Protein 1W7C (pdb70)

Foldseek 3Di:
DAQAADDAAADDDPAFQQQAKDDPVQQDQVVVVCVVPDVADFPVPDALQGKHWFFKIWPGDDDVQVCCVNPVVHDRDFTKIWTWMWHNNDPFIWIFIWIWDRPPDDPPTDIDTDFLLFLLRDRIGGPLLFFCDPRVQVLVQVLCCVACVDPLNQCLCCVQAVDGPVQKDKDWAPDWFADVVVQWIKTKIFMFGDDPALQSLFGTRQKMWMKICGDRDSVPIGTQWIAHLNDTDRGSVRSSVLSPDPPDDRDDYDPPVDCVLLDDDDDVVDDDPPPNVPDDDADDDSHADAKYYHQNRQWIDHLQWIWHWYQAQQFGIKIAQTGGNPHGFFGIKGWFWKWKQFPWPGPRNNLHIDTSSLVGQRPAFADFACPLDGLSKDWHWGWTDGSQKIFIYTNAKIKDKDFDPDFPDWDDDPWKIKTFTWIWIKMWGWGDDSQIKIWIWIATNQGKIKTKIFDKGAANKHFADPVTGVVAADDADPGIGSGWIKIKIKIKTQTAQVHQFKWKKKWFKDWDWDDDPVHPPDIDTDMDTDIDTPFWWDLQFDAQDVVNGMWIWIFHLPDAEPVRHTWIKTWFWDPQQDADPDDARSQARQQQSCRRHFKTKAADDSSNVHQHHSSRRSVRPRGSHRNSSRRDTGTSNTGRMIMIGMGMDTDRDHNCQISMHDRPPRMTMIMIGIDSNYPDRRSPPDLRMWMWGADPVVRDIDIDSNPDDPPDHDDDPDDHPSVVGDDPVSPIDRDD

Structure (mmCIF, N/CA/C/O backbone):
data_1W7C
#
_entry.id   1W7C
#
_cell.length_a   139.948
_cell.length_b   67.027
_cell.length_c   108.688
_cell.angle_alpha   90.00
_cell.angle_beta   118.95
_cell.angle_gamma   90.00
#
_symmetry.space_group_name_H-M   'C 1 2 1'
#
loop_
_entity.id
_entity.type
_entity.pdbx_description
1 polymer 'LYSYL OXIDASE'
2 branched beta-D-mannopyranose-(1-4)-2-acetamido-2-deoxy-beta-D-glucopyranose-(1-4)-2-acetamido-2-deoxy-beta-D-glucopyranose
3 non-polymer 'COPPER (II) ION'
4 non-polymer 'CALCIUM ION'
5 non-polymer 'MAGNESIUM ION'
6 non-polymer 'CHLORIDE ION'
7 non-polymer IMIDAZOLE
8 non-polymer 2-acetamido-2-deoxy-beta-D-glucopyranose
9 water water
#
loop_
_atom_site.group_PDB
_atom_site.id
_atom_site.type_symbol
_atom_site.label_atom_id
_atom_site.label_alt_id
_atom_site.label_comp_id
_atom_site.label_asym_id
_atom_site.label_entity_id
_atom_site.label_seq_id
_atom_site.pdbx_PDB_ins_code
_atom_site.Cartn_x
_atom_site.Cartn_y
_atom_site.Cartn_z
_atom_site.occupancy
_atom_site.B_iso_or_equiv
_atom_site.auth_seq_id
_atom_site.auth_comp_id
_atom_site.auth_asym_id
_atom_site.auth_atom_id
_atom_site.pdbx_PDB_model_num
ATOM 1 N N . ALA A 1 3 ? 69.225 39.046 -7.850 1.00 70.04 43 ALA A N 1
ATOM 2 C CA . ALA A 1 3 ? 67.820 39.390 -7.371 1.00 50.18 43 ALA A CA 1
ATOM 3 C C . ALA A 1 3 ? 67.331 38.263 -6.477 1.00 39.31 43 ALA A C 1
ATOM 4 O O . ALA A 1 3 ? 67.966 37.243 -6.398 1.00 42.24 43 ALA A O 1
ATOM 10 N N . GLU A 1 4 ? 66.190 38.447 -5.817 1.00 37.27 44 GLU A N 1
ATOM 11 C CA . GLU A 1 4 ? 65.617 37.403 -4.964 1.00 32.23 44 GLU A CA 1
ATOM 12 C C . GLU A 1 4 ? 64.980 36.285 -5.778 1.00 31.17 44 GLU A C 1
ATOM 13 O O . GLU A 1 4 ? 64.347 36.521 -6.801 1.00 36.15 44 GLU A O 1
ATOM 25 N N . CYS A 1 5 ? 65.172 35.053 -5.334 1.00 29.02 45 CYS A N 1
ATOM 26 C CA . CYS A 1 5 ? 64.438 33.923 -5.884 1.00 32.03 45 CYS A CA 1
ATOM 27 C C . CYS A 1 5 ? 62.951 34.174 -5.695 1.00 29.58 45 CYS A C 1
ATOM 28 O O . CYS A 1 5 ? 62.549 34.807 -4.736 1.00 30.98 45 CYS A O 1
ATOM 35 N N . VAL A 1 6 ? 62.148 33.670 -6.622 1.00 34.92 46 VAL A N 1
ATOM 36 C CA . VAL A 1 6 ? 60.713 33.921 -6.620 1.00 39.17 46 VAL A CA 1
ATOM 37 C C . VAL A 1 6 ? 60.064 33.099 -5.524 1.00 34.34 46 VAL A C 1
ATOM 38 O O . VAL A 1 6 ? 60.087 31.890 -5.576 1.00 40.50 46 VAL A O 1
ATOM 51 N N . SER A 1 7 ? 59.495 33.749 -4.526 1.00 39.75 47 SER A N 1
ATOM 52 C CA . SER A 1 7 ? 58.845 33.051 -3.432 1.00 39.52 47 SER A CA 1
ATOM 53 C C . SER A 1 7 ? 57.425 32.666 -3.825 1.00 29.85 47 SER A C 1
ATOM 54 O O . SER A 1 7 ? 56.777 33.335 -4.632 1.00 40.50 47 SER A O 1
ATOM 61 N N . ASN A 1 8 ? 56.973 31.557 -3.264 1.00 27.05 48 ASN A N 1
ATOM 62 C CA . ASN A 1 8 ? 55.600 31.110 -3.375 1.00 28.65 48 ASN A CA 1
ATOM 63 C C . ASN A 1 8 ? 55.120 30.588 -2.022 1.00 29.14 48 ASN A C 1
ATOM 64 O O . ASN A 1 8 ? 55.884 29.989 -1.247 1.00 24.79 48 ASN A O 1
ATOM 73 N N . GLU A 1 9 ? 53.837 30.737 -1.751 1.00 25.69 49 GLU A N 1
ATOM 74 C CA . GLU A 1 9 ? 53.267 30.259 -0.475 1.00 22.82 49 GLU A CA 1
ATOM 75 C C . GLU A 1 9 ? 52.960 28.782 -0.468 1.00 21.83 49 GLU A C 1
ATOM 76 O O . GLU A 1 9 ? 52.809 28.159 -1.525 1.00 22.49 49 GLU A O 1
ATOM 88 N N . ASN A 1 10 ? 52.907 28.210 0.729 1.00 23.27 50 ASN A N 1
ATOM 89 C CA . ASN A 1 10 ? 52.490 26.824 0.875 1.00 22.15 50 ASN A CA 1
ATOM 90 C C . ASN A 1 10 ? 51.067 26.691 0.384 1.00 22.42 50 ASN A C 1
ATOM 91 O O . ASN A 1 10 ? 50.217 27.570 0.637 1.00 23.69 50 ASN A O 1
ATOM 100 N N . VAL A 1 11 ? 50.799 25.612 -0.325 1.00 19.13 51 VAL A N 1
ATOM 101 C CA . VAL A 1 11 ? 49.494 25.391 -0.927 1.00 21.52 51 VAL A CA 1
ATOM 102 C C . VAL A 1 11 ? 48.713 24.405 -0.100 1.00 18.07 51 VAL A C 1
ATOM 103 O O . VAL A 1 11 ? 49.209 23.350 0.250 1.00 19.16 51 VAL A O 1
ATOM 116 N N . GLU A 1 12 ? 47.451 24.741 0.147 1.00 20.47 52 GLU A N 1
ATOM 117 C CA . GLU A 1 12 ? 46.499 23.818 0.759 1.00 21.28 52 GLU A CA 1
ATOM 118 C C . GLU A 1 12 ? 45.438 23.435 -0.262 1.00 22.10 52 GLU A C 1
ATOM 119 O O . GLU A 1 12 ? 45.082 24.250 -1.150 1.00 23.43 52 GLU A O 1
ATOM 131 N N . ILE A 1 13 ? 44.931 22.211 -0.131 1.00 20.06 53 ILE A N 1
ATOM 132 C CA . ILE A 1 13 ? 43.918 21.669 -1.009 1.00 20.03 53 ILE A CA 1
ATOM 133 C C . ILE A 1 13 ? 42.792 21.057 -0.221 1.00 21.22 53 ILE A C 1
ATOM 134 O O . ILE A 1 13 ? 42.908 20.847 0.994 1.00 22.51 53 ILE A O 1
ATOM 150 N N . GLU A 1 14 ? 41.701 20.742 -0.917 1.00 21.43 54 GLU A N 1
ATOM 151 C CA . GLU A 1 14 ? 40.600 19.988 -0.318 1.00 20.40 54 GLU A CA 1
ATOM 152 C C . GLU A 1 14 ? 40.672 18.517 -0.732 1.00 20.08 54 GLU A C 1
ATOM 153 O O . GLU A 1 14 ? 40.789 18.208 -1.929 1.00 23.46 54 GLU A O 1
ATOM 174 N N . ALA A 1 15 ? 40.689 17.607 0.259 1.00 18.89 55 ALA A N 1
ATOM 175 C CA . ALA A 1 15 ? 40.746 16.173 0.040 1.00 19.30 55 ALA A CA 1
ATOM 176 C C . ALA A 1 15 ? 39.524 15.757 -0.774 1.00 19.75 55 ALA A C 1
ATOM 177 O O . ALA A 1 15 ? 38.443 16.402 -0.650 1.00 21.17 55 ALA A O 1
ATOM 184 N N . PRO A 1 16 ? 39.682 14.773 -1.655 1.00 20.23 56 PRO A N 1
ATOM 185 C CA . PRO A 1 16 ? 38.547 14.237 -2.422 1.00 21.52 56 PRO A CA 1
ATOM 186 C C . PRO A 1 16 ? 37.394 13.732 -1.551 1.00 21.79 56 PRO A C 1
ATOM 187 O O . PRO A 1 16 ? 36.232 13.833 -1.947 1.00 22.57 56 PRO A O 1
ATOM 207 N N . LYS A 1 17 ? 37.728 13.150 -0.411 1.00 19.29 57 LYS A N 1
ATOM 208 C CA . LYS A 1 17 ? 36.765 12.560 0.503 1.00 18.14 57 LYS A CA 1
ATOM 209 C C . LYS A 1 17 ? 37.183 12.861 1.932 1.00 20.34 57 LYS A C 1
ATOM 210 O O . LYS A 1 17 ? 38.234 13.463 2.163 1.00 21.11 57 LYS A O 1
ATOM 230 N N . THR A 1 18 ? 36.359 12.477 2.894 1.00 18.37 58 THR A N 1
ATOM 231 C CA A THR A 1 18 ? 36.654 12.562 4.322 0.60 27.65 58 THR A CA 1
ATOM 232 C CA B THR A 1 18 ? 36.807 12.656 4.270 0.40 15.78 58 THR A CA 1
ATOM 233 C C . THR A 1 18 ? 37.658 11.481 4.716 1.00 17.21 58 THR A C 1
ATOM 234 O O . THR A 1 18 ? 37.559 10.328 4.243 1.00 18.60 58 THR A O 1
ATOM 252 N N . ASN A 1 19 ? 38.539 11.802 5.646 1.00 17.16 59 ASN A N 1
ATOM 253 C CA . ASN A 1 19 ? 39.427 10.814 6.193 1.00 15.04 59 ASN A CA 1
ATOM 254 C C . ASN A 1 19 ? 38.693 9.939 7.219 1.00 15.81 59 ASN A C 1
ATOM 255 O O . ASN A 1 19 ? 38.645 10.239 8.431 1.00 17.56 59 ASN A O 1
ATOM 264 N N . ILE A 1 20 ? 38.131 8.848 6.716 1.00 14.75 60 ILE A N 1
ATOM 265 C CA . ILE A 1 20 ? 37.333 7.931 7.505 1.00 16.18 60 ILE A CA 1
ATOM 266 C C . ILE A 1 20 ? 38.180 7.031 8.408 1.00 16.58 60 ILE A C 1
ATOM 267 O O . ILE A 1 20 ? 37.644 6.207 9.146 1.00 17.09 60 ILE A O 1
ATOM 283 N N . TRP A 1 21 ? 39.504 7.187 8.324 1.00 14.83 61 TRP A N 1
ATOM 284 C CA . TRP A 1 21 ? 40.431 6.416 9.133 1.00 15.31 61 TRP A CA 1
ATOM 285 C C . TRP A 1 21 ? 41.016 7.231 10.278 1.00 15.34 61 TRP A C 1
ATOM 286 O O . TRP A 1 21 ? 41.824 6.696 11.033 1.00 16.71 61 TRP A O 1
ATOM 307 N N . THR A 1 22 ? 40.632 8.498 10.388 1.00 15.68 62 THR A N 1
ATOM 308 C CA . THR A 1 22 ? 41.335 9.383 11.290 1.00 15.65 62 THR A CA 1
ATOM 309 C C . THR A 1 22 ? 41.044 9.057 12.756 1.00 15.55 62 THR A C 1
ATOM 310 O O . THR A 1 22 ? 39.983 8.503 13.094 1.00 15.96 62 THR A O 1
ATOM 320 N N . SER A 1 23 ? 41.988 9.441 13.619 1.00 15.08 63 SER A N 1
ATOM 321 C CA . SER A 1 23 ? 41.835 9.203 15.050 1.00 16.28 63 SER A CA 1
ATOM 322 C C . SER A 1 23 ? 40.621 9.931 15.585 1.00 16.34 63 SER A C 1
ATOM 323 O O . SER A 1 23 ? 40.111 10.884 14.977 1.00 16.83 63 SER A O 1
ATOM 330 N N . LEU A 1 24 ? 40.134 9.471 16.728 1.00 16.69 64 LEU A N 1
ATOM 331 C CA . LEU A 1 24 ? 39.010 10.135 17.368 1.00 17.04 64 LEU A CA 1
ATOM 332 C C . LEU A 1 24 ? 39.348 11.568 17.757 1.00 18.15 64 LEU A C 1
ATOM 333 O O . LEU A 1 24 ? 40.448 11.883 18.205 1.00 19.37 64 LEU A O 1
ATOM 349 N N . ALA A 1 25 ? 38.407 12.470 17.510 1.00 17.74 65 ALA A N 1
ATOM 350 C CA . ALA A 1 25 ? 38.499 13.821 18.030 1.00 18.57 65 ALA A CA 1
ATOM 351 C C . ALA A 1 25 ? 38.369 13.812 19.559 1.00 18.58 65 ALA A C 1
ATOM 352 O O . ALA A 1 25 ? 37.796 12.891 20.136 1.00 18.86 65 ALA A O 1
ATOM 359 N N A LYS A 1 26 ? 38.910 14.827 20.208 0.65 20.09 66 LYS A N 1
ATOM 360 N N B LYS A 1 26 ? 38.909 14.830 20.211 0.35 20.06 66 LYS A N 1
ATOM 361 C CA A LYS A 1 26 ? 38.813 14.930 21.666 0.65 26.40 66 LYS A CA 1
ATOM 362 C CA B LYS A 1 26 ? 38.811 14.928 21.669 0.35 22.28 66 LYS A CA 1
ATOM 363 C C A LYS A 1 26 ? 37.365 14.758 22.128 0.65 28.39 66 LYS A C 1
ATOM 364 C C B LYS A 1 26 ? 37.367 14.761 22.128 0.35 18.06 66 LYS A C 1
ATOM 365 O O A LYS A 1 26 ? 37.090 14.052 23.095 0.65 23.44 66 LYS A O 1
ATOM 366 O O B LYS A 1 26 ? 37.092 14.055 23.092 0.35 23.68 66 LYS A O 1
ATOM 397 N N . GLU A 1 27 ? 36.449 15.438 21.433 1.00 22.02 67 GLU A N 1
ATOM 398 C CA . GLU A 1 27 ? 35.026 15.386 21.764 1.00 27.93 67 GLU A CA 1
ATOM 399 C C . GLU A 1 27 ? 34.444 13.956 21.653 1.00 21.93 67 GLU A C 1
ATOM 400 O O . GLU A 1 27 ? 33.582 13.561 22.445 1.00 23.66 67 GLU A O 1
ATOM 421 N N . GLU A 1 28 ? 34.918 13.193 20.668 1.00 20.39 68 GLU A N 1
ATOM 422 C CA . GLU A 1 28 ? 34.474 11.825 20.497 1.00 19.76 68 GLU A CA 1
ATOM 423 C C . GLU A 1 28 ? 35.000 10.947 21.629 1.00 21.26 68 GLU A C 1
ATOM 424 O O . GLU A 1 28 ? 34.255 10.158 22.210 1.00 21.59 68 GLU A O 1
ATOM 436 N N . VAL A 1 29 ? 36.267 11.114 21.973 1.00 20.16 69 VAL A N 1
ATOM 437 C CA . VAL A 1 29 ? 36.832 10.394 23.100 1.00 20.51 69 VAL A CA 1
ATOM 438 C C . VAL A 1 29 ? 36.030 10.725 24.375 1.00 21.39 69 VAL A C 1
ATOM 439 O O . VAL A 1 29 ? 35.705 9.841 25.157 1.00 21.44 69 VAL A O 1
ATOM 452 N N . GLN A 1 30 ? 35.724 12.000 24.582 1.00 21.55 70 GLN A N 1
ATOM 453 C CA . GLN A 1 30 ? 35.005 12.413 25.781 1.00 23.81 70 GLN A CA 1
ATOM 454 C C . GLN A 1 30 ? 33.627 11.781 25.869 1.00 21.52 70 GLN A C 1
ATOM 455 O O . GLN A 1 30 ? 33.241 11.285 26.929 1.00 24.15 70 GLN A O 1
ATOM 467 N N . GLU A 1 31 ? 32.908 11.753 24.755 1.00 25.21 71 GLU A N 1
ATOM 468 C CA . GLU A 1 31 ? 31.578 11.130 24.699 1.00 25.21 71 GLU A CA 1
ATOM 469 C C . GLU A 1 31 ? 31.656 9.643 25.056 1.00 23.97 71 GLU A C 1
ATOM 470 O O . GLU A 1 31 ? 30.801 9.111 25.789 1.00 23.19 71 GLU A O 1
ATOM 482 N N . VAL A 1 32 ? 32.672 8.962 24.540 1.00 21.57 72 VAL A N 1
ATOM 483 C CA . VAL A 1 32 ? 32.813 7.541 24.805 1.00 21.60 72 VAL A CA 1
ATOM 484 C C . VAL A 1 32 ? 33.163 7.309 26.280 1.00 24.54 72 VAL A C 1
ATOM 485 O O . VAL A 1 32 ? 32.596 6.435 26.940 1.00 22.20 72 VAL A O 1
ATOM 498 N N . LEU A 1 33 ? 34.101 8.088 26.802 1.00 22.05 73 LEU A N 1
ATOM 499 C CA . LEU A 1 33 ? 34.518 7.909 28.193 1.00 26.32 73 LEU A CA 1
ATOM 500 C C . LEU A 1 33 ? 33.332 8.174 29.123 1.00 23.31 73 LEU A C 1
ATOM 501 O O . LEU A 1 33 ? 33.111 7.464 30.104 1.00 24.40 73 LEU A O 1
ATOM 517 N N . ASP A 1 34 ? 32.548 9.193 28.790 1.00 25.17 74 ASP A N 1
ATOM 518 C CA . ASP A 1 34 ? 31.363 9.555 29.577 1.00 24.14 74 ASP A CA 1
ATOM 519 C C . ASP A 1 34 ? 30.365 8.392 29.587 1.00 24.28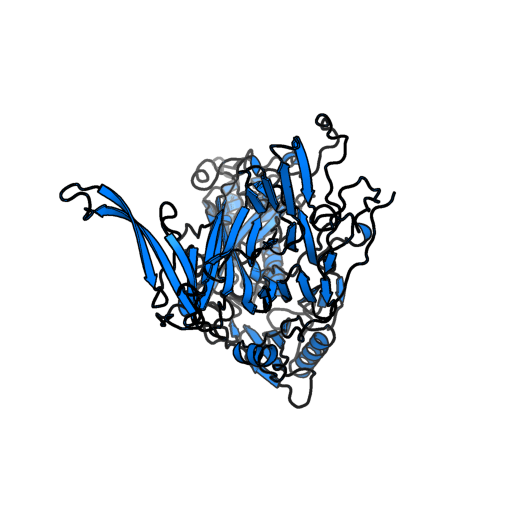 74 ASP A C 1
ATOM 520 O O . ASP A 1 34 ? 29.778 8.063 30.628 1.00 26.10 74 ASP A O 1
ATOM 529 N N . LEU A 1 35 ? 30.175 7.760 28.430 1.00 24.58 75 LEU A N 1
ATOM 530 C CA . LEU A 1 35 ? 29.214 6.652 28.319 1.00 24.97 75 LEU A CA 1
ATOM 531 C C . LEU A 1 35 ? 29.704 5.430 29.076 1.00 23.48 75 LEU A C 1
ATOM 532 O O . LEU A 1 35 ? 28.913 4.740 29.718 1.00 25.83 75 LEU A O 1
ATOM 548 N N . LEU A 1 36 ? 31.005 5.182 29.037 1.00 23.05 76 LEU A N 1
ATOM 549 C CA . LEU A 1 36 ? 31.578 4.089 29.804 1.00 22.36 76 LEU A CA 1
ATOM 550 C C . LEU A 1 36 ? 31.352 4.349 31.300 1.00 22.32 76 LEU A C 1
ATOM 551 O O . LEU A 1 36 ? 30.972 3.426 32.026 1.00 24.50 76 LEU A O 1
ATOM 567 N N . HIS A 1 37 ? 31.550 5.592 31.733 1.00 23.22 77 HIS A N 1
ATOM 568 C CA . HIS A 1 37 ? 31.386 5.937 33.149 1.00 25.37 77 HIS A CA 1
ATOM 569 C C . HIS A 1 37 ? 29.930 5.795 33.618 1.00 26.32 77 HIS A C 1
ATOM 570 O O . HIS A 1 37 ? 29.684 5.520 34.803 1.00 29.32 77 HIS A O 1
ATOM 583 N N . SER A 1 38 ? 28.971 6.013 32.718 1.00 26.32 78 SER A N 1
ATOM 584 C CA . SER A 1 38 ? 27.558 5.915 33.087 1.00 28.43 78 SER A CA 1
ATOM 585 C C . SER A 1 38 ? 27.048 4.466 32.995 1.00 28.98 78 SER A C 1
ATOM 586 O O . SER A 1 38 ? 26.056 4.113 33.598 1.00 33.91 78 SER A O 1
ATOM 593 N N . THR A 1 39 ? 27.769 3.618 32.274 1.00 25.46 79 THR A N 1
ATOM 594 C CA . THR A 1 39 ? 27.351 2.239 32.036 1.00 25.84 79 THR A CA 1
ATOM 595 C C . THR A 1 39 ? 27.941 1.255 33.058 1.00 24.93 79 THR A C 1
ATOM 596 O O . THR A 1 39 ? 27.287 0.290 33.454 1.00 28.66 79 THR A O 1
ATOM 606 N N . TYR A 1 40 ? 29.177 1.510 33.456 1.00 24.37 80 TYR A N 1
ATOM 607 C CA . TYR A 1 40 ? 29.929 0.659 34.375 1.00 25.62 80 TYR A CA 1
ATOM 608 C C . TYR A 1 40 ? 30.427 1.509 35.540 1.00 25.49 80 TYR A C 1
ATOM 609 O O . TYR A 1 40 ? 30.456 2.738 35.454 1.00 26.94 80 TYR A O 1
ATOM 626 N N . ASN A 1 41 ? 30.811 0.846 36.630 1.00 23.29 81 ASN A N 1
ATOM 627 C CA . ASN A 1 41 ? 31.514 1.526 37.722 1.00 24.39 81 ASN A CA 1
ATOM 628 C C . ASN A 1 41 ? 32.977 1.624 37.357 1.00 22.93 81 ASN A C 1
ATOM 629 O O . ASN A 1 41 ? 33.729 0.649 37.496 1.00 23.22 81 ASN A O 1
ATOM 644 N N . ILE A 1 42 ? 33.370 2.795 36.866 1.00 26.26 82 ILE A N 1
ATOM 645 C CA . ILE A 1 42 ? 34.734 3.041 36.414 1.00 23.76 82 ILE A CA 1
ATOM 646 C C . ILE A 1 42 ? 35.473 3.843 37.479 1.00 24.50 82 ILE A C 1
ATOM 647 O O . ILE A 1 42 ? 35.000 4.901 37.928 1.00 26.46 82 ILE A O 1
ATOM 663 N N . THR A 1 43 ? 36.643 3.326 37.857 1.00 23.40 83 THR A N 1
ATOM 664 C CA . THR A 1 43 ? 37.559 3.982 38.777 1.00 22.97 83 THR A CA 1
ATOM 665 C C . THR A 1 43 ? 38.642 4.708 37.972 1.00 24.06 83 THR A C 1
ATOM 666 O O . THR A 1 43 ? 39.117 4.186 36.945 1.00 23.23 83 THR A O 1
ATOM 676 N N . GLU A 1 44 ? 39.030 5.898 38.420 1.00 25.19 84 GLU A N 1
ATOM 677 C CA . GLU A 1 44 ? 40.181 6.603 37.829 1.00 24.34 84 GLU A CA 1
ATOM 678 C C . GLU A 1 44 ? 41.420 5.747 37.992 1.00 23.24 84 GLU A C 1
ATOM 679 O O . GLU A 1 44 ? 41.622 5.135 39.037 1.00 24.87 84 GLU A O 1
ATOM 691 N N . VAL A 1 45 ? 42.263 5.736 36.966 1.00 24.23 85 VAL A N 1
ATOM 692 C CA . VAL A 1 45 ? 43.432 4.886 36.935 1.00 27.58 85 VAL A CA 1
ATOM 693 C C . VAL A 1 45 ? 44.339 5.153 38.133 1.00 25.99 85 VAL A C 1
ATOM 694 O O . VAL A 1 45 ? 44.938 4.223 38.686 1.00 25.78 85 VAL A O 1
ATOM 707 N N . THR A 1 46 ? 44.421 6.414 38.554 1.00 28.96 86 THR A N 1
ATOM 708 C CA . THR A 1 46 ? 45.254 6.781 39.709 1.00 30.38 86 THR A CA 1
ATOM 709 C C . THR A 1 46 ? 44.754 6.214 41.056 1.00 30.55 86 THR A C 1
ATOM 710 O O . THR A 1 46 ? 45.490 6.230 42.036 1.00 32.09 86 THR A O 1
ATOM 720 N N . LYS A 1 47 ? 43.524 5.701 41.088 1.00 28.22 87 LYS A N 1
ATOM 721 C CA . LYS A 1 47 ? 42.950 5.107 42.293 1.00 28.85 87 LYS A CA 1
ATOM 722 C C . LYS A 1 47 ? 42.663 3.609 42.152 1.00 27.65 87 LYS A C 1
ATOM 723 O O . LYS A 1 47 ? 42.126 2.990 43.056 1.00 28.84 87 LYS A O 1
ATOM 739 N N . ALA A 1 48 ? 43.060 3.040 41.019 1.00 22.93 88 ALA A N 1
ATOM 740 C CA . ALA A 1 48 ? 42.684 1.706 40.622 1.00 22.98 88 ALA A CA 1
ATOM 741 C C . ALA A 1 48 ? 43.670 0.644 41.109 1.00 25.43 88 ALA A C 1
ATOM 742 O O . ALA A 1 48 ? 44.855 0.910 41.313 1.00 25.37 88 ALA A O 1
ATOM 749 N N . ASP A 1 49 ? 43.154 -0.564 41.289 1.00 23.85 89 ASP A N 1
ATOM 750 C CA . ASP A 1 49 ? 43.970 -1.746 41.534 1.00 25.41 89 ASP A CA 1
ATOM 751 C C . ASP A 1 49 ? 43.389 -2.919 40.733 1.00 23.12 89 ASP A C 1
ATOM 752 O O . ASP A 1 49 ? 42.509 -2.720 39.905 1.00 22.73 89 ASP A O 1
ATOM 761 N N . PHE A 1 50 ? 43.881 -4.132 40.975 1.00 21.84 90 PHE A N 1
ATOM 762 C CA . PHE A 1 50 ? 43.473 -5.295 40.192 1.00 21.11 90 PHE A CA 1
ATOM 763 C C . PHE A 1 50 ? 42.003 -5.699 40.394 1.00 21.74 90 PHE A C 1
ATOM 764 O O . PHE A 1 50 ? 41.498 -6.587 39.690 1.00 22.31 90 PHE A O 1
ATOM 781 N N . PHE A 1 51 ? 41.324 -5.069 41.351 1.00 22.79 91 PHE A N 1
ATOM 782 C CA . PHE A 1 51 ? 39.940 -5.406 41.656 1.00 27.27 91 PHE A CA 1
ATOM 783 C C . PHE A 1 51 ? 38.976 -4.299 41.235 1.00 24.23 91 PHE A C 1
ATOM 784 O O . PHE A 1 51 ? 37.755 -4.423 41.398 1.00 26.64 91 PHE A O 1
ATOM 801 N N . SER A 1 52 ? 39.541 -3.217 40.684 1.00 21.62 92 SER A N 1
ATOM 802 C CA . SER A 1 52 ? 38.763 -2.131 40.101 1.00 21.60 92 SER A CA 1
ATOM 803 C C . SER A 1 52 ? 38.401 -2.418 38.657 1.00 21.78 92 SER A C 1
ATOM 804 O O . SER A 1 52 ? 38.927 -3.347 38.044 1.00 21.49 92 SER A O 1
ATOM 811 N N . ASN A 1 53 ? 37.533 -1.578 38.106 1.00 20.45 93 ASN A N 1
ATOM 812 C CA . ASN A 1 53 ? 37.383 -1.464 36.654 1.00 22.47 93 ASN A CA 1
ATOM 813 C C . ASN A 1 53 ? 37.945 -0.135 36.239 1.00 20.01 93 ASN A C 1
ATOM 814 O O . ASN A 1 53 ? 37.725 0.863 36.923 1.00 21.93 93 ASN A O 1
ATOM 823 N N . TYR A 1 54 ? 38.642 -0.098 35.114 1.00 18.46 94 TYR A N 1
ATOM 824 C CA . TYR A 1 54 ? 39.168 1.164 34.610 1.00 18.35 94 TYR A CA 1
ATOM 825 C C . TYR A 1 54 ? 39.381 1.113 33.116 1.00 20.12 94 TYR A C 1
ATOM 826 O O . TYR A 1 54 ? 39.549 0.058 32.540 1.00 20.48 94 TYR A O 1
ATOM 843 N N . VAL A 1 55 ? 39.363 2.280 32.489 1.00 18.75 95 VAL A N 1
ATOM 844 C CA . VAL A 1 55 ? 39.511 2.354 31.045 1.00 19.66 95 VAL A CA 1
ATOM 845 C C . VAL A 1 55 ? 40.990 2.525 30.647 1.00 18.69 95 VAL A C 1
ATOM 846 O O . VAL A 1 55 ? 41.692 3.417 31.155 1.00 23.02 95 VAL A O 1
ATOM 859 N N . LEU A 1 56 ? 41.442 1.714 29.702 1.00 18.33 96 LEU A N 1
ATOM 860 C CA . LEU A 1 56 ? 42.800 1.879 29.165 1.00 18.13 96 LEU A CA 1
ATOM 861 C C . LEU A 1 56 ? 42.848 2.743 27.913 1.00 16.56 96 LEU A C 1
ATOM 862 O O . LEU A 1 56 ? 43.555 3.743 27.877 1.00 18.52 96 LEU A O 1
ATOM 878 N N . TRP A 1 57 ? 42.111 2.295 26.892 1.00 17.61 97 TRP A N 1
ATOM 879 C CA . TRP A 1 57 ? 42.236 2.815 25.532 1.00 17.05 97 TRP A CA 1
ATOM 880 C C . TRP A 1 57 ? 40.870 3.114 24.921 1.00 16.10 97 TRP A C 1
ATOM 881 O O . TRP A 1 57 ? 39.886 2.420 25.211 1.00 17.54 97 TRP A O 1
ATOM 902 N N . ILE A 1 58 ? 40.826 4.178 24.125 1.00 16.96 98 ILE A N 1
ATOM 903 C CA . ILE A 1 58 ? 39.667 4.574 23.339 1.00 16.06 98 ILE A CA 1
ATOM 904 C C . ILE A 1 58 ? 40.180 5.126 22.014 1.00 16.16 98 ILE A C 1
ATOM 905 O O . ILE A 1 58 ? 40.873 6.139 22.009 1.00 17.23 98 ILE A O 1
ATOM 921 N N . GLU A 1 59 ? 39.891 4.411 20.928 1.00 16.24 99 GLU A N 1
ATOM 922 C CA . GLU A 1 59 ? 40.403 4.799 19.621 1.00 15.61 99 GLU A CA 1
ATOM 923 C C . GLU A 1 59 ? 39.429 4.476 18.498 1.00 15.90 99 GLU A C 1
ATOM 924 O O . GLU A 1 59 ? 38.452 3.761 18.687 1.00 16.86 99 GLU A O 1
ATOM 936 N N . THR A 1 60 ? 39.727 5.000 17.305 1.00 16.57 100 THR A N 1
ATOM 937 C CA . THR A 1 60 ? 38.910 4.691 16.138 1.00 16.60 100 THR A CA 1
ATOM 938 C C . THR A 1 60 ? 38.947 3.211 15.802 1.00 16.05 100 THR A C 1
ATOM 939 O O . THR A 1 60 ? 40.026 2.629 15.711 1.00 17.33 100 THR A O 1
ATOM 949 N N . LEU A 1 61 ? 37.771 2.609 15.629 1.00 17.30 101 LEU A N 1
ATOM 950 C CA . LEU A 1 61 ? 37.654 1.299 15.012 1.00 17.72 101 LEU A CA 1
ATOM 951 C C . LEU A 1 61 ? 37.473 1.567 13.524 1.00 16.30 101 LEU A C 1
ATOM 952 O O . LEU A 1 61 ? 36.409 2.043 13.104 1.00 18.03 101 LEU A O 1
ATOM 968 N N . LYS A 1 62 ? 38.509 1.313 12.741 1.00 16.98 102 LYS A N 1
ATOM 969 C CA . LYS A 1 62 ? 38.524 1.761 11.340 1.00 16.97 102 LYS A CA 1
ATOM 970 C C . LYS A 1 62 ? 37.444 1.024 10.528 1.00 16.35 102 LYS A C 1
ATOM 971 O O . LYS A 1 62 ? 37.063 -0.105 10.835 1.00 17.33 102 LYS A O 1
ATOM 987 N N . PRO A 1 63 ? 36.932 1.669 9.486 1.00 17.22 103 PRO A N 1
ATOM 988 C CA . PRO A 1 63 ? 35.929 1.020 8.649 1.00 16.69 103 PRO A CA 1
ATOM 989 C C . PRO A 1 63 ? 36.418 -0.263 7.982 1.00 16.35 103 PRO A C 1
ATOM 990 O O . PRO A 1 63 ? 37.591 -0.446 7.778 1.00 17.01 103 PRO A O 1
ATOM 1001 N N . ASN A 1 64 ? 35.466 -1.115 7.659 1.00 17.06 104 ASN A N 1
ATOM 1002 C CA . ASN A 1 64 ? 35.747 -2.275 6.869 1.00 16.21 104 ASN A CA 1
ATOM 1003 C C . ASN A 1 64 ? 35.980 -1.866 5.411 1.00 15.28 104 ASN A C 1
ATOM 1004 O O . ASN A 1 64 ? 35.557 -0.805 4.981 1.00 16.32 104 ASN A O 1
ATOM 1013 N N . LYS A 1 65 ? 36.682 -2.695 4.658 1.00 16.48 105 LYS A N 1
ATOM 1014 C CA . LYS A 1 65 ? 37.186 -2.299 3.367 1.00 16.92 105 LYS A CA 1
ATOM 1015 C C . LYS A 1 65 ? 36.100 -2.122 2.318 1.00 16.21 105 LYS A C 1
ATOM 1016 O O . LYS A 1 65 ? 36.133 -1.135 1.599 1.00 16.07 105 LYS A O 1
ATOM 1035 N N . THR A 1 66 ? 35.154 -3.057 2.208 1.00 16.82 106 THR A N 1
ATOM 1036 C CA . THR A 1 66 ? 34.135 -2.886 1.185 1.00 20.13 106 THR A CA 1
ATOM 1037 C C . THR A 1 66 ? 33.331 -1.612 1.401 1.00 18.29 106 THR A C 1
ATOM 1038 O O . THR A 1 66 ? 33.124 -0.851 0.458 1.00 18.97 106 THR A O 1
ATOM 1048 N N . GLU A 1 67 ? 32.969 -1.305 2.644 1.00 18.59 107 GLU A N 1
ATOM 1049 C CA . GLU A 1 67 ? 32.188 -0.086 2.916 1.00 18.04 107 GLU A CA 1
ATOM 1050 C C . GLU A 1 67 ? 33.050 1.131 2.648 1.00 17.01 107 GLU A C 1
ATOM 1051 O O . GLU A 1 67 ? 32.573 2.144 2.126 1.00 18.39 107 GLU A O 1
ATOM 1072 N N . ALA A 1 68 ? 34.341 1.062 2.941 1.00 16.12 108 ALA A N 1
ATOM 1073 C CA . ALA A 1 68 ? 35.237 2.176 2.648 1.00 17.43 108 ALA A CA 1
ATOM 1074 C C . ALA A 1 68 ? 35.326 2.404 1.151 1.00 16.24 108 ALA A C 1
ATOM 1075 O O . ALA A 1 68 ? 35.290 3.550 0.701 1.00 16.86 108 ALA A O 1
ATOM 1082 N N . LEU A 1 69 ? 35.519 1.328 0.384 1.00 18.35 109 LEU A N 1
ATOM 1083 C CA . LEU A 1 69 ? 35.646 1.482 -1.059 1.00 16.37 109 LEU A CA 1
ATOM 1084 C C . LEU A 1 69 ? 34.367 1.991 -1.706 1.00 17.47 109 LEU A C 1
ATOM 1085 O O . LEU A 1 69 ? 34.424 2.810 -2.617 1.00 18.42 109 LEU A O 1
ATOM 1101 N N . THR A 1 70 ? 33.205 1.554 -1.211 1.00 20.35 110 THR A N 1
ATOM 1102 C CA . THR A 1 70 ? 31.935 2.038 -1.726 1.00 19.42 110 THR A CA 1
ATOM 1103 C C . THR A 1 70 ? 31.840 3.562 -1.500 1.00 17.94 110 THR A C 1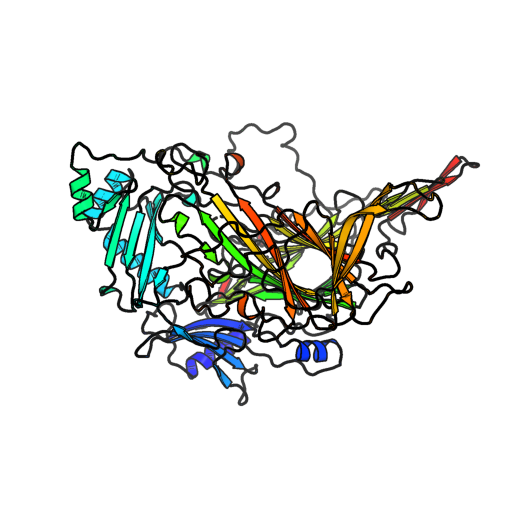
ATOM 1104 O O . THR A 1 70 ? 31.424 4.325 -2.366 1.00 18.96 110 THR A O 1
ATOM 1114 N N . TYR A 1 71 ? 32.263 4.019 -0.331 1.00 18.35 111 TYR A N 1
ATOM 1115 C CA . TYR A 1 71 ? 32.326 5.445 -0.041 1.00 17.48 111 TYR A CA 1
ATOM 1116 C C . TYR A 1 71 ? 33.308 6.199 -0.952 1.00 16.23 111 TYR A C 1
ATOM 1117 O O . TYR A 1 71 ? 32.984 7.235 -1.505 1.00 18.64 111 TYR A O 1
ATOM 1134 N N . LEU A 1 72 ? 34.526 5.683 -1.096 1.00 17.76 112 LEU A N 1
ATOM 1135 C CA . LEU A 1 72 ? 35.563 6.369 -1.862 1.00 19.02 112 LEU A CA 1
ATOM 1136 C C . LEU A 1 72 ? 35.294 6.410 -3.345 1.00 17.89 112 LEU A C 1
ATOM 1137 O O . LEU A 1 72 ? 35.606 7.411 -3.990 1.00 18.61 112 LEU A O 1
ATOM 1153 N N . ASP A 1 73 ? 34.719 5.322 -3.871 1.00 19.05 113 ASP A N 1
ATOM 1154 C CA . ASP A 1 73 ? 34.687 5.075 -5.310 1.00 18.93 113 ASP A CA 1
ATOM 1155 C C . ASP A 1 73 ? 33.295 5.077 -5.946 1.00 22.09 113 ASP A C 1
ATOM 1156 O O . ASP A 1 73 ? 33.185 5.267 -7.154 1.00 23.25 113 ASP A O 1
ATOM 1165 N N . GLU A 1 74 ? 32.266 4.816 -5.139 1.00 17.49 114 GLU A N 1
ATOM 1166 C CA . GLU A 1 74 ? 30.904 4.559 -5.644 1.00 19.83 114 GLU A CA 1
ATOM 1167 C C . GLU A 1 74 ? 29.829 5.394 -4.935 1.00 20.52 114 GLU A C 1
ATOM 1168 O O . GLU A 1 74 ? 28.667 5.009 -4.873 1.00 22.96 114 GLU A O 1
ATOM 1180 N N . ASP A 1 75 ? 30.203 6.557 -4.420 1.00 20.01 115 ASP A N 1
ATOM 1181 C CA . ASP A 1 75 ? 29.211 7.505 -3.874 1.00 18.86 115 ASP A CA 1
ATOM 1182 C C . ASP A 1 75 ? 28.452 6.889 -2.680 1.00 19.04 115 ASP A C 1
ATOM 1183 O O . ASP A 1 75 ? 27.298 7.188 -2.451 1.00 21.17 115 ASP A O 1
ATOM 1192 N N . GLY A 1 76 ? 29.098 6.004 -1.949 1.00 20.67 116 GLY A N 1
ATOM 1193 C CA . GLY A 1 76 ? 28.473 5.354 -0.801 1.00 21.04 116 GLY A CA 1
ATOM 1194 C C . GLY A 1 76 ? 28.344 6.276 0.411 1.00 20.58 116 GLY A C 1
ATOM 1195 O O . GLY A 1 76 ? 28.915 7.373 0.469 1.00 20.37 116 GLY A O 1
ATOM 1199 N N . ASP A 1 77 ? 27.560 5.821 1.380 1.00 20.99 117 ASP A N 1
ATOM 1200 C CA . ASP A 1 77 ? 27.432 6.502 2.668 1.00 21.33 117 ASP A CA 1
ATOM 1201 C C . ASP A 1 77 ? 28.768 6.479 3.384 1.00 19.10 117 ASP A C 1
ATOM 1202 O O . ASP A 1 77 ? 29.564 5.536 3.194 1.00 19.63 117 ASP A O 1
ATOM 1211 N N . LEU A 1 78 ? 29.031 7.491 4.208 1.00 20.02 118 LEU A N 1
ATOM 1212 C CA . LEU A 1 78 ? 30.100 7.379 5.203 1.00 20.87 118 LEU A CA 1
ATOM 1213 C C . LEU A 1 78 ? 29.920 6.092 5.988 1.00 20.78 118 LEU A C 1
ATOM 1214 O O . LEU A 1 78 ? 28.833 5.843 6.500 1.00 21.41 118 LEU A O 1
ATOM 1230 N N . PRO A 1 79 ? 30.979 5.314 6.160 1.00 19.77 119 PRO A N 1
ATOM 1231 C CA . PRO A 1 79 ? 30.902 4.187 7.076 1.00 20.03 119 PRO A CA 1
ATOM 1232 C C . PRO A 1 79 ? 30.579 4.648 8.491 1.00 19.44 119 PRO A C 1
ATOM 1233 O O . PRO A 1 79 ? 30.899 5.810 8.831 1.00 21.19 119 PRO A O 1
ATOM 1244 N N . PRO A 1 80 ? 29.986 3.775 9.314 1.00 18.72 120 PRO A N 1
ATOM 1245 C CA . PRO A 1 80 ? 29.748 4.141 10.715 1.00 21.57 120 PRO A CA 1
ATOM 1246 C C . PRO A 1 80 ? 31.049 4.546 11.411 1.00 18.47 120 PRO A C 1
ATOM 1247 O O . PRO A 1 80 ? 32.124 3.972 11.170 1.00 20.86 120 PRO A O 1
ATOM 1267 N N . ARG A 1 81 ? 30.921 5.514 12.300 1.00 17.94 121 ARG A N 1
ATOM 1268 C CA . ARG A 1 81 ? 31.995 6.035 13.116 1.00 20.29 121 ARG A CA 1
ATOM 1269 C C . ARG A 1 81 ? 31.880 5.322 14.457 1.00 20.13 121 ARG A C 1
ATOM 1270 O O . ARG A 1 81 ? 30.906 5.510 15.192 1.00 20.90 121 ARG A O 1
ATOM 1291 N N . ASN A 1 82 ? 32.847 4.459 14.741 1.00 19.05 122 ASN A N 1
ATOM 1292 C CA . ASN A 1 82 ? 32.844 3.616 15.923 1.00 18.48 122 ASN A CA 1
ATOM 1293 C C . ASN A 1 82 ? 34.171 3.764 16.649 1.00 17.78 122 ASN A C 1
ATOM 1294 O O . ASN A 1 82 ? 35.215 4.022 16.021 1.00 18.20 122 ASN A O 1
ATOM 1303 N N . ALA A 1 83 ? 34.128 3.535 17.958 1.00 17.88 123 ALA A N 1
ATOM 1304 C CA . ALA A 1 83 ? 35.318 3.409 18.782 1.00 17.44 123 ALA A CA 1
ATOM 1305 C C . ALA A 1 83 ? 35.554 1.965 19.220 1.00 17.72 123 ALA A C 1
ATOM 1306 O O . ALA A 1 83 ? 34.635 1.257 19.569 1.00 19.22 123 ALA A O 1
ATOM 1313 N N . ARG A 1 84 ? 36.821 1.595 19.238 1.00 16.57 124 ARG A N 1
ATOM 1314 C CA . ARG A 1 84 ? 37.327 0.437 19.992 1.00 16.06 124 ARG A CA 1
ATOM 1315 C C . ARG A 1 84 ? 37.769 0.983 21.345 1.00 16.41 124 ARG A C 1
ATOM 1316 O O . ARG A 1 84 ? 38.507 1.974 21.419 1.00 17.42 124 ARG A O 1
ATOM 1337 N N . THR A 1 85 ? 37.305 0.343 22.407 1.00 16.79 125 THR A N 1
ATOM 1338 C CA . THR A 1 85 ? 37.777 0.647 23.769 1.00 17.49 125 THR A CA 1
ATOM 1339 C C . THR A 1 85 ? 38.270 -0.619 24.419 1.00 18.93 125 THR A C 1
ATOM 1340 O O . THR A 1 85 ? 37.854 -1.720 24.088 1.00 18.45 125 THR A O 1
ATOM 1357 N N . VAL A 1 86 ? 39.239 -0.471 25.295 1.00 18.17 126 VAL A N 1
ATOM 1358 C CA . VAL A 1 86 ? 39.725 -1.585 26.089 1.00 15.98 126 VAL A CA 1
ATOM 1359 C C . VAL A 1 86 ? 39.579 -1.134 27.544 1.00 15.53 126 VAL A C 1
ATOM 1360 O O . VAL A 1 86 ? 40.114 -0.078 27.943 1.00 17.62 126 VAL A O 1
ATOM 1373 N N . VAL A 1 87 ? 38.877 -1.971 28.325 1.00 17.97 127 VAL A N 1
ATOM 1374 C CA . VAL A 1 87 ? 38.512 -1.676 29.698 1.00 17.78 127 VAL A CA 1
ATOM 1375 C C . VAL A 1 87 ? 38.960 -2.881 30.528 1.00 19.37 127 VAL A C 1
ATOM 1376 O O . VAL A 1 87 ? 38.692 -4.035 30.180 1.00 19.02 127 VAL A O 1
ATOM 1389 N N . TYR A 1 88 ? 39.632 -2.611 31.640 1.00 18.50 128 TYR A N 1
ATOM 1390 C CA . TYR A 1 88 ? 39.895 -3.661 32.611 1.00 17.73 128 TYR A CA 1
ATOM 1391 C C . TYR A 1 88 ? 38.712 -3.798 33.544 1.00 18.78 128 TYR A C 1
ATOM 1392 O O . TYR A 1 88 ? 38.255 -2.815 34.111 1.00 19.07 128 TYR A O 1
ATOM 1409 N N . PHE A 1 89 ? 38.213 -5.019 33.654 1.00 19.82 129 PHE A N 1
ATOM 1410 C CA . PHE A 1 89 ? 37.175 -5.356 34.626 1.00 20.08 129 PHE A CA 1
ATOM 1411 C C . PHE A 1 89 ? 37.705 -6.263 35.725 1.00 19.80 129 PHE A C 1
ATOM 1412 O O . PHE A 1 89 ? 37.982 -7.453 35.480 1.00 21.26 129 PHE A O 1
ATOM 1429 N N . GLY A 1 90 ? 37.772 -5.711 36.945 1.00 20.75 130 GLY A N 1
ATOM 1430 C CA . GLY A 1 90 ? 38.203 -6.446 38.111 1.00 23.07 130 GLY A CA 1
ATOM 1431 C C . GLY A 1 90 ? 37.099 -6.722 39.115 1.00 23.16 130 GLY A C 1
ATOM 1432 O O . GLY A 1 90 ? 37.342 -7.411 40.079 1.00 24.56 130 GLY A O 1
ATOM 1436 N N . GLU A 1 91 ? 35.889 -6.232 38.857 1.00 22.91 131 GLU A N 1
ATOM 1437 C CA . GLU A 1 91 ? 34.789 -6.347 39.803 1.00 24.58 131 GLU A CA 1
ATOM 1438 C C . GLU A 1 91 ? 34.293 -7.775 39.994 1.00 25.29 131 GLU A C 1
ATOM 1439 O O . GLU A 1 91 ? 33.601 -8.068 40.972 1.00 31.14 131 GLU A O 1
ATOM 1451 N N . GLY A 1 92 ? 34.606 -8.650 39.051 1.00 28.58 132 GLY A N 1
ATOM 1452 C CA . GLY A 1 92 ? 34.210 -10.044 39.137 1.00 27.17 132 GLY A CA 1
ATOM 1453 C C . GLY A 1 92 ? 35.143 -10.941 39.943 1.00 29.77 132 GLY A C 1
ATOM 1454 O O . GLY A 1 92 ? 36.146 -10.511 40.514 1.00 29.74 132 GLY A O 1
ATOM 1458 N N . GLU A 1 93 ? 34.782 -12.210 39.980 1.00 35.79 133 GLU A N 1
ATOM 1459 C CA . GLU A 1 93 ? 35.560 -13.235 40.677 1.00 30.52 133 GLU A CA 1
ATOM 1460 C C . GLU A 1 93 ? 36.955 -13.379 40.079 1.00 31.29 133 GLU A C 1
ATOM 1461 O O . GLU A 1 93 ? 37.919 -13.690 40.792 1.00 30.31 133 GLU A O 1
ATOM 1473 N N . GLU A 1 94 ? 37.050 -13.145 38.771 1.00 28.38 134 GLU A N 1
ATOM 1474 C CA . GLU A 1 94 ? 38.324 -13.091 38.065 1.00 28.03 134 GLU A CA 1
ATOM 1475 C C . GLU A 1 94 ? 38.395 -11.830 37.217 1.00 25.89 134 GLU A C 1
ATOM 1476 O O . GLU A 1 94 ? 37.374 -11.360 36.691 1.00 33.40 134 GLU A O 1
ATOM 1488 N N . GLY A 1 95 ? 39.599 -11.283 37.101 1.00 24.39 135 GLY A N 1
ATOM 1489 C CA . GLY A 1 95 ? 39.835 -10.097 36.315 1.00 21.81 135 GLY A CA 1
ATOM 1490 C C . GLY A 1 95 ? 40.175 -10.407 34.878 1.00 19.86 135 GLY A C 1
ATOM 1491 O O . GLY A 1 95 ? 40.717 -11.471 34.566 1.00 21.72 135 GLY A O 1
ATOM 1495 N N . TYR A 1 96 ? 39.835 -9.465 34.007 1.00 19.32 136 TYR A N 1
ATOM 1496 C CA . TYR A 1 96 ? 40.170 -9.573 32.594 1.00 20.07 136 TYR A CA 1
ATOM 1497 C C . TYR A 1 96 ? 40.096 -8.209 31.964 1.00 19.81 136 TYR A C 1
ATOM 1498 O O . TYR A 1 96 ? 39.410 -7.333 32.474 1.00 19.68 136 TYR A O 1
ATOM 1515 N N . PHE A 1 97 ? 40.806 -8.036 30.857 1.00 18.76 137 PHE A N 1
ATOM 1516 C CA . PHE A 1 97 ? 40.600 -6.892 29.984 1.00 18.47 137 PHE A CA 1
ATOM 1517 C C . PHE A 1 97 ? 39.560 -7.280 28.945 1.00 19.46 137 PHE A C 1
ATOM 1518 O O . PHE A 1 97 ? 39.564 -8.415 28.470 1.00 22.37 137 PHE A O 1
ATOM 1535 N N . GLU A 1 98 ? 38.680 -6.353 28.580 1.00 19.44 138 GLU A N 1
ATOM 1536 C CA . GLU A 1 98 ? 37.748 -6.614 27.512 1.00 19.09 138 GLU A CA 1
ATOM 1537 C C . GLU A 1 98 ? 37.755 -5.488 26.500 1.00 18.65 138 GLU A C 1
ATOM 1538 O O . GLU A 1 98 ? 37.771 -4.304 26.853 1.00 19.43 138 GLU A O 1
ATOM 1550 N N . GLU A 1 99 ? 37.747 -5.883 25.228 1.00 16.80 139 GLU A N 1
ATOM 1551 C CA . GLU A 1 99 ? 37.599 -4.951 24.134 1.00 16.97 139 GLU A CA 1
ATOM 1552 C C . GLU A 1 99 ? 36.100 -4.814 23.860 1.00 17.01 139 GLU A C 1
ATOM 1553 O O . GLU A 1 99 ? 35.374 -5.833 23.760 1.00 18.38 139 GLU A O 1
ATOM 1565 N N . LEU A 1 100 ? 35.668 -3.563 23.740 1.00 17.15 140 LEU A N 1
ATOM 1566 C CA . LEU A 1 100 ? 34.293 -3.194 23.542 1.00 17.92 140 LEU A CA 1
ATOM 1567 C C . LEU A 1 100 ? 34.189 -2.187 22.399 1.00 18.30 140 LEU A C 1
ATOM 1568 O O . LEU A 1 100 ? 34.990 -1.274 22.297 1.00 21.95 140 LEU A O 1
ATOM 1584 N N . LYS A 1 101 ? 33.184 -2.387 21.545 1.00 18.23 141 LYS A N 1
ATOM 1585 C CA . LYS A 1 101 ? 32.834 -1.451 20.481 1.00 18.99 141 LYS A CA 1
ATOM 1586 C C . LYS A 1 101 ? 31.804 -0.478 21.014 1.00 18.94 141 LYS A C 1
ATOM 1587 O O . LYS A 1 101 ? 30.788 -0.901 21.589 1.00 22.27 141 LYS A O 1
ATOM 1607 N N . VAL A 1 102 ? 32.081 0.810 20.850 1.00 20.00 142 VAL A N 1
ATOM 1608 C CA . VAL A 1 102 ? 31.138 1.869 21.240 1.00 20.31 142 VAL A CA 1
ATOM 1609 C C . VAL A 1 102 ? 30.793 2.662 20.001 1.00 20.98 142 VAL A C 1
ATOM 1610 O O . VAL A 1 102 ? 31.652 3.276 19.388 1.00 20.62 142 VAL A O 1
ATOM 1623 N N . GLY A 1 103 ? 29.531 2.618 19.618 1.00 21.13 143 GLY A N 1
ATOM 1624 C CA . GLY A 1 103 ? 29.082 3.336 18.450 1.00 19.21 143 GLY A CA 1
ATOM 1625 C C . GLY A 1 103 ? 27.663 2.990 18.046 1.00 24.22 143 GLY A C 1
ATOM 1626 O O . GLY A 1 103 ? 27.029 2.155 18.676 1.00 23.43 143 GLY A O 1
ATOM 1630 N N . PRO A 1 104 ? 27.149 3.646 17.017 1.00 23.91 144 PRO A N 1
ATOM 1631 C CA . PRO A 1 104 ? 27.870 4.693 16.278 1.00 24.82 144 PRO A CA 1
ATOM 1632 C C . PRO A 1 104 ? 27.980 6.015 17.039 1.00 27.23 144 PRO A C 1
ATOM 1633 O O . PRO A 1 104 ? 27.265 6.247 18.034 1.00 25.74 144 PRO A O 1
ATOM 1644 N N . LEU A 1 105 ? 28.881 6.866 16.558 1.00 24.18 145 LEU A N 1
ATOM 1645 C CA . LEU A 1 105 ? 29.135 8.170 17.120 1.00 23.74 145 LEU A CA 1
ATOM 1646 C C . LEU A 1 105 ? 28.708 9.227 16.083 1.00 23.89 145 LEU A C 1
ATOM 1647 O O . LEU A 1 105 ? 28.743 8.958 14.872 1.00 31.92 145 LEU A O 1
ATOM 1663 N N . PRO A 1 106 ? 28.313 10.423 16.523 1.00 25.11 146 PRO A N 1
ATOM 1664 C CA . PRO A 1 106 ? 28.248 10.822 17.943 1.00 24.87 146 PRO A CA 1
ATOM 1665 C C . PRO A 1 106 ? 27.220 10.036 18.742 1.00 31.35 146 PRO A C 1
ATOM 1666 O O . PRO A 1 106 ? 26.330 9.416 18.162 1.00 30.79 146 PRO A O 1
ATOM 1677 N N . VAL A 1 107 ? 27.365 10.057 20.063 1.00 27.84 147 VAL A N 1
ATOM 1678 C CA . VAL A 1 107 ? 26.483 9.309 20.946 1.00 32.72 147 VAL A CA 1
ATOM 1679 C C . VAL A 1 107 ? 25.039 9.755 20.735 1.00 35.33 147 VAL A C 1
ATOM 1680 O O . VAL A 1 107 ? 24.743 10.948 20.695 1.00 39.18 147 VAL A O 1
ATOM 1693 N N . SER A 1 108 ? 24.169 8.772 20.535 1.00 33.88 148 SER A N 1
ATOM 1694 C CA . SER A 1 108 ? 22.734 8.993 20.376 1.00 39.00 148 SER A CA 1
ATOM 1695 C C . SER A 1 108 ? 21.975 7.795 20.959 1.00 38.38 148 SER A C 1
ATOM 1696 O O . SER A 1 108 ? 22.593 6.903 21.536 1.00 39.85 148 SER A O 1
ATOM 1703 N N . ASP A 1 109 ? 20.648 7.766 20.819 1.00 44.50 149 ASP A N 1
ATOM 1704 C CA . ASP A 1 109 ? 19.881 6.600 21.276 1.00 45.70 149 ASP A CA 1
ATOM 1705 C C . ASP A 1 109 ? 20.177 5.315 20.470 1.00 45.32 149 ASP A C 1
ATOM 1706 O O . ASP A 1 109 ? 19.765 4.221 20.861 1.00 46.76 149 ASP A O 1
ATOM 1715 N N . GLU A 1 110 ? 20.887 5.456 19.353 1.00 39.50 150 GLU A N 1
ATOM 1716 C CA . GLU A 1 110 ? 21.308 4.324 18.530 1.00 38.81 150 GLU A CA 1
ATOM 1717 C C . GLU A 1 110 ? 22.624 3.708 19.021 1.00 32.92 150 GLU A C 1
ATOM 1718 O O . GLU A 1 110 ? 22.961 2.591 18.651 1.00 35.64 150 GLU A O 1
ATOM 1730 N N . THR A 1 111 ? 23.348 4.436 19.862 1.00 27.62 151 THR A N 1
ATOM 1731 C CA . THR A 1 111 ? 24.666 3.992 20.308 1.00 25.19 151 THR A CA 1
ATOM 1732 C C . THR A 1 111 ? 24.565 2.842 21.270 1.00 24.74 151 THR A C 1
ATOM 1733 O O . THR A 1 111 ? 23.766 2.865 22.215 1.00 31.00 151 THR A O 1
ATOM 1743 N N . THR A 1 112 ? 25.417 1.852 21.058 1.00 23.37 152 THR A N 1
ATOM 1744 C CA . THR A 1 112 ? 25.525 0.716 21.938 1.00 25.32 152 THR A CA 1
ATOM 1745 C C . THR A 1 112 ? 26.963 0.444 22.340 1.00 23.48 152 THR A C 1
ATOM 1746 O O . THR A 1 112 ? 27.914 0.975 21.761 1.00 23.46 152 THR A O 1
ATOM 1756 N N . ILE A 1 113 ? 27.087 -0.394 23.350 1.00 21.89 153 ILE A N 1
ATOM 1757 C CA . ILE A 1 113 ? 28.361 -0.965 23.761 1.00 23.36 153 ILE A CA 1
ATOM 1758 C C . ILE A 1 113 ? 28.268 -2.479 23.671 1.00 24.63 153 ILE A C 1
ATOM 1759 O O . ILE A 1 113 ? 27.384 -3.080 24.289 1.00 27.69 153 ILE A O 1
ATOM 1775 N N . GLU A 1 114 ? 29.166 -3.089 22.886 1.00 24.01 154 GLU A N 1
ATOM 1776 C CA . GLU A 1 114 ? 29.140 -4.522 22.640 1.00 25.59 154 GLU A CA 1
ATOM 1777 C C . GLU A 1 114 ? 30.534 -5.107 22.775 1.00 23.21 154 GLU A C 1
ATOM 1778 O O . GLU A 1 114 ? 31.505 -4.440 22.449 1.00 21.81 154 GLU A O 1
ATOM 1790 N N . PRO A 1 115 ? 30.649 -6.368 23.185 1.00 21.25 155 PRO A N 1
ATOM 1791 C CA . PRO A 1 115 ? 31.932 -7.062 23.084 1.00 18.95 155 PRO A CA 1
ATOM 1792 C C . PRO A 1 115 ? 32.476 -6.999 21.650 1.00 19.05 155 PRO A C 1
ATOM 1793 O O . PRO A 1 115 ? 31.736 -7.112 20.682 1.00 22.29 155 PRO A O 1
ATOM 1804 N N . LEU A 1 116 ? 33.780 -6.806 21.545 1.00 19.73 156 LEU A N 1
ATOM 1805 C CA . LEU A 1 116 ? 34.467 -6.626 20.269 1.00 17.98 156 LEU A CA 1
ATOM 1806 C C . LEU A 1 116 ? 35.567 -7.652 20.125 1.00 18.01 156 LEU A C 1
ATOM 1807 O O . LEU A 1 116 ? 36.493 -7.704 20.953 1.00 19.13 156 LEU A O 1
ATOM 1823 N N . SER A 1 117 ? 35.463 -8.483 19.086 1.00 16.99 157 SER A N 1
ATOM 1824 C CA . SER A 1 117 ? 36.406 -9.561 18.887 1.00 17.12 157 SER A CA 1
ATOM 1825 C C . SER A 1 117 ? 36.622 -10.003 17.445 1.00 17.41 157 SER A C 1
ATOM 1826 O O . SER A 1 117 ? 37.396 -10.934 17.219 1.00 17.78 157 SER A O 1
ATOM 1833 N N . PHE A 1 118 ? 36.009 -9.329 16.468 1.00 17.74 158 PHE A N 1
ATOM 1834 C CA . PHE A 1 118 ? 36.003 -9.897 15.123 1.00 16.67 158 PHE A CA 1
ATOM 1835 C C . PHE A 1 118 ? 37.420 -10.044 14.533 1.00 16.65 158 PHE A C 1
ATOM 1836 O O . PHE A 1 118 ? 37.646 -10.901 13.689 1.00 18.77 158 PHE A O 1
ATOM 1853 N N . TYR A 1 119 ? 38.327 -9.145 14.899 1.00 15.72 159 TYR A N 1
ATOM 1854 C CA . TYR A 1 119 ? 39.704 -9.143 14.385 1.00 16.88 159 TYR A CA 1
ATOM 1855 C C . TYR A 1 119 ? 40.651 -10.011 15.221 1.00 16.89 159 TYR A C 1
ATOM 1856 O O . TYR A 1 119 ? 41.828 -10.106 14.899 1.00 17.68 159 TYR A O 1
ATOM 1873 N N . ASN A 1 120 ? 40.145 -10.602 16.311 1.00 15.67 160 ASN A N 1
ATOM 1874 C CA . ASN A 1 120 ? 40.916 -11.526 17.118 1.00 16.25 160 ASN A CA 1
ATOM 1875 C C . ASN A 1 120 ? 40.697 -12.923 16.618 1.00 16.70 160 ASN A C 1
ATOM 1876 O O . ASN A 1 120 ? 39.569 -13.427 16.642 1.00 18.26 160 ASN A O 1
ATOM 1885 N N . THR A 1 121 ? 41.759 -13.573 16.148 1.00 15.20 161 THR A N 1
ATOM 1886 C CA . THR A 1 121 ? 41.640 -14.905 15.624 1.00 15.82 161 THR A CA 1
ATOM 1887 C C . THR A 1 121 ? 41.199 -15.913 16.673 1.00 16.49 161 THR A C 1
ATOM 1888 O O . THR A 1 121 ? 40.623 -16.942 16.336 1.00 18.16 161 THR A O 1
ATOM 1898 N N . ASN A 1 122 ? 41.422 -15.607 17.941 1.00 16.66 162 ASN A N 1
ATOM 1899 C CA . ASN A 1 122 ? 41.052 -16.536 19.007 1.00 19.37 162 ASN A CA 1
ATOM 1900 C C . ASN A 1 122 ? 39.585 -16.415 19.427 1.00 18.50 162 ASN A C 1
ATOM 1901 O O . ASN A 1 122 ? 39.126 -17.148 20.291 1.00 21.48 162 ASN A O 1
ATOM 1910 N N . GLY A 1 123 ? 38.858 -15.519 18.770 1.00 18.26 163 GLY A N 1
ATOM 1911 C CA . GLY A 1 123 ? 37.421 -15.354 18.945 1.00 19.61 163 GLY A CA 1
ATOM 1912 C C . GLY A 1 123 ? 36.962 -14.751 20.258 1.00 20.22 163 GLY A C 1
ATOM 1913 O O . GLY A 1 123 ? 35.768 -14.787 20.571 1.00 22.73 163 GLY A O 1
ATOM 1917 N N . LYS A 1 124 ? 37.892 -14.188 21.019 1.00 17.85 164 LYS A N 1
ATOM 1918 C CA . LYS A 1 124 ? 37.604 -13.678 22.354 1.00 17.02 164 LYS A CA 1
ATOM 1919 C C . LYS A 1 124 ? 37.722 -12.161 22.414 1.00 16.65 164 LYS A C 1
ATOM 1920 O O . LYS A 1 124 ? 38.647 -11.578 21.852 1.00 18.57 164 LYS A O 1
ATOM 1936 N N . SER A 1 125 ? 36.790 -11.531 23.121 1.00 16.84 165 SER A N 1
ATOM 1937 C CA . SER A 1 125 ? 36.907 -10.151 23.531 1.00 18.07 165 SER A CA 1
ATOM 1938 C C . SER A 1 125 ? 37.663 -9.983 24.836 1.00 17.15 165 SER A C 1
ATOM 1939 O O . SER A 1 125 ? 38.175 -8.884 25.084 1.00 17.67 165 SER A O 1
ATOM 1946 N N . LYS A 1 126 ? 37.693 -11.016 25.665 1.00 18.58 166 LYS A N 1
ATOM 1947 C CA . LYS A 1 126 ? 38.263 -10.954 26.993 1.00 18.31 166 LYS A CA 1
ATOM 1948 C C . LYS A 1 126 ? 39.680 -11.576 27.000 1.00 18.42 166 LYS A C 1
ATOM 1949 O O . LYS A 1 126 ? 39.895 -12.697 26.530 1.00 18.86 166 LYS A O 1
ATOM 1965 N N . LEU A 1 127 ? 40.603 -10.830 27.597 1.00 17.87 167 LEU A N 1
ATOM 1966 C CA . LEU A 1 127 ? 41.981 -11.257 27.811 1.00 18.22 167 LEU A CA 1
ATOM 1967 C C . LEU A 1 127 ? 42.163 -11.520 29.298 1.00 17.99 167 LEU A C 1
ATOM 1968 O O . LEU A 1 127 ? 42.050 -10.584 30.084 1.00 17.87 167 LEU A O 1
ATOM 1984 N N . PRO A 1 128 ? 42.411 -12.767 29.708 1.00 18.21 168 PRO A N 1
ATOM 1985 C CA . PRO A 1 128 ? 42.528 -13.081 31.140 1.00 19.26 168 PRO A CA 1
ATOM 1986 C C . PRO A 1 128 ? 43.636 -12.292 31.844 1.00 19.52 168 PRO A C 1
ATOM 1987 O O . PRO A 1 128 ? 44.699 -12.027 31.269 1.00 18.47 168 PRO A O 1
ATOM 1998 N N . PHE A 1 129 ? 43.418 -11.994 33.121 1.00 19.38 169 PHE A N 1
ATOM 1999 C CA . PHE A 1 129 ? 44.395 -11.294 33.933 1.00 19.92 169 PHE A CA 1
ATOM 2000 C C . PHE A 1 129 ? 45.806 -11.886 33.809 1.00 18.77 169 PHE A C 1
ATOM 2001 O O . PHE A 1 129 ? 46.774 -11.147 33.677 1.00 18.44 169 PHE A O 1
ATOM 2018 N N . GLU A 1 130 ? 45.930 -13.212 33.912 1.00 19.20 170 GLU A N 1
ATOM 2019 C CA . GLU A 1 130 ? 47.255 -13.839 33.911 1.00 19.46 170 GLU A CA 1
ATOM 2020 C C . GLU A 1 130 ? 48.096 -13.483 32.691 1.00 18.61 170 GLU A C 1
ATOM 2021 O O . GLU A 1 130 ? 49.305 -13.404 32.823 1.00 19.73 170 GLU A O 1
ATOM 2033 N N . VAL A 1 131 ? 47.452 -13.276 31.541 1.00 17.58 171 VAL A N 1
ATOM 2034 C CA . VAL A 1 131 ? 48.136 -12.957 30.282 1.00 16.79 171 VAL A CA 1
ATOM 2035 C C . VAL A 1 131 ? 47.821 -11.509 29.863 1.00 17.32 171 VAL A C 1
ATOM 2036 O O . VAL A 1 131 ? 47.897 -11.134 28.697 1.00 17.84 171 VAL A O 1
ATOM 2049 N N . GLY A 1 132 ? 47.509 -10.693 30.845 1.00 16.64 172 GLY A N 1
ATOM 2050 C CA . GLY A 1 132 ? 47.028 -9.358 30.628 1.00 18.22 172 GLY A CA 1
ATOM 2051 C C . GLY A 1 132 ? 48.100 -8.392 30.111 1.00 15.77 172 GLY A C 1
ATOM 2052 O O . GLY A 1 132 ? 49.293 -8.709 30.017 1.00 19.04 172 GLY A O 1
ATOM 2056 N N . HIS A 1 133 ? 47.658 -7.203 29.750 1.00 16.71 173 HIS A N 1
ATOM 2057 C CA . HIS A 1 133 ? 48.559 -6.127 29.363 1.00 18.00 173 HIS A CA 1
ATOM 2058 C C . HIS A 1 133 ? 49.385 -5.698 30.566 1.00 17.98 173 HIS A C 1
ATOM 2059 O O . HIS A 1 133 ? 48.871 -5.580 31.702 1.00 18.26 173 HIS A O 1
ATOM 2072 N N . LEU A 1 134 ? 50.658 -5.436 30.326 1.00 16.88 174 LEU A N 1
ATOM 2073 C CA . LEU A 1 134 ? 51.528 -4.853 31.335 1.00 18.21 174 LEU A CA 1
ATOM 2074 C C . LEU A 1 134 ? 51.215 -3.369 31.432 1.00 18.53 174 LEU A C 1
ATOM 2075 O O . LEU A 1 134 ? 51.884 -2.524 30.834 1.00 18.38 174 LEU A O 1
ATOM 2091 N N . ASP A 1 135 ? 50.145 -3.089 32.160 1.00 17.64 175 ASP A N 1
ATOM 2092 C CA . ASP A 1 135 ? 49.595 -1.767 32.234 1.00 17.46 175 ASP A CA 1
ATOM 2093 C C . ASP A 1 135 ? 50.159 -1.037 33.448 1.00 17.94 175 ASP A C 1
ATOM 2094 O O . ASP A 1 135 ? 50.987 -1.575 34.182 1.00 19.31 175 ASP A O 1
ATOM 2103 N N . ARG A 1 136 ? 49.713 0.188 33.662 1.00 19.25 176 ARG A N 1
ATOM 2104 C CA . ARG A 1 136 ? 50.267 1.025 34.734 1.00 20.18 176 ARG A CA 1
ATOM 2105 C C . ARG A 1 136 ? 50.066 0.348 36.089 1.00 20.84 176 ARG A C 1
ATOM 2106 O O . ARG A 1 136 ? 50.927 0.422 36.960 1.00 20.83 176 ARG A O 1
ATOM 2127 N N . ILE A 1 137 ? 48.926 -0.302 36.249 1.00 19.62 177 ILE A N 1
ATOM 2128 C CA . ILE A 1 137 ? 48.560 -0.952 37.520 1.00 20.20 177 ILE A CA 1
ATOM 2129 C C . ILE A 1 137 ? 49.448 -2.174 37.793 1.00 19.98 177 ILE A C 1
ATOM 2130 O O . ILE A 1 137 ? 50.006 -2.319 38.889 1.00 20.30 177 ILE A O 1
ATOM 2146 N N . LYS A 1 138 ? 49.623 -3.025 36.787 1.00 18.28 178 LYS A N 1
ATOM 2147 C CA . LYS A 1 138 ? 50.481 -4.195 36.944 1.00 18.46 178 LYS A CA 1
ATOM 2148 C C . LYS A 1 138 ? 51.951 -3.805 37.096 1.00 17.27 178 LYS A C 1
ATOM 2149 O O . LYS A 1 138 ? 52.660 -4.427 37.888 1.00 19.58 178 LYS A O 1
ATOM 2165 N N . SER A 1 139 ? 52.409 -2.802 36.347 1.00 18.21 179 SER A N 1
ATOM 2166 C CA . SER A 1 139 ? 53.792 -2.303 36.495 1.00 19.04 179 SER A CA 1
ATOM 2167 C C . SER A 1 139 ? 54.061 -1.822 37.916 1.00 19.35 179 SER A C 1
ATOM 2168 O O . SER A 1 139 ? 55.107 -2.115 38.496 1.00 21.00 179 SER A O 1
ATOM 2175 N N . ALA A 1 140 ? 53.111 -1.091 38.473 1.00 20.50 180 ALA A N 1
ATOM 2176 C CA . ALA A 1 140 ? 53.264 -0.555 39.822 1.00 23.08 180 ALA A CA 1
ATOM 2177 C C . ALA A 1 140 ? 53.288 -1.673 40.866 1.00 20.70 180 ALA A C 1
ATOM 2178 O O . ALA A 1 140 ? 54.080 -1.637 41.797 1.00 23.31 180 ALA A O 1
ATOM 2185 N N . ALA A 1 141 ? 52.442 -2.679 40.684 1.00 19.81 181 ALA A N 1
ATOM 2186 C CA . ALA A 1 141 ? 52.402 -3.830 41.588 1.00 20.92 181 ALA A CA 1
ATOM 2187 C C . ALA A 1 141 ? 53.734 -4.590 41.557 1.00 20.74 181 ALA A C 1
ATOM 2188 O O . ALA A 1 141 ? 54.258 -4.998 42.593 1.00 20.35 181 ALA A O 1
ATOM 2195 N N . LYS A 1 142 ? 54.268 -4.806 40.362 1.00 19.72 182 LYS A N 1
ATOM 2196 C CA . LYS A 1 142 ? 55.540 -5.484 40.224 1.00 19.07 182 LYS A CA 1
ATOM 2197 C C . LYS A 1 142 ? 56.694 -4.715 40.839 1.00 19.23 182 LYS A C 1
ATOM 2198 O O . LYS A 1 142 ? 57.521 -5.286 41.533 1.00 20.76 182 LYS A O 1
ATOM 2214 N N . SER A 1 143 ? 56.742 -3.424 40.579 1.00 19.38 183 SER A N 1
ATOM 2215 C CA . SER A 1 143 ? 57.760 -2.557 41.162 1.00 21.85 183 SER A CA 1
ATOM 2216 C C . SER A 1 143 ? 57.719 -2.595 42.688 1.00 21.02 183 SER A C 1
ATOM 2217 O O . SER A 1 143 ? 58.762 -2.740 43.333 1.00 21.35 183 SER A O 1
ATOM 2227 N N . SER A 1 144 ? 56.520 -2.531 43.256 1.00 23.11 184 SER A N 1
ATOM 2228 C CA . SER A 1 144 ? 56.357 -2.562 44.711 1.00 23.00 184 SER A CA 1
ATOM 2229 C C . SER A 1 144 ? 56.789 -3.894 45.298 1.00 21.74 184 SER A C 1
ATOM 2230 O O . SER A 1 144 ? 57.461 -3.950 46.329 1.00 23.21 184 SER A O 1
ATOM 2241 N N . PHE A 1 145 ? 56.444 -4.972 44.597 1.00 20.99 185 PHE A N 1
ATOM 2242 C CA . PHE A 1 145 ? 56.819 -6.312 45.023 1.00 21.89 185 PHE A CA 1
ATOM 2243 C C . PHE A 1 145 ? 58.345 -6.467 45.007 1.00 21.95 185 PHE A C 1
ATOM 2244 O O . PHE A 1 145 ? 58.938 -7.018 45.939 1.00 22.61 185 PHE A O 1
ATOM 2261 N N . LEU A 1 146 ? 58.990 -6.005 43.945 1.00 21.77 186 LEU A N 1
ATOM 2262 C CA . LEU A 1 146 ? 60.430 -6.118 43.883 1.00 24.14 186 LEU A CA 1
ATOM 2263 C C . LEU A 1 146 ? 61.105 -5.310 44.987 1.00 22.92 186 LEU A C 1
ATOM 2264 O O . LEU A 1 146 ? 62.032 -5.793 45.609 1.00 24.87 186 LEU A O 1
ATOM 2280 N N . ASN A 1 147 ? 60.625 -4.111 45.260 1.00 22.06 187 ASN A N 1
ATOM 2281 C CA . ASN A 1 147 ? 61.202 -3.306 46.336 1.00 23.75 187 ASN A CA 1
ATOM 2282 C C . ASN A 1 147 ? 61.035 -3.987 47.701 1.00 25.02 187 ASN A C 1
ATOM 2283 O O . ASN A 1 147 ? 61.945 -3.984 48.520 1.00 23.97 187 ASN A O 1
ATOM 2292 N N . LYS A 1 148 ? 59.877 -4.615 47.906 1.00 24.69 188 LYS A N 1
ATOM 2293 C CA . LYS A 1 148 ? 59.579 -5.347 49.141 1.00 26.67 188 LYS A CA 1
ATOM 2294 C C . LYS A 1 148 ? 60.588 -6.483 49.383 1.00 26.18 188 LYS A C 1
ATOM 2295 O O . LYS A 1 148 ? 61.000 -6.734 50.509 1.00 29.01 188 LYS A O 1
ATOM 2311 N N . ASN A 1 149 ? 61.002 -7.151 48.315 1.00 25.18 189 ASN A N 1
ATOM 2312 C CA . ASN A 1 149 ? 61.962 -8.250 48.422 1.00 26.92 189 ASN A CA 1
ATOM 2313 C C . ASN A 1 149 ? 63.434 -7.827 48.390 1.00 26.98 189 ASN A C 1
ATOM 2314 O O . ASN A 1 149 ? 64.263 -8.372 49.128 1.00 30.24 189 ASN A O 1
ATOM 2323 N N . LEU A 1 150 ? 63.758 -6.868 47.533 1.00 24.89 190 LEU A N 1
ATOM 2324 C CA . LEU A 1 150 ? 65.153 -6.489 47.285 1.00 25.47 190 LEU A CA 1
ATOM 2325 C C . LEU A 1 150 ? 65.684 -5.449 48.271 1.00 27.95 190 LEU A C 1
ATOM 2326 O O . LEU A 1 150 ? 66.899 -5.313 48.406 1.00 29.44 190 LEU A O 1
ATOM 2342 N N . ASN A 1 151 ? 64.796 -4.750 48.981 1.00 28.29 191 ASN A N 1
ATOM 2343 C CA . ASN A 1 151 ? 65.220 -3.715 49.924 1.00 28.02 191 ASN A CA 1
ATOM 2344 C C . ASN A 1 151 ? 65.157 -4.143 51.400 1.00 27.99 191 ASN A C 1
ATOM 2345 O O . ASN A 1 151 ? 65.057 -3.300 52.288 1.00 34.25 191 ASN A O 1
ATOM 2354 N N . THR A 1 152 ? 65.269 -5.438 51.663 1.00 31.02 192 THR A N 1
ATOM 2355 C CA . THR A 1 152 ? 65.417 -5.913 53.046 1.00 37.06 192 THR A CA 1
ATOM 2356 C C . THR A 1 152 ? 66.846 -5.673 53.524 1.00 29.28 192 THR A C 1
ATOM 2357 O O . THR A 1 152 ? 67.741 -5.455 52.738 1.00 31.10 192 THR A O 1
ATOM 2367 N N . THR A 1 153 ? 67.058 -5.735 54.823 1.00 33.66 193 THR A N 1
ATOM 2368 C CA . THR A 1 153 ? 68.397 -5.587 55.368 1.00 38.22 193 THR A CA 1
ATOM 2369 C C . THR A 1 153 ? 69.380 -6.572 54.712 1.00 36.28 193 THR A C 1
ATOM 2370 O O . THR A 1 153 ? 70.478 -6.177 54.304 1.00 34.79 193 THR A O 1
ATOM 2380 N N . ILE A 1 154 ? 68.975 -7.836 54.584 1.00 31.44 194 ILE A N 1
ATOM 2381 C CA . ILE A 1 154 ? 69.832 -8.870 53.977 1.00 31.95 194 ILE A CA 1
ATOM 2382 C C . ILE A 1 154 ? 70.076 -8.613 52.486 1.00 31.46 194 ILE A C 1
ATOM 2383 O O . ILE A 1 154 ? 71.215 -8.648 52.040 1.00 32.36 194 ILE A O 1
ATOM 2399 N N . MET A 1 155 ? 69.022 -8.348 51.715 1.00 28.91 195 MET A N 1
ATOM 2400 C CA . MET A 1 155 ? 69.224 -8.141 50.284 1.00 29.00 195 MET A CA 1
ATOM 2401 C C . MET A 1 155 ? 69.978 -6.857 49.963 1.00 28.16 195 MET A C 1
ATOM 2402 O O . MET A 1 155 ? 70.699 -6.820 48.981 1.00 27.35 195 MET A O 1
ATOM 2416 N N . ARG A 1 156 ? 69.850 -5.817 50.790 1.00 27.77 196 ARG A N 1
ATOM 2417 C CA . ARG A 1 156 ? 70.650 -4.606 50.591 1.00 29.08 196 ARG A CA 1
ATOM 2418 C C . ARG A 1 156 ? 72.136 -4.954 50.702 1.00 29.48 196 ARG A C 1
ATOM 2419 O O . ARG A 1 156 ? 72.943 -4.501 49.894 1.00 30.21 196 ARG A O 1
ATOM 2440 N N . ASP A 1 157 ? 72.477 -5.784 51.684 1.00 33.09 197 ASP A N 1
ATOM 2441 C CA . ASP A 1 157 ? 73.859 -6.218 51.890 1.00 33.58 197 ASP A CA 1
ATOM 2442 C C . ASP A 1 157 ? 74.357 -7.107 50.738 1.00 28.00 197 ASP A C 1
ATOM 2443 O O . ASP A 1 157 ? 75.460 -6.916 50.249 1.00 31.06 197 ASP A O 1
ATOM 2452 N N . VAL A 1 158 ? 73.527 -8.053 50.303 1.00 27.47 198 VAL A N 1
ATOM 2453 C CA . VAL A 1 158 ? 73.843 -8.925 49.167 1.00 32.14 198 VAL A CA 1
ATOM 2454 C C . VAL A 1 158 ? 74.107 -8.096 47.912 1.00 27.47 198 VAL A C 1
ATOM 2455 O O . VAL A 1 158 ? 75.130 -8.261 47.236 1.00 26.82 198 VAL A O 1
ATOM 2468 N N . LEU A 1 159 ? 73.184 -7.194 47.601 1.00 26.38 199 LEU A N 1
ATOM 2469 C CA . LEU A 1 159 ? 73.311 -6.396 46.393 1.00 26.03 199 LEU A CA 1
ATOM 2470 C C . LEU A 1 159 ? 74.565 -5.510 46.417 1.00 28.80 199 LEU A C 1
ATOM 2471 O O . LEU A 1 159 ? 75.293 -5.463 45.434 1.00 25.82 199 LEU A O 1
ATOM 2487 N N . GLU A 1 160 ? 74.822 -4.810 47.518 1.00 27.37 200 GLU A N 1
ATOM 2488 C CA . GLU A 1 160 ? 76.002 -3.945 47.593 1.00 30.35 200 GLU A CA 1
ATOM 2489 C C . GLU A 1 160 ? 77.281 -4.767 47.525 1.00 25.31 200 GLU A C 1
ATOM 2490 O O . GLU A 1 160 ? 78.235 -4.379 46.873 1.00 27.24 200 GLU A O 1
ATOM 2502 N N . GLY A 1 161 ? 77.297 -5.898 48.216 1.00 25.73 201 GLY A N 1
ATOM 2503 C CA . GLY A 1 161 ? 78.444 -6.792 48.193 1.00 31.03 201 GLY A CA 1
ATOM 2504 C C . GLY A 1 161 ? 78.799 -7.303 46.812 1.00 28.80 201 GLY A C 1
ATOM 2505 O O . GLY A 1 161 ? 79.967 -7.341 46.458 1.00 29.31 201 GLY A O 1
ATOM 2509 N N . LEU A 1 162 ? 77.798 -7.718 46.043 1.00 26.15 202 LEU A N 1
ATOM 2510 C CA . LEU A 1 162 ? 78.044 -8.283 44.715 1.00 25.10 202 LEU A CA 1
ATOM 2511 C C . LEU A 1 162 ? 78.313 -7.215 43.658 1.00 24.32 202 LEU A C 1
ATOM 2512 O O . LEU A 1 162 ? 79.140 -7.404 42.782 1.00 26.16 202 LEU A O 1
ATOM 2528 N N . ILE A 1 163 ? 77.600 -6.096 43.750 1.00 23.50 203 ILE A N 1
ATOM 2529 C CA . ILE A 1 163 ? 77.548 -5.101 42.676 1.00 23.28 203 ILE A CA 1
ATOM 2530 C C . ILE A 1 163 ? 78.493 -3.926 42.899 1.00 24.03 203 ILE A C 1
ATOM 2531 O O . ILE A 1 163 ? 79.015 -3.379 41.941 1.00 25.75 203 ILE A O 1
ATOM 2547 N N . GLY A 1 164 ? 78.674 -3.524 44.155 1.00 25.99 204 GLY A N 1
ATOM 2548 C CA . GLY A 1 164 ? 79.615 -2.477 44.502 1.00 26.08 204 GLY A CA 1
ATOM 2549 C C . GLY A 1 164 ? 78.999 -1.120 44.784 1.00 25.67 204 GLY A C 1
ATOM 2550 O O . GLY A 1 164 ? 79.713 -0.187 45.132 1.00 33.36 204 GLY A O 1
ATOM 2554 N N . VAL A 1 165 ? 77.682 -1.000 44.640 1.00 27.61 205 VAL A N 1
ATOM 2555 C CA . VAL A 1 165 ? 76.977 0.226 44.998 1.00 25.05 205 VAL A CA 1
ATOM 2556 C C . VAL A 1 165 ? 75.746 -0.166 45.815 1.00 25.24 205 VAL A C 1
ATOM 2557 O O . VAL A 1 165 ? 75.265 -1.291 45.696 1.00 25.93 205 VAL A O 1
ATOM 2570 N N . PRO A 1 166 ? 75.236 0.732 46.657 1.00 27.58 206 PRO A N 1
ATOM 2571 C CA . PRO A 1 166 ? 74.037 0.411 47.437 1.00 25.94 206 PRO A CA 1
ATOM 2572 C C . PRO A 1 166 ? 72.778 0.378 46.563 1.00 26.10 206 PRO A C 1
ATOM 2573 O O . PRO A 1 166 ? 72.774 0.846 45.418 1.00 25.21 206 PRO A O 1
ATOM 2584 N N . TYR A 1 167 ? 71.723 -0.190 47.122 1.00 25.72 207 TYR A N 1
ATOM 2585 C CA . TYR A 1 167 ? 70.432 -0.303 46.456 1.00 27.71 207 TYR A CA 1
ATOM 2586 C C . TYR A 1 167 ? 69.938 1.002 45.826 1.00 24.08 207 TYR A C 1
ATOM 2587 O O . TYR A 1 167 ? 69.393 0.971 44.726 1.00 26.80 207 TYR A O 1
ATOM 2604 N N . GLU A 1 168 ? 70.189 2.141 46.488 1.00 24.14 208 GLU A N 1
ATOM 2605 C CA . GLU A 1 168 ? 69.719 3.441 46.007 1.00 27.23 208 GLU A CA 1
ATOM 2606 C C . GLU A 1 168 ? 70.339 3.811 44.652 1.00 25.18 208 GLU A C 1
ATOM 2607 O O . GLU A 1 168 ? 69.805 4.658 43.929 1.00 26.71 208 GLU A O 1
ATOM 2619 N N . ASP A 1 169 ? 71.491 3.211 44.339 1.00 24.34 209 ASP A N 1
ATOM 2620 C CA . ASP A 1 169 ? 72.268 3.566 43.155 1.00 23.66 209 ASP A CA 1
ATOM 2621 C C . ASP A 1 169 ? 72.048 2.608 41.989 1.00 21.44 209 ASP A C 1
ATOM 2622 O O . ASP A 1 169 ? 72.746 2.699 40.983 1.00 21.87 209 ASP A O 1
ATOM 2631 N N . MET A 1 170 ? 71.096 1.690 42.119 1.00 23.40 210 MET A N 1
ATOM 2632 C CA . MET A 1 170 ? 70.741 0.767 41.049 1.00 20.89 210 MET A CA 1
ATOM 2633 C C . MET A 1 170 ? 69.223 0.755 40.853 1.00 22.74 210 MET A C 1
ATOM 2634 O O . MET A 1 170 ? 68.454 1.278 41.672 1.00 23.13 210 MET A O 1
ATOM 2648 N N . 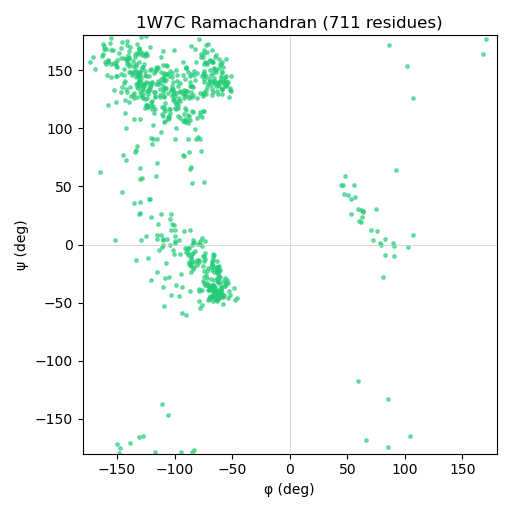GLY A 1 171 ? 68.809 0.136 39.765 1.00 20.67 211 GLY A N 1
ATOM 2649 C CA . GLY A 1 171 ? 67.410 -0.031 39.466 1.00 20.90 211 GLY A CA 1
ATOM 2650 C C . GLY A 1 171 ? 67.150 -1.449 39.009 1.00 21.52 211 GLY A C 1
ATOM 2651 O O . GLY A 1 171 ? 67.779 -1.959 38.071 1.00 21.23 211 GLY A O 1
ATOM 2655 N N . CYS A 1 172 ? 66.204 -2.100 39.668 1.00 22.67 212 CYS A N 1
ATOM 2656 C CA . CYS A 1 172 ? 65.892 -3.489 39.383 1.00 22.55 212 CYS A CA 1
ATOM 2657 C C . CYS A 1 172 ? 64.527 -3.537 38.712 1.00 21.19 212 CYS A C 1
ATOM 2658 O O . CYS A 1 172 ? 63.631 -2.732 39.031 1.00 22.76 212 CYS A O 1
ATOM 2665 N N . HIS A 1 173 ? 64.391 -4.450 37.762 1.00 19.31 213 HIS A N 1
ATOM 2666 C CA . HIS A 1 173 ? 63.266 -4.459 36.824 1.00 20.22 213 HIS A CA 1
ATOM 2667 C C . HIS A 1 173 ? 63.121 -5.848 36.173 1.00 18.57 213 HIS A C 1
ATOM 2668 O O . HIS A 1 173 ? 63.970 -6.717 36.331 1.00 20.46 213 HIS A O 1
ATOM 2681 N N . SER A 1 174 ? 61.998 -6.041 35.499 1.00 19.22 214 SER A N 1
ATOM 2682 C CA . SER A 1 174 ? 61.509 -7.345 35.075 1.00 19.22 214 SER A CA 1
ATOM 2683 C C . SER A 1 174 ? 61.624 -7.516 33.553 1.00 17.72 214 SER A C 1
ATOM 2684 O O . SER A 1 174 ? 61.398 -6.583 32.781 1.00 18.30 214 SER A O 1
ATOM 2691 N N . ALA A 1 175 ? 61.899 -8.745 33.132 1.00 17.83 215 ALA A N 1
ATOM 2692 C CA . ALA A 1 175 ? 62.012 -9.120 31.715 1.00 18.07 215 ALA A CA 1
ATOM 2693 C C . ALA A 1 175 ? 60.632 -9.215 31.082 1.00 15.88 215 ALA A C 1
ATOM 2694 O O . ALA A 1 175 ? 59.644 -9.552 31.747 1.00 17.77 215 ALA A O 1
ATOM 2701 N N . ALA A 1 176 ? 60.569 -8.868 29.802 1.00 17.19 216 ALA A N 1
ATOM 2702 C CA . ALA A 1 176 ? 59.329 -8.946 29.033 1.00 16.15 216 ALA A CA 1
ATOM 2703 C C . ALA A 1 176 ? 59.548 -9.874 27.849 1.00 15.59 216 ALA A C 1
ATOM 2704 O O . ALA A 1 176 ? 60.546 -9.727 27.120 1.00 16.09 216 ALA A O 1
ATOM 2711 N N . PRO A 1 177 ? 58.603 -10.773 27.580 1.00 15.66 217 PRO A N 1
ATOM 2712 C CA . PRO A 1 177 ? 57.318 -10.883 28.293 1.00 16.11 217 PRO A CA 1
ATOM 2713 C C . PRO A 1 177 ? 57.409 -11.669 29.599 1.00 17.53 217 PRO A C 1
ATOM 2714 O O . PRO A 1 177 ? 58.410 -12.312 29.927 1.00 17.69 217 PRO A O 1
ATOM 2725 N N . GLN A 1 178 ? 56.327 -11.575 30.364 1.00 16.55 218 GLN A N 1
ATOM 2726 C CA . GLN A 1 178 ? 56.083 -12.510 31.466 1.00 16.75 218 GLN A CA 1
ATOM 2727 C C . GLN A 1 178 ? 55.885 -13.918 30.917 1.00 17.57 218 GLN A C 1
ATOM 2728 O O . GLN A 1 178 ? 55.652 -14.085 29.703 1.00 17.30 218 GLN A O 1
ATOM 2740 N N . LEU A 1 179 ? 55.999 -14.915 31.794 1.00 17.41 219 LEU A N 1
ATOM 2741 C CA . LEU A 1 179 ? 55.935 -16.322 31.424 1.00 17.59 219 LEU A CA 1
ATOM 2742 C C . LEU A 1 179 ? 54.777 -17.028 32.155 1.00 18.93 219 LEU A C 1
ATOM 2743 O O . LEU A 1 179 ? 54.937 -17.569 33.261 1.00 19.15 219 LEU A O 1
ATOM 2759 N N . HIS A 1 180 ? 53.620 -17.048 31.507 1.00 18.21 220 HIS A N 1
ATOM 2760 C CA . HIS A 1 180 ? 52.452 -17.743 32.015 1.00 19.66 220 HIS A CA 1
ATOM 2761 C C . HIS A 1 180 ? 52.382 -19.120 31.391 1.00 20.07 220 HIS A C 1
ATOM 2762 O O . HIS A 1 180 ? 52.531 -19.309 30.181 1.00 19.82 220 HIS A O 1
ATOM 2775 N N . ASP A 1 181 ? 52.166 -20.097 32.250 1.00 21.52 221 ASP A N 1
ATOM 2776 C CA . ASP A 1 181 ? 52.140 -21.500 31.836 1.00 23.08 221 ASP A CA 1
ATOM 2777 C C . ASP A 1 181 ? 50.684 -21.978 31.917 1.00 23.85 221 ASP A C 1
ATOM 2778 O O . ASP A 1 181 ? 50.177 -22.190 33.016 1.00 24.05 221 ASP A O 1
ATOM 2787 N N . PRO A 1 182 ? 49.996 -22.142 30.787 1.00 23.27 222 PRO A N 1
ATOM 2788 C CA . PRO A 1 182 ? 48.590 -22.565 30.848 1.00 26.90 222 PRO A CA 1
ATOM 2789 C C . PRO A 1 182 ? 48.390 -23.943 31.460 1.00 28.25 222 PRO A C 1
ATOM 2790 O O . PRO A 1 182 ? 47.291 -24.246 31.931 1.00 35.57 222 PRO A O 1
ATOM 2801 N N . ALA A 1 183 ? 49.412 -24.785 31.453 1.00 29.30 223 ALA A N 1
ATOM 2802 C CA . ALA A 1 183 ? 49.257 -26.104 31.997 1.00 48.40 223 ALA A CA 1
ATOM 2803 C C . ALA A 1 183 ? 49.158 -26.118 33.516 1.00 40.72 223 ALA A C 1
ATOM 2804 O O . ALA A 1 183 ? 48.450 -26.960 34.068 1.00 47.01 223 ALA A O 1
ATOM 2811 N N . THR A 1 184 ? 49.871 -25.223 34.183 1.00 29.27 224 THR A N 1
ATOM 2812 C CA . THR A 1 184 ? 49.848 -25.142 35.648 1.00 29.88 224 THR A CA 1
ATOM 2813 C C . THR A 1 184 ? 49.086 -23.939 36.211 1.00 34.98 224 THR A C 1
ATOM 2814 O O . THR A 1 184 ? 48.760 -23.914 37.396 1.00 32.95 224 THR A O 1
ATOM 2824 N N . GLY A 1 185 ? 48.818 -22.944 35.368 1.00 25.22 225 GLY A N 1
ATOM 2825 C CA . GLY A 1 185 ? 48.257 -21.670 35.798 1.00 24.10 225 GLY A CA 1
ATOM 2826 C C . GLY A 1 185 ? 49.228 -20.639 36.351 1.00 22.87 225 GLY A C 1
ATOM 2827 O O . GLY A 1 185 ? 48.854 -19.510 36.615 1.00 25.52 225 GLY A O 1
ATOM 2831 N N . ALA A 1 186 ? 50.469 -21.038 36.576 1.00 21.43 226 ALA A N 1
ATOM 2832 C CA . ALA A 1 186 ? 51.483 -20.145 37.132 1.00 23.49 226 ALA A CA 1
ATOM 2833 C C . ALA A 1 186 ? 51.969 -19.101 36.150 1.00 18.76 226 ALA A C 1
ATOM 2834 O O . ALA A 1 186 ? 52.129 -19.374 34.969 1.00 23.15 226 ALA A O 1
ATOM 2841 N N . THR A 1 187 ? 52.260 -17.916 36.679 1.00 19.41 227 THR A N 1
ATOM 2842 C CA . THR A 1 187 ? 52.885 -16.837 35.952 1.00 18.44 227 THR A CA 1
ATOM 2843 C C . THR A 1 187 ? 54.134 -16.439 36.686 1.00 18.66 227 THR A C 1
ATOM 2844 O O . THR A 1 187 ? 54.078 -16.025 37.843 1.00 20.05 227 THR A O 1
ATOM 2854 N N . VAL A 1 188 ? 55.262 -16.564 35.993 1.00 18.61 228 VAL A N 1
ATOM 2855 C CA . VAL A 1 188 ? 56.555 -16.175 36.534 1.00 18.73 228 VAL A CA 1
ATOM 2856 C C . VAL A 1 188 ? 57.219 -15.125 35.656 1.00 18.71 228 VAL A C 1
ATOM 2857 O O . VAL A 1 188 ? 56.766 -14.818 34.558 1.00 18.42 228 VAL A O 1
ATOM 2870 N N . ASP A 1 189 ? 58.293 -14.560 36.170 1.00 18.75 229 ASP A N 1
ATOM 2871 C CA . ASP A 1 189 ? 59.010 -13.524 35.442 1.00 18.08 229 ASP A CA 1
ATOM 2872 C C . ASP A 1 189 ? 60.432 -13.444 35.996 1.00 18.64 229 ASP A C 1
ATOM 2873 O O . ASP A 1 189 ? 60.655 -13.684 37.185 1.00 21.37 229 ASP A O 1
ATOM 2882 N N . TYR A 1 190 ? 61.372 -13.154 35.122 1.00 19.05 230 TYR A N 1
ATOM 2883 C CA . TYR A 1 190 ? 62.750 -12.950 35.504 1.00 19.33 230 TYR A CA 1
ATOM 2884 C C . TYR A 1 190 ? 63.022 -11.445 35.565 1.00 19.46 230 TYR A C 1
ATOM 2885 O O . TYR A 1 190 ? 62.229 -10.631 35.113 1.00 19.11 230 TYR A O 1
ATOM 2902 N N . GLY A 1 191 ? 64.155 -11.094 36.141 1.00 19.64 231 GLY A N 1
ATOM 2903 C CA . GLY A 1 191 ? 64.558 -9.709 36.254 1.00 20.95 231 GLY A CA 1
ATOM 2904 C C . GLY A 1 191 ? 66.034 -9.538 36.517 1.00 17.75 231 GLY A C 1
ATOM 2905 O O . GLY A 1 191 ? 66.761 -10.524 36.732 1.00 19.24 231 GLY A O 1
ATOM 2909 N N . THR A 1 192 ? 66.476 -8.283 36.431 1.00 19.38 232 THR A N 1
ATOM 2910 C CA . THR A 1 192 ? 67.858 -7.957 36.724 1.00 18.88 232 THR A CA 1
ATOM 2911 C C . THR A 1 192 ? 67.965 -6.574 37.308 1.00 19.07 232 THR A C 1
ATOM 2912 O O . THR A 1 192 ? 66.950 -5.889 37.481 1.00 20.77 232 THR A O 1
ATOM 2922 N N . CYS A 1 193 ? 69.194 -6.167 37.609 1.00 19.82 233 CYS A N 1
ATOM 2923 C CA . CYS A 1 193 ? 69.469 -4.829 38.098 1.00 20.89 233 CYS A CA 1
ATOM 2924 C C . CYS A 1 193 ? 70.528 -4.153 37.227 1.00 21.89 233 CYS A C 1
ATOM 2925 O O . CYS A 1 193 ? 71.450 -4.803 36.725 1.00 19.89 233 CYS A O 1
ATOM 2932 N N . ASN A 1 194 ? 70.388 -2.841 37.066 1.00 21.44 234 ASN A N 1
ATOM 2933 C CA . ASN A 1 194 ? 71.323 -2.041 36.295 1.00 19.18 234 ASN A CA 1
ATOM 2934 C C . ASN A 1 194 ? 71.734 -0.831 37.123 1.00 19.25 234 ASN A C 1
ATOM 2935 O O . ASN A 1 194 ? 70.938 -0.326 37.937 1.00 21.86 234 ASN A O 1
ATOM 2944 N N . ILE A 1 195 ? 72.956 -0.357 36.935 1.00 21.00 235 ILE A N 1
ATOM 2945 C CA . ILE A 1 195 ? 73.429 0.818 37.669 1.00 20.31 235 ILE A CA 1
ATOM 2946 C C . ILE A 1 195 ? 72.655 2.064 37.185 1.00 19.36 235 ILE A C 1
ATOM 2947 O O . ILE A 1 195 ? 72.442 2.232 35.987 1.00 21.36 235 ILE A O 1
ATOM 2963 N N . ASN A 1 196 ? 72.242 2.927 38.106 1.00 21.84 236 ASN A N 1
ATOM 2964 C CA . ASN A 1 196 ? 71.576 4.173 37.730 1.00 20.46 236 ASN A CA 1
ATOM 2965 C C . ASN A 1 196 ? 72.573 5.118 37.090 1.00 20.54 236 ASN A C 1
ATOM 2966 O O . ASN A 1 196 ? 73.710 5.235 37.548 1.00 22.46 236 ASN A O 1
ATOM 2975 N N . THR A 1 197 ? 72.134 5.799 36.040 1.00 22.70 237 THR A N 1
ATOM 2976 C CA . THR A 1 197 ? 72.938 6.821 35.377 1.00 23.37 237 THR A CA 1
ATOM 2977 C C . THR A 1 197 ? 72.136 8.088 35.252 1.00 23.92 237 THR A C 1
ATOM 2978 O O . THR A 1 197 ? 70.912 8.078 35.394 1.00 26.58 237 THR A O 1
ATOM 2988 N N . GLU A 1 198 ? 72.829 9.179 34.953 1.00 24.83 238 GLU A N 1
ATOM 2989 C CA . GLU A 1 198 ? 72.180 10.455 34.736 1.00 29.01 238 GLU A CA 1
ATOM 2990 C C . GLU A 1 198 ? 71.765 10.691 33.275 1.00 23.42 238 GLU A C 1
ATOM 2991 O O . GLU A 1 198 ? 71.084 11.676 32.984 1.00 27.55 238 GLU A O 1
ATOM 3003 N N . ASN A 1 199 ? 72.118 9.765 32.388 1.00 21.89 239 ASN A N 1
ATOM 3004 C CA . ASN A 1 199 ? 71.999 10.009 30.935 1.00 21.64 239 ASN A CA 1
ATOM 3005 C C . ASN A 1 199 ? 71.291 8.886 30.189 1.00 20.03 239 ASN A C 1
ATOM 3006 O O . ASN A 1 199 ? 71.509 8.674 29.007 1.00 20.78 239 ASN A O 1
ATOM 3015 N N . ASP A 1 200 ? 70.437 8.173 30.893 1.00 20.73 240 ASP A N 1
ATOM 3016 C CA . ASP A 1 200 ? 69.588 7.136 30.289 1.00 22.16 240 ASP A CA 1
ATOM 3017 C C . ASP A 1 200 ? 70.403 5.991 29.697 1.00 19.49 240 ASP A C 1
ATOM 3018 O O . ASP A 1 200 ? 69.934 5.330 28.784 1.00 20.09 240 ASP A O 1
ATOM 3033 N N . ALA A 1 201 ? 71.587 5.729 30.255 1.00 17.67 241 ALA A N 1
ATOM 3034 C CA . ALA A 1 201 ? 72.497 4.688 29.761 1.00 18.11 241 ALA A CA 1
ATOM 3035 C C . ALA A 1 201 ? 72.522 3.417 30.614 1.00 17.44 241 ALA A C 1
ATOM 3036 O O . ALA A 1 201 ? 73.470 2.663 30.569 1.00 18.20 241 ALA A O 1
ATOM 3043 N N . GLU A 1 202 ? 71.457 3.192 31.386 1.00 18.01 242 GLU A N 1
ATOM 3044 C CA . GLU A 1 202 ? 71.340 2.028 32.286 1.00 18.56 242 GLU A CA 1
ATOM 3045 C C . GLU A 1 202 ? 71.575 0.732 31.524 1.00 17.58 242 GLU A C 1
ATOM 3046 O O . GLU A 1 202 ? 72.123 -0.224 32.072 1.00 18.07 242 GLU A O 1
ATOM 3058 N N . ASN A 1 203 ? 71.185 0.699 30.255 1.00 18.51 243 ASN A N 1
ATOM 3059 C CA . ASN A 1 203 ? 71.343 -0.528 29.468 1.00 18.22 243 ASN A CA 1
ATOM 3060 C C . ASN A 1 203 ? 72.797 -0.902 29.199 1.00 18.19 243 ASN A C 1
ATOM 3061 O O . ASN A 1 203 ? 73.059 -2.044 28.840 1.00 19.47 243 ASN A O 1
ATOM 3076 N N . LEU A 1 204 ? 73.723 0.045 29.372 1.00 17.53 244 LEU A N 1
ATOM 3077 C CA . LEU A 1 204 ? 75.147 -0.224 29.210 1.00 17.38 244 LEU A CA 1
ATOM 3078 C C . LEU A 1 204 ? 75.827 -0.656 30.503 1.00 17.50 244 LEU A C 1
ATOM 3079 O O . LEU A 1 204 ? 77.001 -1.014 30.483 1.00 18.67 244 LEU A O 1
ATOM 3095 N N . VAL A 1 205 ? 75.076 -0.668 31.609 1.00 17.27 245 VAL A N 1
ATOM 3096 C CA . VAL A 1 205 ? 75.609 -1.079 32.905 1.00 18.55 245 VAL A CA 1
ATOM 3097 C C . VAL A 1 205 ? 74.727 -2.109 33.615 1.00 18.36 245 VAL A C 1
ATOM 3098 O O . VAL A 1 205 ? 74.308 -1.921 34.768 1.00 19.50 245 VAL A O 1
ATOM 3111 N N . PRO A 1 206 ? 74.476 -3.231 32.932 1.00 17.85 246 PRO A N 1
ATOM 3112 C CA . PRO A 1 206 ? 73.823 -4.377 33.564 1.00 18.20 246 PRO A CA 1
ATOM 3113 C C . PRO A 1 206 ? 74.770 -5.043 34.548 1.00 18.78 246 PRO A C 1
ATOM 3114 O O . PRO A 1 206 ? 75.964 -5.225 34.263 1.00 18.83 246 PRO A O 1
ATOM 3125 N N . THR A 1 207 ? 74.243 -5.422 35.710 1.00 19.44 247 THR A N 1
ATOM 3126 C CA . THR A 1 207 ? 75.084 -5.920 36.819 1.00 21.06 247 THR A CA 1
ATOM 3127 C C . THR A 1 207 ? 75.385 -7.407 36.831 1.00 20.43 247 THR A C 1
ATOM 3128 O O . THR A 1 207 ? 76.266 -7.839 37.567 1.00 22.05 247 THR A O 1
ATOM 3138 N N . GLY A 1 208 ? 74.630 -8.197 36.085 1.00 18.57 248 GLY A N 1
ATOM 3139 C CA . GLY A 1 208 ? 74.735 -9.649 36.163 1.00 20.28 248 GLY A CA 1
ATOM 3140 C C . GLY A 1 208 ? 74.085 -10.245 37.390 1.00 19.17 248 GLY A C 1
ATOM 3141 O O . GLY A 1 208 ? 74.268 -11.432 37.674 1.00 20.95 248 GLY A O 1
ATOM 3145 N N . PHE A 1 209 ? 73.303 -9.442 38.121 1.00 20.62 249 PHE A N 1
ATOM 3146 C CA . PHE A 1 209 ? 72.488 -9.992 39.206 1.00 21.17 249 PHE A CA 1
ATOM 3147 C C . PHE A 1 209 ? 71.078 -10.235 38.691 1.00 19.75 249 PHE A C 1
ATOM 3148 O O . PHE A 1 209 ? 70.444 -9.318 38.189 1.00 20.41 249 PHE A O 1
ATOM 3165 N N . PHE A 1 210 ? 70.595 -11.461 38.804 1.00 20.93 250 PHE A N 1
ATOM 3166 C CA . PHE A 1 210 ? 69.297 -11.856 38.261 1.00 20.76 250 PHE A CA 1
ATOM 3167 C C . PHE A 1 210 ? 68.399 -12.457 39.344 1.00 18.76 250 PHE A C 1
ATOM 3168 O O . PHE A 1 210 ? 68.858 -12.899 40.395 1.00 21.68 250 PHE A O 1
ATOM 3185 N N . PHE A 1 211 ? 67.116 -12.510 39.043 1.00 19.61 251 PHE A N 1
ATOM 3186 C CA . PHE A 1 211 ? 66.143 -13.097 39.919 1.00 20.75 251 PHE A CA 1
ATOM 3187 C C . PHE A 1 211 ? 64.927 -13.579 39.140 1.00 20.23 251 PHE A C 1
ATOM 3188 O O . PHE A 1 211 ? 64.744 -13.249 37.972 1.00 20.16 251 PHE A O 1
ATOM 3205 N N . LYS A 1 212 ? 64.113 -14.367 39.824 1.00 20.65 252 LYS A N 1
ATOM 3206 C CA . LYS A 1 212 ? 62.922 -14.982 39.260 1.00 19.97 252 LYS A CA 1
ATOM 3207 C C . LYS A 1 212 ? 61.853 -14.971 40.320 1.00 20.11 252 LYS A C 1
ATOM 3208 O O . LYS A 1 212 ? 62.112 -15.334 41.463 1.00 21.82 252 LYS A O 1
ATOM 3224 N N . PHE A 1 213 ? 60.647 -14.567 39.941 1.00 20.85 253 PHE A N 1
ATOM 3225 C CA . PHE A 1 213 ? 59.526 -14.506 40.871 1.00 21.42 253 PHE A CA 1
ATOM 3226 C C . PHE A 1 213 ? 58.246 -15.060 40.272 1.00 21.37 253 PHE A C 1
ATOM 3227 O O . PHE A 1 213 ? 58.087 -15.141 39.067 1.00 20.89 253 PHE A O 1
ATOM 3244 N N . ASP A 1 214 ? 57.393 -15.538 41.160 1.00 21.54 254 ASP A N 1
ATOM 3245 C CA . ASP A 1 214 ? 56.057 -15.994 40.847 1.00 19.67 254 ASP A CA 1
ATOM 3246 C C . ASP A 1 214 ? 55.098 -14.854 41.185 1.00 21.99 254 ASP A C 1
ATOM 3247 O O . ASP A 1 214 ? 55.057 -14.362 42.332 1.00 23.28 254 ASP A O 1
ATOM 3256 N N . MET A 1 215 ? 54.361 -14.400 40.179 1.00 20.22 255 MET A N 1
ATOM 3257 C CA . MET A 1 215 ? 53.396 -13.305 40.311 1.00 20.19 255 MET A CA 1
ATOM 3258 C C . MET A 1 215 ? 51.998 -13.776 39.896 1.00 20.17 255 MET A C 1
ATOM 3259 O O . MET A 1 215 ? 51.221 -13.010 39.310 1.00 21.11 255 MET A O 1
ATOM 3273 N N . THR A 1 216 ? 51.658 -15.013 40.264 1.00 21.18 256 THR A N 1
ATOM 3274 C CA . THR A 1 216 ? 50.358 -15.598 39.899 1.00 21.69 256 THR A CA 1
ATOM 3275 C C . THR A 1 216 ? 49.231 -14.960 40.708 1.00 23.04 256 THR A C 1
ATOM 3276 O O . THR A 1 216 ? 49.337 -14.798 41.914 1.00 22.23 256 THR A O 1
ATOM 3286 N N . GLY A 1 217 ? 48.163 -14.588 40.017 1.00 19.97 257 GLY A N 1
ATOM 3287 C CA . GLY A 1 217 ? 46.931 -14.148 40.647 1.00 22.86 257 GLY A CA 1
ATOM 3288 C C . GLY A 1 217 ? 46.926 -12.670 40.983 1.00 22.09 257 GLY A C 1
ATOM 3289 O O . GLY A 1 217 ? 47.950 -11.999 40.925 1.00 22.55 257 GLY A O 1
ATOM 3293 N N . ARG A 1 218 ? 45.759 -12.180 41.398 1.00 22.19 258 ARG A N 1
ATOM 3294 C CA . ARG A 1 218 ? 45.514 -10.765 41.655 1.00 22.15 258 ARG A CA 1
ATOM 3295 C C . ARG A 1 218 ? 45.849 -10.332 43.082 1.00 23.17 258 ARG A C 1
ATOM 3296 O O . ARG A 1 218 ? 45.784 -9.163 43.384 1.00 23.90 258 ARG A O 1
ATOM 3317 N N . ASP A 1 219 ? 46.176 -11.291 43.950 1.00 22.78 259 ASP A N 1
ATOM 3318 C CA . ASP A 1 219 ? 46.542 -11.012 45.340 1.00 22.68 259 ASP A CA 1
ATOM 3319 C C . ASP A 1 219 ? 48.059 -11.013 45.494 1.00 25.11 259 ASP A C 1
ATOM 3320 O O . ASP A 1 219 ? 48.706 -12.076 45.555 1.00 22.85 259 ASP A O 1
ATOM 3329 N N . VAL A 1 220 ? 48.636 -9.823 45.520 1.00 24.89 260 VAL A N 1
ATOM 3330 C CA . VAL A 1 220 ? 50.093 -9.698 45.544 1.00 23.13 260 VAL A CA 1
ATOM 3331 C C . VAL A 1 220 ? 50.723 -10.239 46.828 1.00 23.48 260 VAL A C 1
ATOM 3332 O O . VAL A 1 220 ? 51.906 -10.538 46.842 1.00 25.81 260 VAL A O 1
ATOM 3345 N N . SER A 1 221 ? 49.941 -10.369 47.907 1.00 23.61 261 SER A N 1
ATOM 3346 C CA . SER A 1 221 ? 50.461 -10.972 49.129 1.00 27.62 261 SER A CA 1
ATOM 3347 C C . SER A 1 221 ? 50.908 -12.413 48.908 1.00 25.09 261 SER A C 1
ATOM 3348 O O . SER A 1 221 ? 51.675 -12.937 49.703 1.00 28.23 261 SER A O 1
ATOM 3355 N N . GLN A 1 222 ? 50.442 -13.049 47.834 1.00 24.06 262 GLN A N 1
ATOM 3356 C CA . GLN A 1 222 ? 50.819 -14.434 47.534 1.00 27.08 262 GLN A CA 1
ATOM 3357 C C . GLN A 1 222 ? 51.988 -14.527 46.566 1.00 24.09 262 GLN A C 1
ATOM 3358 O O . GLN A 1 222 ? 52.524 -15.616 46.353 1.00 28.28 262 GLN A O 1
ATOM 3370 N N . TRP A 1 223 ? 52.399 -13.397 45.998 1.00 25.80 263 TRP A N 1
ATOM 3371 C CA . TRP A 1 223 ? 53.543 -13.384 45.090 1.00 23.42 263 TRP A CA 1
ATOM 3372 C C . TRP A 1 223 ? 54.807 -13.688 45.888 1.00 23.85 263 TRP A C 1
ATOM 3373 O O . TRP A 1 223 ? 54.914 -13.318 47.060 1.00 24.96 263 TRP A O 1
ATOM 3394 N N . LYS A 1 224 ? 55.745 -14.381 45.259 1.00 22.71 264 LYS A N 1
ATOM 3395 C CA . LYS A 1 224 ? 56.926 -14.889 45.949 1.00 25.02 264 LYS A CA 1
ATOM 3396 C C . LYS A 1 224 ? 58.148 -14.833 45.041 1.00 24.98 264 LYS A C 1
ATOM 3397 O O . LYS A 1 224 ? 58.082 -15.230 43.886 1.00 24.12 264 LYS A O 1
ATOM 3413 N N . MET A 1 225 ? 59.283 -14.433 45.605 1.00 22.02 265 MET A N 1
ATOM 3414 C CA . MET A 1 225 ? 60.561 -14.586 44.931 1.00 23.85 265 MET A CA 1
ATOM 3415 C C . MET A 1 225 ? 60.937 -16.058 44.943 1.00 24.55 265 MET A C 1
ATOM 3416 O O . MET A 1 225 ? 60.879 -16.695 45.978 1.00 29.33 265 MET A O 1
ATOM 3430 N N . LEU A 1 226 ? 61.279 -16.589 43.774 1.00 23.29 266 LEU A N 1
ATOM 3431 C CA . LEU A 1 226 ? 61.658 -17.985 43.603 1.00 23.83 266 LEU A CA 1
ATOM 3432 C C . LEU A 1 226 ? 63.169 -18.247 43.622 1.00 22.28 266 LEU A C 1
ATOM 3433 O O . LEU A 1 226 ? 63.630 -19.226 44.232 1.00 25.41 266 LEU A O 1
ATOM 3449 N N . GLU A 1 227 ? 63.915 -17.401 42.925 1.00 23.27 267 GLU A N 1
ATOM 3450 C CA . GLU A 1 227 ? 65.343 -17.575 42.741 1.00 22.56 267 GLU A CA 1
ATOM 3451 C C . GLU A 1 227 ? 66.080 -16.265 42.681 1.00 23.67 267 GLU A C 1
ATOM 3452 O O . GLU A 1 227 ? 65.546 -15.266 42.182 1.00 22.87 267 GLU A O 1
ATOM 3464 N N . TYR A 1 228 ? 67.311 -16.292 43.200 1.00 24.58 268 TYR A N 1
ATOM 3465 C CA . TYR A 1 228 ? 68.350 -15.327 42.849 1.00 22.72 268 TYR A CA 1
ATOM 3466 C C . TYR A 1 228 ? 69.402 -16.059 42.047 1.00 24.44 268 TYR A C 1
ATOM 3467 O O . TYR A 1 228 ? 69.776 -17.170 42.400 1.00 24.94 268 TYR A O 1
ATOM 3484 N N . ILE A 1 229 ? 69.878 -15.448 40.970 1.00 22.29 269 ILE A N 1
ATOM 3485 C CA . ILE A 1 229 ? 70.810 -16.102 40.066 1.00 22.11 269 ILE A CA 1
ATOM 3486 C C . ILE A 1 229 ? 71.995 -15.175 39.870 1.00 21.72 269 ILE A C 1
ATOM 3487 O O . ILE A 1 229 ? 71.821 -14.017 39.504 1.00 20.97 269 ILE A O 1
ATOM 3503 N N . TYR A 1 230 ? 73.196 -15.701 40.108 1.00 22.03 270 TYR A N 1
ATOM 3504 C CA . TYR A 1 230 ? 74.418 -14.916 40.024 1.00 22.14 270 TYR A CA 1
ATOM 3505 C C . TYR A 1 230 ? 75.558 -15.843 39.671 1.00 20.34 270 TYR A C 1
ATOM 3506 O O . TYR A 1 230 ? 75.685 -16.923 40.245 1.00 23.84 270 TYR A O 1
ATOM 3523 N N . ASN A 1 231 ? 76.372 -15.441 38.693 1.00 21.97 271 ASN A N 1
ATOM 3524 C CA . ASN A 1 231 ? 77.476 -16.273 38.207 1.00 24.31 271 ASN A CA 1
ATOM 3525 C C . ASN A 1 231 ? 76.995 -17.690 37.870 1.00 24.08 271 ASN A C 1
ATOM 3526 O O . ASN A 1 231 ? 77.639 -18.671 38.203 1.00 23.48 271 ASN A O 1
ATOM 3535 N N . ASN A 1 232 ? 75.830 -17.757 37.223 1.00 22.81 272 ASN A N 1
ATOM 3536 C CA . ASN A 1 232 ? 75.210 -19.000 36.754 1.00 23.54 272 ASN A CA 1
ATOM 3537 C C . ASN A 1 232 ? 74.846 -20.018 37.842 1.00 26.88 272 ASN A C 1
ATOM 3538 O O . ASN A 1 232 ? 74.630 -21.179 37.541 1.00 26.42 272 ASN A O 1
ATOM 3547 N N . LYS A 1 233 ? 74.744 -19.534 39.074 1.00 22.04 273 LYS A N 1
ATOM 3548 C CA . LYS A 1 233 ? 74.331 -20.333 40.218 1.00 24.91 273 LYS A CA 1
ATOM 3549 C C . LYS A 1 233 ? 72.961 -19.863 40.691 1.00 23.32 273 LYS A C 1
ATOM 3550 O O . LYS A 1 233 ? 72.663 -18.698 40.653 1.00 24.77 273 LYS A O 1
ATOM 3566 N N . VAL A 1 234 ? 72.138 -20.817 41.104 1.00 25.16 274 VAL A N 1
ATOM 3567 C CA . VAL A 1 234 ? 70.772 -20.577 41.546 1.00 23.74 274 VAL A CA 1
ATOM 3568 C C . VAL A 1 234 ? 70.676 -20.707 43.057 1.00 25.05 274 VAL A C 1
ATOM 3569 O O . VAL A 1 234 ? 71.102 -21.724 43.619 1.00 26.04 274 VAL A O 1
ATOM 3582 N N . TYR A 1 235 ? 70.065 -19.699 43.677 1.00 25.96 275 TYR A N 1
ATOM 3583 C CA . TYR A 1 235 ? 69.803 -19.664 45.109 1.00 25.38 275 TYR A CA 1
ATOM 3584 C C . TYR A 1 235 ? 68.297 -19.550 45.298 1.00 25.91 275 TYR A C 1
ATOM 3585 O O . TYR A 1 235 ? 67.636 -18.810 44.579 1.00 26.00 275 TYR A O 1
ATOM 3602 N N . THR A 1 236 ? 67.750 -20.279 46.264 1.00 29.43 276 THR A N 1
ATOM 3603 C CA . THR A 1 236 ? 66.298 -20.295 46.439 1.00 30.08 276 THR A CA 1
ATOM 3604 C C . THR A 1 236 ? 65.822 -19.370 47.547 1.00 29.30 276 THR A C 1
ATOM 3605 O O . THR A 1 236 ? 64.629 -19.270 47.782 1.00 30.40 276 THR A O 1
ATOM 3615 N N . SER A 1 237 ? 66.755 -18.656 48.181 1.00 30.32 277 SER A N 1
ATOM 3616 C CA . SER A 1 237 ? 66.410 -17.603 49.141 1.00 32.16 277 SER A CA 1
ATOM 3617 C C . SER A 1 237 ? 67.553 -16.596 49.302 1.00 31.38 277 SER A C 1
ATOM 3618 O O . SER A 1 237 ? 68.717 -16.910 49.031 1.00 30.37 277 SER A O 1
ATOM 3625 N N . ALA A 1 238 ? 67.203 -15.391 49.743 1.00 30.41 278 ALA A N 1
ATOM 3626 C CA . ALA A 1 238 ? 68.170 -14.371 50.138 1.00 38.79 278 ALA A CA 1
ATOM 3627 C C . ALA A 1 238 ? 69.175 -14.899 51.159 1.00 32.29 278 ALA A C 1
ATOM 3628 O O . ALA A 1 238 ? 70.355 -14.580 51.077 1.00 33.38 278 ALA A O 1
ATOM 3635 N N . GLU A 1 239 ? 68.696 -15.710 52.113 1.00 34.48 279 GLU A N 1
ATOM 3636 C CA . GLU A 1 239 ? 69.530 -16.218 53.195 1.00 35.72 279 GLU A CA 1
ATOM 3637 C C . GLU A 1 239 ? 70.590 -17.163 52.634 1.00 39.43 279 GLU A C 1
ATOM 3638 O O . GLU A 1 239 ? 71.753 -17.089 53.017 1.00 39.22 279 GLU A O 1
ATOM 3650 N N . GLU A 1 240 ? 70.191 -18.033 51.707 1.00 35.30 280 GLU A N 1
ATOM 3651 C CA . GLU A 1 240 ? 71.131 -18.966 51.084 1.00 35.59 280 GLU A CA 1
ATOM 3652 C C . GLU A 1 240 ? 72.259 -18.225 50.370 1.00 34.84 280 GLU A C 1
ATOM 3653 O O . GLU A 1 240 ? 73.427 -18.609 50.478 1.00 34.69 280 GLU A O 1
ATOM 3665 N N . LEU A 1 241 ? 71.897 -17.187 49.617 1.00 33.37 281 LEU A N 1
ATOM 3666 C CA . LEU A 1 241 ? 72.881 -16.419 48.864 1.00 30.60 281 LEU A CA 1
ATOM 3667 C C . LEU A 1 241 ? 73.797 -15.653 49.812 1.00 31.03 281 LEU A C 1
ATOM 3668 O O . LEU A 1 241 ? 75.014 -15.664 49.666 1.00 34.91 281 LEU A O 1
ATOM 3684 N N . TYR A 1 242 ? 73.208 -15.032 50.823 1.00 33.28 282 TYR A N 1
ATOM 3685 C CA . TYR A 1 242 ? 73.988 -14.317 51.825 1.00 34.04 282 TYR A CA 1
ATOM 3686 C C . TYR A 1 242 ? 75.025 -15.235 52.497 1.00 34.45 282 TYR A C 1
ATOM 3687 O O . TYR A 1 242 ? 76.183 -14.840 52.670 1.00 39.07 282 TYR A O 1
ATOM 3704 N N . GLU A 1 243 ? 74.621 -16.458 52.837 1.00 37.90 283 GLU A N 1
ATOM 3705 C CA . GLU A 1 243 ? 75.498 -17.401 53.545 1.00 36.08 283 GLU A CA 1
ATOM 3706 C C . GLU A 1 243 ? 76.612 -17.884 52.621 1.00 38.83 283 GLU A C 1
ATOM 3707 O O . GLU A 1 243 ? 77.752 -17.997 53.029 1.00 44.36 283 GLU A O 1
ATOM 3719 N N . ALA A 1 244 ? 76.271 -18.124 51.356 1.00 36.13 284 ALA A N 1
ATOM 3720 C CA . ALA A 1 244 ? 77.251 -18.527 50.352 1.00 33.72 284 ALA A CA 1
ATOM 3721 C C . ALA A 1 244 ? 78.326 -17.465 50.193 1.00 35.80 284 ALA A C 1
ATOM 3722 O O . ALA A 1 244 ? 79.497 -17.791 50.044 1.00 36.09 284 ALA A O 1
ATOM 3729 N N . MET A 1 245 ? 77.919 -16.193 50.247 1.00 32.12 285 MET A N 1
ATOM 3730 C CA . MET A 1 245 ? 78.832 -15.065 50.084 1.00 36.29 285 MET A CA 1
ATOM 3731 C C . MET A 1 245 ? 79.851 -14.920 51.213 1.00 42.37 285 MET A C 1
ATOM 3732 O O . MET A 1 245 ? 80.854 -14.226 51.043 1.00 40.94 285 MET A O 1
ATOM 3746 N N . GLN A 1 246 ? 79.583 -15.552 52.357 1.00 39.59 286 GLN A N 1
ATOM 3747 C CA . GLN A 1 246 ? 80.483 -15.506 53.519 1.00 41.82 286 GLN A CA 1
ATOM 3748 C C . GLN A 1 246 ? 81.622 -16.530 53.449 1.00 40.21 286 GLN A C 1
ATOM 3749 O O . GLN A 1 246 ? 82.626 -16.393 54.157 1.00 49.23 286 GLN A O 1
ATOM 3761 N N . LYS A 1 247 ? 81.458 -17.555 52.618 1.00 38.48 287 LYS A N 1
ATOM 3762 C CA . LYS A 1 247 ? 82.467 -18.598 52.476 1.00 41.20 287 LYS A CA 1
ATOM 3763 C C . LYS A 1 247 ? 83.687 -18.119 51.668 1.00 41.10 287 LYS A C 1
ATOM 3764 O O . LYS A 1 247 ? 83.565 -17.308 50.740 1.00 40.74 287 LYS A O 1
ATOM 3780 N N . ASP A 1 248 ? 84.858 -18.646 52.022 1.00 40.33 288 ASP A N 1
ATOM 3781 C CA . ASP A 1 248 ? 86.122 -18.251 51.401 1.00 40.36 288 ASP A CA 1
ATOM 3782 C C . ASP A 1 248 ? 86.174 -18.583 49.906 1.00 49.58 288 ASP A C 1
ATOM 3783 O O . ASP A 1 248 ? 86.864 -17.902 49.147 1.00 47.74 288 ASP A O 1
ATOM 3792 N N . ASP A 1 249 ? 85.449 -19.626 49.496 1.00 40.66 289 ASP A N 1
ATOM 3793 C CA . ASP A 1 249 ? 85.445 -20.066 48.101 1.00 40.06 289 ASP A CA 1
ATOM 3794 C C . ASP A 1 249 ? 84.464 -19.293 47.182 1.00 40.20 289 ASP A C 1
ATOM 3795 O O . ASP A 1 249 ? 84.363 -19.618 45.989 1.00 44.94 289 ASP A O 1
ATOM 3804 N N . PHE A 1 250 ? 83.779 -18.263 47.699 1.00 33.34 290 PHE A N 1
ATOM 3805 C CA . PHE A 1 250 ? 82.771 -17.564 46.887 1.00 35.22 290 PHE A CA 1
ATOM 3806 C C . PHE A 1 250 ? 83.427 -16.677 45.840 1.00 31.97 290 PHE A C 1
ATOM 3807 O O . PHE A 1 250 ? 84.291 -15.864 46.167 1.00 36.63 290 PHE A O 1
ATOM 3824 N N . VAL A 1 251 ? 82.965 -16.803 44.594 1.00 30.48 291 VAL A N 1
ATOM 3825 C CA . VAL A 1 251 ? 83.479 -16.019 43.477 1.00 27.83 291 VAL A CA 1
ATOM 3826 C C . VAL A 1 251 ? 82.569 -14.815 43.223 1.00 26.97 291 VAL A C 1
ATOM 3827 O O . VAL A 1 251 ? 81.387 -14.971 42.920 1.00 28.09 291 VAL A O 1
ATOM 3840 N N . THR A 1 252 ? 83.133 -13.625 43.386 1.00 27.88 292 THR A N 1
ATOM 3841 C CA . THR A 1 252 ? 82.479 -12.392 42.984 1.00 26.90 292 THR A CA 1
ATOM 3842 C C . THR A 1 252 ? 83.050 -11.960 41.648 1.00 28.64 292 THR A C 1
ATOM 3843 O O . THR A 1 252 ? 84.267 -11.800 41.491 1.00 28.66 292 THR A O 1
ATOM 3853 N N . LEU A 1 253 ? 82.174 -11.809 40.663 1.00 24.55 293 LEU A N 1
ATOM 3854 C CA . LEU A 1 253 ? 82.616 -11.407 39.349 1.00 24.90 293 LEU A CA 1
ATOM 3855 C C . LEU A 1 253 ? 83.011 -9.922 39.341 1.00 23.96 293 LEU A C 1
ATOM 3856 O O . LEU A 1 253 ? 82.553 -9.149 40.190 1.00 26.72 293 LEU A O 1
ATOM 3872 N N . PRO A 1 254 ? 83.873 -9.532 38.403 1.00 22.97 294 PRO A N 1
ATOM 3873 C CA . PRO A 1 254 ? 84.308 -8.137 38.309 1.00 24.29 294 PRO A CA 1
ATOM 3874 C C . PRO A 1 254 ? 83.151 -7.136 38.264 1.00 21.04 294 PRO A C 1
ATOM 3875 O O . PRO A 1 254 ? 82.165 -7.315 37.542 1.00 24.24 294 PRO A O 1
ATOM 3886 N N . LYS A 1 255 ? 83.291 -6.085 39.052 1.00 23.06 295 LYS A N 1
ATOM 3887 C CA . LYS A 1 255 ? 82.263 -5.069 39.215 1.00 22.52 295 LYS A CA 1
ATOM 3888 C C . LYS A 1 255 ? 82.446 -3.945 38.200 1.00 23.02 295 LYS A C 1
ATOM 3889 O O . LYS A 1 255 ? 83.550 -3.666 37.745 1.00 25.69 295 LYS A O 1
ATOM 3905 N N . ILE A 1 256 ? 81.339 -3.303 37.848 1.00 21.27 296 ILE A N 1
ATOM 3906 C CA . ILE A 1 256 ? 81.342 -2.163 36.966 1.00 20.44 296 ILE A CA 1
ATOM 3907 C C . ILE A 1 256 ? 82.107 -1.018 37.624 1.00 21.71 296 ILE A C 1
ATOM 3908 O O . ILE A 1 256 ? 81.918 -0.745 38.809 1.00 25.81 296 ILE A O 1
ATOM 3924 N N . ASP A 1 257 ? 82.948 -0.343 36.841 1.00 23.04 297 ASP A N 1
ATOM 3925 C CA . ASP A 1 257 ? 83.604 0.887 37.286 1.00 24.78 297 ASP A CA 1
ATOM 3926 C C . ASP A 1 257 ? 82.638 2.070 37.121 1.00 23.40 297 ASP A C 1
ATOM 3927 O O . ASP A 1 257 ? 82.593 2.744 36.087 1.00 24.06 297 ASP A O 1
ATOM 3936 N N . VAL A 1 258 ? 81.886 2.332 38.187 1.00 22.68 298 VAL A N 1
ATOM 3937 C CA . VAL A 1 258 ? 80.854 3.373 38.175 1.00 24.27 298 VAL A CA 1
ATOM 3938 C C . VAL A 1 258 ? 81.395 4.798 38.236 1.00 24.32 298 VAL A C 1
ATOM 3939 O O . VAL A 1 258 ? 80.663 5.751 37.981 1.00 27.52 298 VAL A O 1
ATOM 3952 N N . ASP A 1 259 ? 82.688 4.920 38.494 1.00 26.17 299 ASP A N 1
ATOM 3953 C CA . ASP A 1 259 ? 83.352 6.201 38.548 1.00 30.42 299 ASP A CA 1
ATOM 3954 C C . ASP A 1 259 ? 83.814 6.679 37.176 1.00 26.38 299 ASP A C 1
ATOM 3955 O O . ASP A 1 259 ? 84.181 7.856 37.027 1.00 31.43 299 ASP A O 1
ATOM 3964 N N . ASN A 1 260 ? 83.783 5.793 36.177 1.00 25.33 300 ASN A N 1
ATOM 3965 C CA . ASN A 1 260 ? 84.296 6.129 34.856 1.00 24.21 300 ASN A CA 1
ATOM 3966 C C . ASN A 1 260 ? 83.312 5.681 33.790 1.00 23.07 300 ASN A C 1
ATOM 3967 O O . ASN A 1 260 ? 83.497 4.669 33.146 1.00 24.01 300 ASN A O 1
ATOM 3976 N N . LEU A 1 261 ? 82.275 6.496 33.604 1.00 23.64 301 LEU A N 1
ATOM 3977 C CA . LEU A 1 261 ? 81.173 6.185 32.685 1.00 21.91 301 LEU A CA 1
ATOM 3978 C C . LEU A 1 261 ? 81.097 7.152 31.488 1.00 21.85 301 LEU A C 1
ATOM 3979 O O . LEU A 1 261 ? 80.086 7.219 30.787 1.00 22.21 301 LEU A O 1
ATOM 3995 N N . ASP A 1 262 ? 82.166 7.880 31.221 1.00 21.88 302 ASP A N 1
ATOM 3996 C CA . ASP A 1 262 ? 82.144 8.809 30.099 1.00 24.06 302 ASP A CA 1
ATOM 3997 C C . ASP A 1 262 ? 81.919 8.111 28.748 1.00 20.14 302 ASP A C 1
ATOM 3998 O O . ASP A 1 262 ? 81.427 8.742 27.805 1.00 20.27 302 ASP A O 1
ATOM 4007 N N . TRP A 1 263 ? 82.310 6.841 28.656 1.00 20.75 303 TRP A N 1
ATOM 4008 C CA . TRP A 1 263 ? 82.105 6.003 27.468 1.00 18.28 303 TRP A CA 1
ATOM 4009 C C . TRP A 1 263 ? 80.618 5.776 27.142 1.00 18.43 303 TRP A C 1
ATOM 4010 O O . TRP A 1 263 ? 80.285 5.265 26.064 1.00 18.46 303 TRP A O 1
ATOM 4031 N N . THR A 1 264 ? 79.724 6.084 28.085 1.00 17.58 304 THR A N 1
ATOM 4032 C CA . THR A 1 264 ? 78.287 5.967 27.836 1.00 17.44 304 THR A CA 1
ATOM 4033 C C . THR A 1 264 ? 77.665 7.250 27.275 1.00 16.49 304 THR A C 1
ATOM 4034 O O . THR A 1 264 ? 76.471 7.251 26.972 1.00 18.64 304 THR A O 1
ATOM 4044 N N . VAL A 1 265 ? 78.424 8.349 27.197 1.00 18.18 305 VAL A N 1
ATOM 4045 C CA . VAL A 1 265 ? 77.883 9.661 26.845 1.00 17.58 305 VAL A CA 1
ATOM 4046 C C . VAL A 1 265 ? 77.842 9.915 25.342 1.00 18.76 305 VAL A C 1
ATOM 4047 O O . VAL A 1 265 ? 78.844 9.784 24.637 1.00 18.49 305 VAL A O 1
ATOM 4060 N N . ILE A 1 266 ? 76.669 10.308 24.857 1.00 18.62 306 ILE A N 1
ATOM 4061 C CA . ILE A 1 266 ? 76.463 10.487 23.423 1.00 19.96 306 ILE A CA 1
ATOM 4062 C C . ILE A 1 266 ? 77.027 11.795 22.885 1.00 20.39 306 ILE A C 1
ATOM 4063 O O . ILE A 1 266 ? 77.672 11.821 21.862 1.00 18.88 306 ILE A O 1
ATOM 4079 N N . GLN A 1 267 ? 76.723 12.892 23.535 1.00 19.50 307 GLN A N 1
ATOM 4080 C CA . GLN A 1 267 ? 76.975 14.193 22.940 1.00 21.70 307 GLN A CA 1
ATOM 4081 C C . GLN A 1 267 ? 78.452 14.560 22.980 1.00 20.27 307 GLN A C 1
ATOM 4082 O O . GLN A 1 267 ? 79.228 13.977 23.743 1.00 22.27 307 GLN A O 1
ATOM 4094 N N . ARG A 1 268 ? 78.816 15.516 22.144 1.00 22.90 308 ARG A N 1
ATOM 4095 C CA . ARG A 1 268 ? 80.190 15.910 21.948 1.00 20.30 308 ARG A CA 1
ATOM 4096 C C . ARG A 1 268 ? 80.835 16.337 23.259 1.00 24.39 308 ARG A C 1
ATOM 4097 O O . ARG A 1 268 ? 80.212 17.040 24.050 1.00 34.75 308 ARG A O 1
ATOM 4118 N N . ASN A 1 269 ? 82.083 15.914 23.453 1.00 26.51 309 ASN A N 1
ATOM 4119 C CA . ASN A 1 269 ? 82.969 16.395 24.507 1.00 37.30 309 ASN A CA 1
ATOM 4120 C C . ASN A 1 269 ? 83.548 17.717 24.001 1.00 29.10 309 ASN A C 1
ATOM 4121 O O . ASN A 1 269 ? 84.321 17.711 23.060 1.00 32.81 309 ASN A O 1
ATOM 4130 N N . ASP A 1 270 ? 83.168 18.858 24.555 1.00 47.67 310 ASP A N 1
ATOM 4131 C CA . ASP A 1 270 ? 83.622 20.091 23.917 1.00 73.14 310 ASP A CA 1
ATOM 4132 C C . ASP A 1 270 ? 85.112 20.368 24.172 1.00 48.42 310 ASP A C 1
ATOM 4133 O O . ASP A 1 270 ? 85.612 21.375 23.718 1.00 60.81 310 ASP A O 1
ATOM 4142 N N . SER A 1 271 ? 85.804 19.458 24.869 1.00 42.10 311 SER A N 1
ATOM 4143 C CA . SER A 1 271 ? 87.273 19.467 24.963 1.00 64.51 311 SER A CA 1
ATOM 4144 C C . SER A 1 271 ? 87.934 18.797 23.742 1.00 52.58 311 SER A C 1
ATOM 4145 O O . SER A 1 271 ? 89.131 18.954 23.503 1.00 55.54 311 SER A O 1
ATOM 4152 N N . ALA A 1 272 ? 87.143 18.062 22.965 1.00 40.50 312 ALA A N 1
ATOM 4153 C CA . ALA A 1 272 ? 87.653 17.366 21.793 1.00 36.54 312 ALA A CA 1
ATOM 4154 C C . ALA A 1 272 ? 88.078 18.348 20.691 1.00 34.46 312 ALA A C 1
ATOM 4155 O O . ALA A 1 272 ? 87.412 19.359 20.455 1.00 32.78 312 ALA A O 1
ATOM 4162 N N . PRO A 1 273 ? 89.181 18.055 20.011 1.00 32.52 313 PRO A N 1
ATOM 4163 C CA . PRO A 1 273 ? 89.578 18.862 18.855 1.00 29.36 313 PRO A CA 1
ATOM 4164 C C . PRO A 1 273 ? 88.464 18.859 17.798 1.00 23.17 313 PRO A C 1
ATOM 4165 O O . PRO A 1 273 ? 87.649 17.932 17.727 1.00 28.87 313 PRO A O 1
ATOM 4176 N N . VAL A 1 274 ? 88.406 19.916 17.014 1.00 22.82 314 VAL A N 1
ATOM 4177 C CA . VAL A 1 274 ? 87.493 20.005 15.894 1.00 23.86 314 VAL A CA 1
ATOM 4178 C C . VAL A 1 274 ? 88.200 19.493 14.644 1.00 21.20 314 VAL A C 1
ATOM 4179 O O . VAL A 1 274 ? 89.355 19.860 14.379 1.00 24.35 314 VAL A O 1
ATOM 4192 N N . ARG A 1 275 ? 87.514 18.640 13.888 1.00 17.90 315 ARG A N 1
ATOM 4193 C CA . ARG A 1 275 ? 88.044 18.240 12.598 1.00 17.39 315 ARG A CA 1
ATOM 4194 C C . ARG A 1 275 ? 88.181 19.461 11.690 1.00 19.57 315 ARG A C 1
ATOM 4195 O O . ARG A 1 275 ? 87.457 20.460 11.803 1.00 19.13 315 ARG A O 1
ATOM 4216 N N . HIS A 1 276 ? 89.133 19.372 10.783 1.00 18.36 316 HIS A N 1
ATOM 4217 C CA . HIS A 1 276 ? 89.392 20.442 9.806 1.00 19.92 316 HIS A CA 1
ATOM 4218 C C . HIS A 1 276 ? 88.107 20.821 9.068 1.00 17.39 316 HIS A C 1
ATOM 4219 O O . HIS A 1 276 ? 87.410 19.920 8.530 1.00 17.34 316 HIS A O 1
ATOM 4232 N N . LEU A 1 277 ? 87.777 22.107 9.076 1.00 18.32 317 LEU A N 1
ATOM 4233 C CA . LEU A 1 277 ? 86.605 22.656 8.415 1.00 18.95 317 LEU A CA 1
ATOM 4234 C C . LEU A 1 277 ? 85.254 22.350 9.046 1.00 17.88 317 LEU A C 1
ATOM 4235 O O . LEU A 1 277 ? 84.212 22.753 8.517 1.00 19.50 317 LEU A O 1
ATOM 4251 N N . ASP A 1 278 ? 85.267 21.673 10.190 1.00 18.79 318 ASP A N 1
ATOM 4252 C CA . ASP A 1 278 ? 84.028 21.414 10.928 1.00 17.48 318 ASP A CA 1
ATOM 4253 C C . ASP A 1 278 ? 83.569 22.662 11.698 1.00 18.74 318 ASP A C 1
ATOM 4254 O O . ASP A 1 278 ? 82.560 22.608 12.399 1.00 21.57 318 ASP A O 1
ATOM 4263 N N . ASP A 1 279 ? 84.322 23.777 11.593 1.00 19.83 319 ASP A N 1
ATOM 4264 C CA . ASP A 1 279 ? 83.893 25.092 12.047 1.00 21.50 319 ASP A CA 1
ATOM 4265 C C . ASP A 1 279 ? 83.090 25.843 10.950 1.00 21.43 319 ASP A C 1
ATOM 4266 O O . ASP A 1 279 ? 82.815 27.046 11.081 1.00 26.21 319 ASP A O 1
ATOM 4275 N N . ARG A 1 280 ? 82.703 25.097 9.907 1.00 19.15 320 ARG A N 1
ATOM 4276 C CA . ARG A 1 280 ? 81.753 25.566 8.905 1.00 19.15 320 ARG A CA 1
ATOM 4277 C C . ARG A 1 280 ? 80.511 24.696 9.036 1.00 18.71 320 ARG A C 1
ATOM 4278 O O . ARG A 1 280 ? 80.593 23.482 9.198 1.00 17.99 320 ARG A O 1
ATOM 4299 N N . LYS A 1 281 ? 79.348 25.317 8.898 1.00 18.81 321 LYS A N 1
ATOM 4300 C CA . LYS A 1 281 ? 78.060 24.609 8.938 1.00 19.50 321 LYS A CA 1
ATOM 4301 C C . LYS A 1 281 ? 77.947 23.640 7.796 1.00 18.44 321 LYS A C 1
ATOM 4302 O O . LYS A 1 281 ? 78.277 23.978 6.670 1.00 19.48 321 LYS A O 1
ATOM 4318 N N . SER A 1 282 ? 77.394 22.461 8.051 1.00 17.27 322 SER A N 1
ATOM 4319 C CA . SER A 1 282 ? 77.219 21.513 6.986 1.00 17.20 322 SER A CA 1
ATOM 4320 C C . SER A 1 282 ? 76.087 21.920 6.022 1.00 19.58 322 SER A C 1
ATOM 4321 O O . SER A 1 282 ? 75.305 22.832 6.301 1.00 18.78 322 SER A O 1
ATOM 4328 N N . PRO A 1 283 ? 75.945 21.203 4.897 1.00 16.75 323 PRO A N 1
ATOM 4329 C CA . PRO A 1 283 ? 74.990 21.687 3.881 1.00 18.29 323 PRO A CA 1
ATOM 4330 C C . PRO A 1 283 ? 73.531 21.617 4.301 1.00 15.59 323 PRO A C 1
ATOM 4331 O O . PRO A 1 283 ? 73.158 20.810 5.172 1.00 17.66 323 PRO A O 1
ATOM 4342 N N . ARG A 1 284 ? 72.728 22.439 3.649 1.00 19.17 324 ARG A N 1
ATOM 4343 C CA . ARG A 1 284 ? 71.301 22.598 3.924 1.00 19.87 324 ARG A CA 1
ATOM 4344 C C . ARG A 1 284 ? 70.549 22.412 2.608 1.00 18.90 324 ARG A C 1
ATOM 4345 O O . ARG A 1 284 ? 70.910 22.983 1.596 1.00 19.72 324 ARG A O 1
ATOM 4366 N N . LEU A 1 285 ? 69.449 21.681 2.656 1.00 17.05 325 LEU A N 1
ATOM 4367 C CA . LEU A 1 285 ? 68.435 21.668 1.637 1.00 18.32 325 LEU A CA 1
ATOM 4368 C C . LEU A 1 285 ? 67.539 22.925 1.746 1.00 17.62 325 LEU A C 1
ATOM 4369 O O . LEU A 1 285 ? 67.101 23.303 2.813 1.00 19.65 325 LEU A O 1
ATOM 4385 N N . VAL A 1 286 ? 67.336 23.612 0.632 1.00 17.87 326 VAL A N 1
ATOM 4386 C CA . VAL A 1 286 ? 66.425 24.739 0.562 1.00 19.18 326 VAL A CA 1
ATOM 4387 C C . VAL A 1 286 ? 65.452 24.554 -0.596 1.00 18.07 326 VAL A C 1
ATOM 4388 O O . VAL A 1 286 ? 65.706 23.794 -1.534 1.00 18.41 326 VAL A O 1
ATOM 4401 N N . GLU A 1 287 ? 64.372 25.335 -0.519 1.00 18.83 327 GLU A N 1
ATOM 4402 C CA . GLU A 1 287 ? 63.326 25.362 -1.528 1.00 19.32 327 GLU A CA 1
ATOM 4403 C C . GLU A 1 287 ? 63.323 26.731 -2.157 1.00 20.28 327 GLU A C 1
ATOM 4404 O O . GLU A 1 287 ? 62.643 27.641 -1.653 1.00 20.33 327 GLU A O 1
ATOM 4416 N N . PRO A 1 288 ? 64.084 26.928 -3.237 1.00 19.73 328 PRO A N 1
ATOM 4417 C CA . PRO A 1 288 ? 64.243 28.308 -3.751 1.00 22.04 328 PRO A CA 1
ATOM 4418 C C . PRO A 1 288 ? 62.944 28.972 -4.185 1.00 20.78 328 PRO A C 1
ATOM 4419 O O . PRO A 1 288 ? 62.839 30.177 -4.176 1.00 26.04 328 PRO A O 1
ATOM 4430 N N . GLU A 1 289 ? 61.974 28.143 -4.598 1.00 20.30 329 GLU A N 1
ATOM 4431 C CA . GLU A 1 289 ? 60.684 28.654 -5.076 1.00 22.16 329 GLU A CA 1
ATOM 4432 C C . GLU A 1 289 ? 59.526 28.119 -4.241 1.00 20.18 329 GLU A C 1
ATOM 4433 O O . GLU A 1 289 ? 58.383 28.116 -4.684 1.00 22.42 329 GLU A O 1
ATOM 4445 N N . GLY A 1 290 ? 59.818 27.731 -3.003 1.00 21.66 330 GLY A N 1
ATOM 4446 C CA . GLY A 1 290 ? 58.790 27.294 -2.090 1.00 22.43 330 GLY A CA 1
ATOM 4447 C C . GLY A 1 290 ? 58.444 25.827 -2.229 1.00 17.68 330 GLY A C 1
ATOM 4448 O O . GLY A 1 290 ? 59.067 25.034 -2.963 1.00 19.21 330 GLY A O 1
ATOM 4452 N N . ARG A 1 291 ? 57.419 25.440 -1.487 1.00 18.85 331 ARG A N 1
ATOM 4453 C CA . ARG A 1 291 ? 57.048 24.051 -1.244 1.00 18.77 331 ARG A CA 1
ATOM 4454 C C . ARG A 1 291 ? 56.231 23.509 -2.409 1.00 17.41 331 ARG A C 1
ATOM 4455 O O . ARG A 1 291 ? 55.379 24.198 -2.978 1.00 17.93 331 ARG A O 1
ATOM 4476 N N . ARG A 1 292 ? 56.488 22.245 -2.743 1.00 17.33 332 ARG A N 1
ATOM 4477 C CA . ARG A 1 292 ? 55.896 21.610 -3.937 1.00 17.38 332 ARG A CA 1
ATOM 4478 C C . ARG A 1 292 ? 54.927 20.443 -3.690 1.00 17.15 332 ARG A C 1
ATOM 4479 O O . ARG A 1 292 ? 54.520 19.768 -4.639 1.00 17.86 332 ARG A O 1
ATOM 4500 N N . TRP A 1 293 ? 54.591 20.229 -2.414 1.00 15.65 333 TRP A N 1
ATOM 4501 C CA . TRP A 1 293 ? 53.538 19.324 -1.987 1.00 16.56 333 TRP A CA 1
ATOM 4502 C C . TRP A 1 293 ? 52.449 20.160 -1.315 1.00 17.31 333 TRP A C 1
ATOM 4503 O O . TRP A 1 293 ? 52.691 21.240 -0.807 1.00 17.22 333 TRP A O 1
ATOM 4524 N N . ALA A 1 294 ? 51.233 19.652 -1.365 1.00 16.73 334 ALA A N 1
ATOM 4525 C CA . ALA A 1 294 ? 50.044 20.312 -0.822 1.00 17.82 334 ALA A CA 1
ATOM 4526 C C . ALA A 1 294 ? 49.338 19.392 0.156 1.00 16.70 334 ALA A C 1
ATOM 4527 O O . ALA A 1 294 ? 49.582 18.192 0.189 1.00 16.84 334 ALA A O 1
ATOM 4534 N N . TYR A 1 295 ? 48.436 19.945 0.951 1.00 17.05 335 TYR A N 1
ATOM 4535 C CA . TYR A 1 295 ? 47.729 19.141 1.946 1.00 17.20 335 TYR A CA 1
ATOM 4536 C C . TYR A 1 295 ? 46.430 19.800 2.352 1.00 17.18 335 TYR A C 1
ATOM 4537 O O . TYR A 1 295 ? 46.233 21.014 2.164 1.00 18.00 335 TYR A O 1
ATOM 4554 N N . ASP A 1 296 ? 45.548 18.939 2.864 1.00 18.55 336 ASP A N 1
ATOM 4555 C CA . ASP A 1 296 ? 44.302 19.346 3.511 1.00 19.58 336 ASP A CA 1
ATOM 4556 C C . ASP A 1 296 ? 44.528 19.156 5.008 1.00 18.37 336 ASP A C 1
ATOM 4557 O O . ASP A 1 296 ? 44.697 18.023 5.464 1.00 18.58 336 ASP A O 1
ATOM 4566 N N . GLY A 1 297 ? 44.607 20.239 5.753 1.00 19.07 337 GLY A N 1
ATOM 4567 C CA . GLY A 1 297 ? 44.995 20.157 7.152 1.00 21.27 337 GLY A CA 1
ATOM 4568 C C . GLY A 1 297 ? 43.998 19.423 8.027 1.00 24.71 337 GLY A C 1
ATOM 4569 O O . GLY A 1 297 ? 44.380 18.720 8.945 1.00 27.78 337 GLY A O 1
ATOM 4573 N N . ASP A 1 298 ? 42.720 19.587 7.734 1.00 19.90 338 ASP A N 1
ATOM 4574 C CA . ASP A 1 298 ? 41.652 18.940 8.515 1.00 22.48 338 ASP A CA 1
ATOM 4575 C C . ASP A 1 298 ? 41.559 17.439 8.217 1.00 21.08 338 ASP A C 1
ATOM 4576 O O . ASP A 1 298 ? 41.250 16.650 9.103 1.00 27.04 338 ASP A O 1
ATOM 4585 N N . GLU A 1 299 ? 41.847 17.051 6.977 1.00 17.67 339 GLU A N 1
ATOM 4586 C CA . GLU A 1 299 ? 41.681 15.669 6.568 1.00 18.40 339 GLU A CA 1
ATOM 4587 C C . GLU A 1 299 ? 42.985 14.865 6.528 1.00 15.93 339 GLU A C 1
ATOM 4588 O O . GLU A 1 299 ? 42.949 13.666 6.301 1.00 16.44 339 GLU A O 1
ATOM 4600 N N . GLU A 1 300 ? 44.105 15.518 6.774 1.00 16.04 340 GLU A N 1
ATOM 4601 C CA . GLU A 1 300 ? 45.410 14.884 6.670 1.00 14.92 340 GLU A CA 1
ATOM 4602 C C . GLU A 1 300 ? 45.509 14.069 5.344 1.00 15.12 340 GLU A C 1
ATOM 4603 O O . GLU A 1 300 ? 45.888 12.910 5.302 1.00 15.44 340 GLU A O 1
ATOM 4615 N N . TYR A 1 301 ? 45.170 14.797 4.278 1.00 15.62 341 TYR A N 1
ATOM 4616 C CA . TYR A 1 301 ? 45.304 14.317 2.906 1.00 15.88 341 TYR A CA 1
ATOM 4617 C C . TYR A 1 301 ? 46.436 15.102 2.262 1.00 16.21 341 TYR A C 1
ATOM 4618 O O . TYR A 1 301 ? 46.532 16.324 2.447 1.00 16.89 341 TYR A O 1
ATOM 4635 N N . PHE A 1 302 ? 47.323 14.390 1.565 1.00 15.04 342 PHE A N 1
ATOM 4636 C CA . PHE A 1 302 ? 48.544 14.955 0.991 1.00 15.60 342 PHE A CA 1
ATOM 4637 C C . PHE A 1 302 ? 48.594 14.678 -0.505 1.00 16.71 342 PHE A C 1
ATOM 4638 O O . PHE A 1 302 ? 48.159 13.624 -0.940 1.00 16.73 342 PHE A O 1
ATOM 4655 N N . SER A 1 303 ? 49.053 15.668 -1.274 1.00 15.15 343 SER A N 1
ATOM 4656 C CA . SER A 1 303 ? 49.281 15.537 -2.711 1.00 16.22 343 SER A CA 1
ATOM 4657 C C . SER A 1 303 ? 50.691 16.018 -3.066 1.00 15.60 343 SER A C 1
ATOM 4658 O O . SER A 1 303 ? 51.183 17.032 -2.574 1.00 16.56 343 SER A O 1
ATOM 4665 N N . TRP A 1 304 ? 51.307 15.268 -3.968 1.00 15.31 344 TRP A N 1
ATOM 4666 C CA . TRP A 1 304 ? 52.611 15.602 -4.494 1.00 15.81 344 TRP A CA 1
ATOM 4667 C C . TRP A 1 304 ? 52.806 14.918 -5.836 1.00 16.12 344 TRP A C 1
ATOM 4668 O O . TRP A 1 304 ? 52.824 13.694 -5.899 1.00 15.09 344 TRP A O 1
ATOM 4689 N N . MET A 1 305 ? 53.019 15.717 -6.889 1.00 14.42 345 MET A N 1
ATOM 4690 C CA . MET A 1 305 ? 53.435 15.174 -8.192 1.00 15.20 345 MET A CA 1
ATOM 4691 C C . MET A 1 305 ? 52.631 13.939 -8.595 1.00 14.55 345 MET A C 1
ATOM 4692 O O . MET A 1 305 ? 53.190 12.950 -9.045 1.00 16.15 345 MET A O 1
ATOM 4706 N N . ASP A 1 306 ? 51.302 14.089 -8.522 1.00 14.85 346 ASP A N 1
ATOM 4707 C CA . ASP A 1 306 ? 50.301 13.107 -8.934 1.00 16.32 346 ASP A CA 1
ATOM 4708 C C . ASP A 1 306 ? 50.066 11.972 -7.943 1.00 15.17 346 ASP A C 1
ATOM 4709 O O . ASP A 1 306 ? 49.289 11.065 -8.246 1.00 16.38 346 ASP A O 1
ATOM 4718 N N . TRP A 1 307 ? 50.754 11.992 -6.801 1.00 14.96 347 TRP A N 1
ATOM 4719 C CA . TRP A 1 307 ? 50.435 11.103 -5.687 1.00 15.63 347 TRP A CA 1
ATOM 4720 C C . TRP A 1 307 ? 49.393 11.756 -4.783 1.00 15.03 347 TRP A C 1
ATOM 4721 O O . TRP A 1 307 ? 49.378 12.974 -4.611 1.00 16.75 347 TRP A O 1
ATOM 4742 N N . GLY A 1 308 ? 48.569 10.916 -4.174 1.00 14.92 348 GLY A N 1
ATOM 4743 C CA . GLY A 1 308 ? 47.669 11.336 -3.126 1.00 15.39 348 GLY A CA 1
ATOM 4744 C C . GLY A 1 308 ? 47.538 10.235 -2.084 1.00 15.53 348 GLY A C 1
ATOM 4745 O O . GLY A 1 308 ? 47.648 9.047 -2.415 1.00 15.76 348 GLY A O 1
ATOM 4749 N N . PHE A 1 309 ? 47.269 10.614 -0.837 1.00 14.52 349 PHE A N 1
ATOM 4750 C CA . PHE A 1 309 ? 47.037 9.649 0.241 1.00 14.51 349 PHE A CA 1
ATOM 4751 C C . PHE A 1 309 ? 46.537 10.356 1.489 1.00 13.78 349 PHE A C 1
ATOM 4752 O O . PHE A 1 309 ? 46.737 11.549 1.635 1.00 13.57 349 PHE A O 1
ATOM 4769 N N . TYR A 1 310 ? 45.934 9.580 2.374 1.00 14.07 350 TYR A N 1
ATOM 4770 C CA . TYR A 1 310 ? 45.561 10.022 3.700 1.00 14.60 350 TYR A CA 1
ATOM 4771 C C . TYR A 1 310 ? 46.453 9.364 4.712 1.00 14.21 350 TYR A C 1
ATOM 4772 O O . TYR A 1 310 ? 46.866 8.215 4.546 1.00 14.36 350 TYR A O 1
ATOM 4789 N N . THR A 1 311 ? 46.723 10.076 5.805 1.00 14.52 351 THR A N 1
ATOM 4790 C CA . THR A 1 311 ? 47.423 9.470 6.939 1.00 14.15 351 THR A CA 1
ATOM 4791 C C . THR A 1 311 ? 46.482 9.303 8.137 1.00 13.93 351 THR A C 1
ATOM 4792 O O . THR A 1 311 ? 45.461 9.967 8.265 1.00 15.25 351 THR A O 1
ATOM 4802 N N . SER A 1 312 ? 46.825 8.343 8.961 1.00 14.36 352 SER A N 1
ATOM 4803 C CA . SER A 1 312 ? 46.140 8.056 10.202 1.00 15.08 352 SER A CA 1
ATOM 4804 C C . SER A 1 312 ? 47.174 7.720 11.244 1.00 15.03 352 SER A C 1
ATOM 4805 O O . SER A 1 312 ? 48.253 7.247 10.919 1.00 15.86 352 SER A O 1
ATOM 4812 N N . TRP A 1 313 ? 46.817 7.923 12.511 1.00 15.61 353 TRP A N 1
ATOM 4813 C CA . TRP A 1 313 ? 47.738 7.698 13.627 1.00 14.82 353 TRP A CA 1
ATOM 4814 C C . TRP A 1 313 ? 47.087 6.869 14.711 1.00 15.32 353 TRP A C 1
ATOM 4815 O O . TRP A 1 313 ? 45.946 7.151 15.122 1.00 16.06 353 TRP A O 1
ATOM 4836 N N . SER A 1 314 ? 47.816 5.873 15.207 1.00 14.86 354 SER A N 1
ATOM 4837 C CA . SER A 1 314 ? 47.380 5.081 16.353 1.00 15.38 354 SER A CA 1
ATOM 4838 C C . SER A 1 314 ? 48.434 5.025 17.431 1.00 14.26 354 SER A C 1
ATOM 4839 O O . SER A 1 314 ? 49.633 5.139 17.164 1.00 14.68 354 SER A O 1
ATOM 4846 N N . ARG A 1 315 ? 47.961 4.840 18.661 1.00 14.50 355 ARG A N 1
ATOM 4847 C CA . ARG A 1 315 ? 48.841 4.626 19.791 1.00 15.42 355 ARG A CA 1
ATOM 4848 C C . ARG A 1 315 ? 49.717 3.385 19.594 1.00 14.23 355 ARG A C 1
ATOM 4849 O O . ARG A 1 315 ? 50.925 3.408 19.877 1.00 15.47 355 ARG A O 1
ATOM 4870 N N . ASP A 1 316 ? 49.139 2.311 19.075 1.00 14.05 356 ASP A N 1
ATOM 4871 C CA . ASP A 1 316 ? 49.898 1.074 18.944 1.00 13.98 356 ASP A CA 1
ATOM 4872 C C . ASP A 1 316 ? 51.068 1.209 17.960 1.00 14.19 356 ASP A C 1
ATOM 4873 O O . ASP A 1 316 ? 52.178 0.771 18.269 1.00 13.95 356 ASP A O 1
ATOM 4882 N N . THR A 1 317 ? 50.805 1.789 16.795 1.00 13.89 357 THR A N 1
ATOM 4883 C CA . THR A 1 317 ? 51.742 1.597 15.682 1.00 13.84 357 THR A CA 1
ATOM 4884 C C . THR A 1 317 ? 52.280 2.920 15.118 1.00 14.12 357 THR A C 1
ATOM 4885 O O . THR A 1 317 ? 53.190 2.870 14.278 1.00 15.64 357 THR A O 1
ATOM 4895 N N . GLY A 1 318 ? 51.743 4.086 15.469 1.00 14.05 358 GLY A N 1
ATOM 4896 C CA . GLY A 1 318 ? 52.142 5.304 14.809 1.00 14.38 358 GLY A CA 1
ATOM 4897 C C . GLY A 1 318 ? 51.353 5.541 13.534 1.00 14.67 358 GLY A C 1
ATOM 4898 O O . GLY A 1 318 ? 50.153 5.379 13.513 1.00 14.64 358 GLY A O 1
ATOM 4902 N N . ILE A 1 319 ? 52.046 5.884 12.454 1.00 14.37 359 ILE A N 1
ATOM 4903 C CA . ILE A 1 319 ? 51.394 6.333 11.232 1.00 14.29 359 ILE A CA 1
ATOM 4904 C C . ILE A 1 319 ? 50.982 5.161 10.347 1.00 14.57 359 ILE A C 1
ATOM 4905 O O . ILE A 1 319 ? 51.665 4.137 10.296 1.00 15.62 359 ILE A O 1
ATOM 4921 N N . SER A 1 320 ? 49.868 5.341 9.648 1.00 15.25 360 SER A N 1
ATOM 4922 C CA . SER A 1 320 ? 49.412 4.430 8.590 1.00 14.50 360 SER A CA 1
ATOM 4923 C C . SER A 1 320 ? 48.987 5.320 7.410 1.00 13.01 360 SER A C 1
ATOM 4924 O O . SER A 1 320 ? 48.692 6.513 7.558 1.00 14.10 360 SER A O 1
ATOM 4935 N N . PHE A 1 321 ? 48.922 4.688 6.237 1.00 13.11 361 PHE A N 1
ATOM 4936 C CA . PHE A 1 321 ? 48.537 5.352 5.000 1.00 13.73 361 PHE A CA 1
ATOM 4937 C C . PHE A 1 321 ? 47.340 4.631 4.393 1.00 12.84 361 PHE A C 1
ATOM 4938 O O . PHE A 1 321 ? 47.344 3.395 4.313 1.00 14.10 361 PHE A O 1
ATOM 4955 N N . TYR A 1 322 ? 46.383 5.412 3.878 1.00 13.43 362 TYR A N 1
ATOM 4956 C CA . TYR A 1 322 ? 45.207 4.851 3.241 1.00 13.74 362 TYR A CA 1
ATOM 4957 C C . TYR A 1 322 ? 44.972 5.522 1.902 1.00 13.49 362 TYR A C 1
ATOM 4958 O O . TYR A 1 322 ? 45.254 6.722 1.699 1.00 13.93 362 TYR A O 1
ATOM 4975 N N . ASP A 1 323 ? 44.405 4.731 0.985 1.00 14.75 363 ASP A N 1
ATOM 4976 C CA . ASP A 1 323 ? 44.015 5.263 -0.338 1.00 14.04 363 ASP A CA 1
ATOM 4977 C C . ASP A 1 323 ? 45.171 5.916 -1.070 1.00 13.83 363 ASP A C 1
ATOM 4978 O O . ASP A 1 323 ? 45.085 7.052 -1.520 1.00 15.40 363 ASP A O 1
ATOM 4987 N N . ILE A 1 324 ? 46.275 5.203 -1.176 1.00 14.12 364 ILE A N 1
ATOM 4988 C CA . ILE A 1 324 ? 47.445 5.709 -1.873 1.00 14.27 364 ILE A CA 1
ATOM 4989 C C . ILE A 1 324 ? 47.185 5.624 -3.363 1.00 13.37 364 ILE A C 1
ATOM 4990 O O . ILE A 1 324 ? 47.004 4.532 -3.903 1.00 14.25 364 ILE A O 1
ATOM 5006 N N . THR A 1 325 ? 47.119 6.782 -3.999 1.00 14.93 365 THR A N 1
ATOM 5007 C CA . THR A 1 325 ? 46.874 6.882 -5.426 1.00 14.64 365 THR A CA 1
ATOM 5008 C C . THR A 1 325 ? 48.045 7.489 -6.173 1.00 14.09 365 THR A C 1
ATOM 5009 O O . THR A 1 325 ? 48.770 8.324 -5.632 1.00 15.42 365 THR A O 1
ATOM 5019 N N . PHE A 1 326 ? 48.209 7.081 -7.421 1.00 13.75 366 PHE A N 1
ATOM 5020 C CA . PHE A 1 326 ? 49.204 7.681 -8.312 1.00 15.53 366 PHE A CA 1
ATOM 5021 C C . PHE A 1 326 ? 48.531 7.879 -9.666 1.00 15.79 366 PHE A C 1
ATOM 5022 O O . PHE A 1 326 ? 47.880 6.962 -10.187 1.00 16.38 366 PHE A O 1
ATOM 5039 N N . LYS A 1 327 ? 48.627 9.089 -10.193 1.00 15.78 367 LYS A N 1
ATOM 5040 C CA . LYS A 1 327 ? 47.964 9.474 -11.447 1.00 17.10 367 LYS A CA 1
ATOM 5041 C C . LYS A 1 327 ? 46.507 9.037 -11.478 1.00 17.14 367 LYS A C 1
ATOM 5042 O O . LYS A 1 327 ? 46.017 8.497 -12.477 1.00 20.14 367 LYS A O 1
ATOM 5062 N N . GLY A 1 328 ? 45.825 9.250 -10.358 1.00 17.69 368 GLY A N 1
ATOM 5063 C CA . GLY A 1 328 ? 44.377 9.069 -10.288 1.00 19.46 368 GLY A CA 1
ATOM 5064 C C . GLY A 1 328 ? 43.885 7.651 -10.064 1.00 18.93 368 GLY A C 1
ATOM 5065 O O . GLY A 1 328 ? 42.689 7.422 -10.087 1.00 25.22 368 GLY A O 1
ATOM 5069 N N . GLU A 1 329 ? 44.797 6.704 -9.853 1.00 16.30 369 GLU A N 1
ATOM 5070 C CA . GLU A 1 329 ? 44.409 5.338 -9.594 1.00 17.67 369 GLU A CA 1
ATOM 5071 C C . GLU A 1 329 ? 44.965 4.873 -8.254 1.00 16.71 369 GLU A C 1
ATOM 5072 O O . GLU A 1 329 ? 46.150 5.074 -7.969 1.00 15.79 369 GLU A O 1
ATOM 5084 N N . ARG A 1 330 ? 44.135 4.217 -7.443 1.00 15.66 370 ARG A N 1
ATOM 5085 C CA . ARG A 1 330 ? 44.607 3.620 -6.213 1.00 15.03 370 ARG A CA 1
ATOM 5086 C C . ARG A 1 330 ? 45.540 2.456 -6.537 1.00 14.27 370 ARG A C 1
ATOM 5087 O O . ARG A 1 330 ? 45.180 1.576 -7.300 1.00 15.69 370 ARG A O 1
ATOM 5108 N N . ILE A 1 331 ? 46.713 2.475 -5.932 1.00 14.04 371 ILE A N 1
ATOM 5109 C CA . ILE A 1 331 ? 47.613 1.326 -5.940 1.00 14.29 371 ILE A CA 1
ATOM 5110 C C . ILE A 1 331 ? 47.659 0.567 -4.617 1.00 14.33 371 ILE A C 1
ATOM 5111 O O . ILE A 1 331 ? 47.920 -0.623 -4.627 1.00 14.48 371 ILE A O 1
ATOM 5127 N N . VAL A 1 332 ? 47.408 1.259 -3.504 1.00 14.31 372 VAL A N 1
ATOM 5128 C CA . VAL A 1 332 ? 47.465 0.598 -2.184 1.00 14.58 372 VAL A CA 1
ATOM 5129 C C . VAL A 1 332 ? 46.287 1.132 -1.345 1.00 14.53 372 VAL A C 1
ATOM 5130 O O . VAL A 1 332 ? 46.179 2.329 -1.110 1.00 15.56 372 VAL A O 1
ATOM 5143 N N . TYR A 1 333 ? 45.441 0.212 -0.889 1.00 13.92 373 TYR A N 1
ATOM 5144 C CA . TYR A 1 333 ? 44.338 0.580 -0.024 1.00 14.47 373 TYR A CA 1
ATOM 5145 C C . TYR A 1 333 ? 44.825 0.985 1.372 1.00 13.57 373 TYR A C 1
ATOM 5146 O O . TYR A 1 333 ? 44.417 2.013 1.901 1.00 14.08 373 TYR A O 1
ATOM 5163 N N . GLU A 1 334 ? 45.706 0.150 1.930 1.00 13.70 374 GLU A N 1
ATOM 5164 C CA . GLU A 1 334 ? 46.256 0.335 3.271 1.00 14.12 374 GLU A CA 1
ATOM 5165 C C . GLU A 1 334 ? 47.715 -0.052 3.266 1.00 12.41 374 GLU A C 1
ATOM 5166 O O . GLU A 1 334 ? 48.045 -1.134 2.777 1.00 13.41 374 GLU A O 1
ATOM 5178 N N . LEU A 1 335 ? 48.537 0.832 3.833 1.00 12.98 375 LEU A N 1
ATOM 5179 C CA . LEU A 1 335 ? 49.941 0.513 4.110 1.00 13.37 375 LEU A CA 1
ATOM 5180 C C . LEU A 1 335 ? 50.133 0.812 5.587 1.00 11.99 375 LEU A C 1
ATOM 5181 O O . LEU A 1 335 ? 50.018 1.968 5.989 1.00 13.44 375 LEU A O 1
ATOM 5197 N N . SER A 1 336 ? 50.456 -0.174 6.386 1.00 13.10 376 SER A N 1
ATOM 5198 C CA . SER A 1 336 ? 50.514 0.083 7.824 1.00 13.21 376 SER A CA 1
ATOM 5199 C C . SER A 1 336 ? 51.532 -0.850 8.490 1.00 12.35 376 SER A C 1
ATOM 5200 O O . SER A 1 336 ? 51.435 -2.073 8.434 1.00 13.19 376 SER A O 1
ATOM 5207 N N . LEU A 1 337 ? 52.500 -0.240 9.156 1.00 13.35 377 LEU A N 1
ATOM 5208 C CA . LEU A 1 337 ? 53.335 -0.994 10.094 1.00 12.60 377 LEU A CA 1
ATOM 5209 C C . LEU A 1 337 ? 52.434 -1.684 11.107 1.00 14.10 377 LEU A C 1
ATOM 5210 O O . LEU A 1 337 ? 51.516 -1.059 11.662 1.00 13.87 377 LEU A O 1
ATOM 5226 N N . GLN A 1 338 ? 52.746 -2.940 11.397 1.00 12.84 378 GLN A N 1
ATOM 5227 C CA . GLN A 1 338 ? 51.929 -3.768 12.263 1.00 12.75 378 GLN A CA 1
ATOM 5228 C C . GLN A 1 338 ? 52.548 -4.097 13.607 1.00 13.66 378 GLN A C 1
ATOM 5229 O O . GLN A 1 338 ? 51.845 -4.207 14.601 1.00 13.76 378 GLN A O 1
ATOM 5241 N N . GLU A 1 339 ? 53.854 -4.302 13.620 1.00 13.46 379 GLU A N 1
ATOM 5242 C CA . GLU A 1 339 ? 54.550 -4.834 14.811 1.00 13.15 379 GLU A CA 1
ATOM 5243 C C . GLU A 1 339 ? 56.025 -4.698 14.604 1.00 12.51 379 GLU A C 1
ATOM 5244 O O . GLU A 1 339 ? 56.515 -4.706 13.473 1.00 13.07 379 GLU A O 1
ATOM 5256 N N . LEU A 1 340 ? 56.723 -4.551 15.711 1.00 13.16 380 LEU A N 1
ATOM 5257 C CA . LEU A 1 340 ? 58.177 -4.572 15.748 1.00 13.78 380 LEU A CA 1
ATOM 5258 C C . LEU A 1 340 ? 58.576 -5.392 16.953 1.00 12.70 380 LEU A C 1
ATOM 5259 O O . LEU A 1 340 ? 58.113 -5.125 18.073 1.00 16.19 380 LEU A O 1
ATOM 5275 N N . ILE A 1 341 ? 59.438 -6.370 16.744 1.00 13.50 381 ILE A N 1
ATOM 5276 C CA . ILE A 1 341 ? 59.930 -7.251 17.808 1.00 12.86 381 ILE A CA 1
ATOM 5277 C C . ILE A 1 341 ? 61.430 -7.070 17.977 1.00 13.34 381 ILE A C 1
ATOM 5278 O O . ILE A 1 341 ? 62.158 -6.719 17.032 1.00 13.56 381 ILE A O 1
ATOM 5294 N N . ALA A 1 342 ? 61.879 -7.315 19.194 1.00 13.90 382 ALA A N 1
ATOM 5295 C CA . ALA A 1 342 ? 63.293 -7.362 19.489 1.00 14.04 382 ALA A CA 1
ATOM 5296 C C . ALA A 1 342 ? 63.525 -8.579 20.353 1.00 14.58 382 ALA A C 1
ATOM 5297 O O . ALA A 1 342 ? 63.075 -8.613 21.515 1.00 14.72 382 ALA A O 1
ATOM 5304 N N . GLU A 1 343 ? 64.149 -9.609 19.775 1.00 14.52 383 GLU A N 1
ATOM 5305 C CA . GLU A 1 343 ? 64.253 -10.904 20.382 1.00 13.91 383 GLU A CA 1
ATOM 5306 C C . GLU A 1 343 ? 65.729 -11.228 20.645 1.00 15.21 383 GLU A C 1
ATOM 5307 O O . GLU A 1 343 ? 66.515 -11.340 19.696 1.00 13.93 383 GLU A O 1
ATOM 5319 N N . TYR A 1 344 ? 66.082 -11.378 21.910 1.00 14.90 384 TYR A N 1
ATOM 5320 C CA . TYR A 1 344 ? 67.481 -11.521 22.346 1.00 15.19 384 TYR A CA 1
ATOM 5321 C C . TYR A 1 344 ? 67.861 -12.960 22.567 1.00 15.69 384 TYR A C 1
ATOM 5322 O O . TYR A 1 344 ? 67.015 -13.765 22.990 1.00 17.35 384 TYR A O 1
ATOM 5339 N N . GLY A 1 345 ? 69.125 -13.276 22.268 1.00 15.32 385 GLY A N 1
ATOM 5340 C CA . GLY A 1 345 ? 69.722 -14.548 22.642 1.00 16.46 385 GLY A CA 1
ATOM 5341 C C . GLY A 1 345 ? 70.830 -14.309 23.642 1.00 16.47 385 GLY A C 1
ATOM 5342 O O . GLY A 1 345 ? 71.622 -13.397 23.460 1.00 17.24 385 GLY A O 1
ATOM 5346 N N . SER A 1 346 ? 70.926 -15.144 24.680 1.00 16.49 386 SER A N 1
ATOM 5347 C CA . SER A 1 346 ? 71.888 -14.854 25.743 1.00 16.19 386 SER A CA 1
ATOM 5348 C C . SER A 1 346 ? 72.155 -16.057 26.597 1.00 16.14 386 SER A C 1
ATOM 5349 O O . SER A 1 346 ? 71.413 -17.015 26.561 1.00 16.49 386 SER A O 1
ATOM 5356 N N . ASP A 1 347 ? 73.262 -15.991 27.319 1.00 16.46 387 ASP A N 1
ATOM 5357 C CA . ASP A 1 347 ? 73.547 -16.937 28.366 1.00 17.75 387 ASP A CA 1
ATOM 5358 C C . ASP A 1 347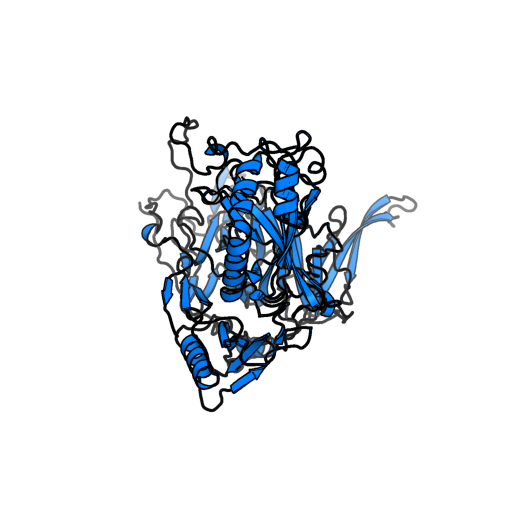 ? 72.798 -16.637 29.645 1.00 17.01 387 ASP A C 1
ATOM 5359 O O . ASP A 1 347 ? 72.748 -17.507 30.521 1.00 18.80 387 ASP A O 1
ATOM 5368 N N . ASP A 1 348 ? 72.241 -15.431 29.778 1.00 18.42 388 ASP A N 1
ATOM 5369 C CA . ASP A 1 348 ? 71.680 -14.970 31.052 1.00 18.80 388 ASP A CA 1
ATOM 5370 C C . ASP A 1 348 ? 70.166 -14.938 31.028 1.00 18.31 388 ASP A C 1
ATOM 5371 O O . ASP A 1 348 ? 69.560 -14.897 29.958 1.00 18.05 388 ASP A O 1
ATOM 5380 N N . PRO A 1 349 ? 69.538 -15.060 32.197 1.00 17.82 389 PRO A N 1
ATOM 5381 C CA . PRO A 1 349 ? 68.083 -15.219 32.241 1.00 18.86 389 PRO A CA 1
ATOM 5382 C C . PRO A 1 349 ? 67.289 -13.917 32.085 1.00 18.05 389 PRO A C 1
ATOM 5383 O O . PRO A 1 349 ? 66.049 -13.952 32.152 1.00 20.09 389 PRO A O 1
ATOM 5394 N N . PHE A 1 350 ? 67.954 -12.783 31.923 1.00 17.82 390 PHE A N 1
ATOM 5395 C CA . PHE A 1 350 ? 67.237 -11.566 31.554 1.00 17.59 390 PHE A CA 1
ATOM 5396 C C . PHE A 1 350 ? 67.163 -11.437 30.046 1.00 17.49 390 PHE A C 1
ATOM 5397 O O . PHE A 1 350 ? 66.059 -11.405 29.465 1.00 17.58 390 PHE A O 1
ATOM 5414 N N . ASN A 1 351 ? 68.314 -11.360 29.400 1.00 17.06 391 ASN A N 1
ATOM 5415 C CA . ASN A 1 351 ? 68.318 -11.162 27.952 1.00 16.09 391 ASN A CA 1
ATOM 5416 C C . ASN A 1 351 ? 67.736 -12.372 27.226 1.00 16.78 391 ASN A C 1
ATOM 5417 O O . ASN A 1 351 ? 67.026 -12.213 26.246 1.00 16.44 391 ASN A O 1
ATOM 5426 N N . GLN A 1 352 ? 67.960 -13.587 27.729 1.00 15.78 392 GLN A N 1
ATOM 5427 C CA . GLN A 1 352 ? 67.428 -14.762 27.040 1.00 15.68 392 GLN A CA 1
ATOM 5428 C C . GLN A 1 352 ? 65.879 -14.800 27.092 1.00 17.02 392 GLN A C 1
ATOM 5429 O O . GLN A 1 352 ? 65.266 -15.427 26.240 1.00 19.32 392 GLN A O 1
ATOM 5441 N N . HIS A 1 353 ? 65.276 -14.102 28.067 1.00 16.02 393 HIS A N 1
ATOM 5442 C CA . HIS A 1 353 ? 63.835 -13.989 28.218 1.00 15.82 393 HIS A CA 1
ATOM 5443 C C . HIS A 1 353 ? 63.274 -12.671 27.697 1.00 15.61 393 HIS A C 1
ATOM 5444 O O . HIS A 1 353 ? 62.141 -12.332 27.990 1.00 18.33 393 HIS A O 1
ATOM 5457 N N . THR A 1 354 ? 64.048 -11.953 26.888 1.00 15.19 394 THR A N 1
ATOM 5458 C CA . THR A 1 354 ? 63.567 -10.710 26.316 1.00 15.35 394 THR A CA 1
ATOM 5459 C C . THR A 1 354 ? 63.103 -10.940 24.891 1.00 15.38 394 THR A C 1
ATOM 5460 O O . THR A 1 354 ? 63.898 -11.291 24.013 1.00 15.52 394 THR A O 1
ATOM 5470 N N . PHE A 1 355 ? 61.810 -10.705 24.659 1.00 15.21 395 PHE A N 1
ATOM 5471 C CA . PHE A 1 355 ? 61.201 -10.789 23.329 1.00 14.85 395 PHE A CA 1
ATOM 5472 C C . PHE A 1 355 ? 60.141 -9.712 23.293 1.00 13.76 395 PHE A C 1
ATOM 5473 O O . PHE A 1 355 ? 58.950 -9.969 23.473 1.00 15.10 395 PHE A O 1
ATOM 5490 N N . TYR A 1 356 ? 60.587 -8.476 23.121 1.00 14.59 396 TYR A N 1
ATOM 5491 C CA . TYR A 1 356 ? 59.680 -7.339 23.135 1.00 14.46 396 TYR A CA 1
ATOM 5492 C C . TYR A 1 356 ? 58.714 -7.346 21.964 1.00 13.84 396 TYR A C 1
ATOM 5493 O O . TYR A 1 356 ? 59.116 -7.600 20.815 1.00 14.69 396 TYR A O 1
ATOM 5510 N N . SER A 1 357 ? 57.474 -6.959 22.268 1.00 14.28 397 SER A N 1
ATOM 5511 C CA . SER A 1 357 ? 56.501 -6.477 21.301 1.00 14.12 397 SER A CA 1
ATOM 5512 C C . SER A 1 357 ? 56.382 -4.980 21.466 1.00 14.01 397 SER A C 1
ATOM 5513 O O . SER A 1 357 ? 55.839 -4.487 22.448 1.00 15.25 397 SER A O 1
ATOM 5520 N N . ASP A 1 358 ? 56.894 -4.207 20.518 1.00 13.89 398 ASP A N 1
ATOM 5521 C CA . ASP A 1 358 ? 56.922 -2.774 20.697 1.00 14.21 398 ASP A CA 1
ATOM 5522 C C . ASP A 1 358 ? 55.545 -2.133 20.587 1.00 13.68 398 ASP A C 1
ATOM 5523 O O . ASP A 1 358 ? 55.311 -1.091 21.201 1.00 15.50 398 ASP A O 1
ATOM 5532 N N . ILE A 1 359 ? 54.596 -2.798 19.918 1.00 13.78 399 ILE A N 1
ATOM 5533 C CA . ILE A 1 359 ? 53.243 -2.225 19.919 1.00 15.78 399 ILE A CA 1
ATOM 5534 C C . ILE A 1 359 ? 52.530 -2.415 21.268 1.00 15.73 399 ILE A C 1
ATOM 5535 O O . ILE A 1 359 ? 51.615 -1.677 21.559 1.00 16.50 399 ILE A O 1
ATOM 5551 N N . SER A 1 360 ? 52.945 -3.410 22.068 1.00 15.07 400 SER A N 1
ATOM 5552 C CA . SER A 1 360 ? 52.414 -3.492 23.424 1.00 15.31 400 SER A CA 1
ATOM 5553 C C . SER A 1 360 ? 52.784 -2.250 24.237 1.00 14.92 400 SER A C 1
ATOM 5554 O O . SER A 1 360 ? 51.954 -1.742 24.975 1.00 17.44 400 SER A O 1
ATOM 5561 N N . TYR A 1 361 ? 54.003 -1.764 24.101 1.00 15.78 401 TYR A N 1
ATOM 5562 C CA . TYR A 1 361 ? 54.449 -0.541 24.765 1.00 16.80 401 TYR A CA 1
ATOM 5563 C C . TYR A 1 361 ? 53.836 0.689 24.102 1.00 15.22 401 TYR A C 1
ATOM 5564 O O . TYR A 1 361 ? 53.582 1.680 24.760 1.00 17.04 401 TYR A O 1
ATOM 5581 N N . GLY A 1 362 ? 53.659 0.625 22.793 1.00 16.00 402 GLY A N 1
ATOM 5582 C CA . GLY A 1 362 ? 53.141 1.701 21.975 1.00 15.82 402 GLY A CA 1
ATOM 5583 C C . GLY A 1 362 ? 54.263 2.305 21.146 1.00 15.78 402 GLY A C 1
ATOM 5584 O O . GLY A 1 362 ? 55.279 2.729 21.687 1.00 16.94 402 GLY A O 1
ATOM 5588 N N . VAL A 1 363 ? 54.059 2.373 19.832 1.00 14.66 403 VAL A N 1
ATOM 5589 C CA . VAL A 1 363 ? 54.977 3.046 18.919 1.00 15.44 403 VAL A CA 1
ATOM 5590 C C . VAL A 1 363 ? 54.520 4.496 18.672 1.00 14.27 403 VAL A C 1
ATOM 5591 O O . VAL A 1 363 ? 55.338 5.373 18.366 1.00 13.99 403 VAL A O 1
ATOM 5604 N N . GLY A 1 364 ? 53.214 4.765 18.837 1.00 15.30 404 GLY A N 1
ATOM 5605 C CA . GLY A 1 364 ? 52.596 6.048 18.529 1.00 14.95 404 GLY A CA 1
ATOM 5606 C C . GLY A 1 364 ? 52.361 6.976 19.711 1.00 15.93 404 GLY A C 1
ATOM 5607 O O . GLY A 1 364 ? 51.648 7.978 19.580 1.00 17.81 404 GLY A O 1
ATOM 5611 N N . ASN A 1 365 ? 52.960 6.651 20.849 1.00 16.75 405 ASN A N 1
ATOM 5612 C CA . ASN A 1 365 ? 52.778 7.429 22.080 1.00 17.19 405 ASN A CA 1
ATOM 5613 C C . ASN A 1 365 ? 54.090 7.959 22.631 1.00 17.53 405 ASN A C 1
ATOM 5614 O O . ASN A 1 365 ? 54.268 8.046 23.846 1.00 17.89 405 ASN A O 1
ATOM 5623 N N . ARG A 1 366 ? 54.969 8.387 21.722 1.00 16.08 406 ARG A N 1
ATOM 5624 C CA . ARG A 1 366 ? 56.318 8.815 22.078 1.00 16.73 406 ARG A CA 1
ATOM 5625 C C . ARG A 1 366 ? 56.499 10.312 21.888 1.00 16.98 406 ARG A C 1
ATOM 5626 O O . ARG A 1 366 ? 55.641 11.111 22.324 1.00 18.41 406 ARG A O 1
ATOM 5647 N N . PHE A 1 367 ? 57.631 10.733 21.329 1.00 18.66 407 PHE A N 1
ATOM 5648 C CA . PHE A 1 367 ? 58.069 12.124 21.445 1.00 17.45 407 PHE A CA 1
ATOM 5649 C C . PHE A 1 367 ? 57.976 12.873 20.133 1.00 18.13 407 PHE A C 1
ATOM 5650 O O . PHE A 1 367 ? 57.856 12.278 19.074 1.00 18.34 407 PHE A O 1
ATOM 5681 N N . SER A 1 368 ? 58.087 14.193 20.213 1.00 18.59 408 SER A N 1
ATOM 5682 C CA . SER A 1 368 ? 58.139 15.069 19.035 1.00 18.69 408 SER A CA 1
ATOM 5683 C C . SER A 1 368 ? 59.468 14.887 18.277 1.00 17.86 408 SER A C 1
ATOM 5684 O O . SER A 1 368 ? 60.487 14.480 18.858 1.00 18.44 408 SER A O 1
ATOM 5691 N N . LEU A 1 369 ? 59.442 15.252 16.998 1.00 16.39 409 LEU A N 1
ATOM 5692 C CA . LEU A 1 369 ? 60.627 15.374 16.145 1.00 17.40 409 LEU A CA 1
ATOM 5693 C C . LEU A 1 369 ? 61.382 16.666 16.475 1.00 17.52 409 LEU A C 1
ATOM 5694 O O . LEU A 1 369 ? 60.782 17.685 16.767 1.00 18.37 409 LEU A O 1
ATOM 5710 N N . VAL A 1 370 ? 62.709 16.603 16.386 1.00 17.48 410 VAL A N 1
ATOM 5711 C CA . VAL A 1 370 ? 63.595 17.772 16.588 1.00 16.97 410 VAL A CA 1
ATOM 5712 C C . VAL A 1 370 ? 63.768 18.470 15.256 1.00 16.02 410 VAL A C 1
ATOM 5713 O O . VAL A 1 370 ? 64.412 17.935 14.353 1.00 17.17 410 VAL A O 1
ATOM 5726 N N . PRO A 1 371 ? 63.215 19.671 15.115 1.00 16.83 411 PRO A N 1
ATOM 5727 C CA . PRO A 1 371 ? 63.338 20.402 13.855 1.00 18.28 411 PRO A CA 1
ATOM 5728 C C . PRO A 1 371 ? 64.794 20.584 13.422 1.00 17.98 411 PRO A C 1
ATOM 5729 O O . PRO A 1 371 ? 65.686 20.762 14.262 1.00 19.73 411 PRO A O 1
ATOM 5740 N N . GLY A 1 372 ? 65.009 20.550 12.112 1.00 18.22 412 GLY A N 1
ATOM 5741 C CA . GLY A 1 372 ? 66.304 20.781 11.501 1.00 17.54 412 GLY A CA 1
ATOM 5742 C C . GLY A 1 372 ? 67.215 19.573 11.516 1.00 16.41 412 GLY A C 1
ATOM 5743 O O . GLY A 1 372 ? 68.059 19.446 10.626 1.00 19.00 412 GLY A O 1
ATOM 5747 N N . TYR A 1 373 ? 67.054 18.689 12.502 1.00 17.00 413 TYR A N 1
ATOM 5748 C CA . TYR A 1 373 ? 67.942 17.564 12.706 1.00 17.14 413 TYR A CA 1
ATOM 5749 C C . TYR A 1 373 ? 67.267 16.243 12.358 1.00 16.37 413 TYR A C 1
ATOM 5750 O O . TYR A 1 373 ? 67.775 15.440 11.585 1.00 18.59 413 TYR A O 1
ATOM 5767 N N . ASP A 1 374 ? 66.103 16.010 12.941 1.00 15.86 414 ASP A N 1
ATOM 5768 C CA . ASP A 1 374 ? 65.356 14.803 12.636 1.00 15.57 414 ASP A CA 1
ATOM 5769 C C . ASP A 1 374 ? 64.748 14.832 11.231 1.00 14.98 414 ASP A C 1
ATOM 5770 O O . ASP A 1 374 ? 64.588 13.767 10.622 1.00 15.72 414 ASP A O 1
ATOM 5779 N N . CYS A 1 375 ? 64.360 16.012 10.782 1.00 17.44 415 CYS A N 1
ATOM 5780 C CA . CYS A 1 375 ? 63.863 16.269 9.437 1.00 17.26 415 CYS A CA 1
ATOM 5781 C C . CYS A 1 375 ? 64.553 17.507 8.928 1.00 16.38 415 CYS A C 1
ATOM 5782 O O . CYS A 1 375 ? 64.932 18.405 9.731 1.00 18.29 415 CYS A O 1
ATOM 5789 N N . PRO A 1 376 ? 64.702 17.658 7.620 1.00 16.74 416 PRO A N 1
ATOM 5790 C CA . PRO A 1 376 ? 65.230 18.927 7.093 1.00 18.69 416 PRO A CA 1
ATOM 5791 C C . PRO A 1 376 ? 64.375 20.125 7.473 1.00 15.86 416 PRO A C 1
ATOM 5792 O O . PRO A 1 376 ? 63.185 20.051 7.797 1.00 17.52 416 PRO A O 1
ATOM 5803 N N . SER A 1 377 ? 65.027 21.273 7.445 1.00 17.83 417 SER A N 1
ATOM 5804 C CA . SER A 1 377 ? 64.416 22.540 7.827 1.00 17.55 417 SER A CA 1
ATOM 5805 C C . SER A 1 377 ? 63.216 22.939 6.925 1.00 20.25 417 SER A C 1
ATOM 5806 O O . SER A 1 377 ? 62.352 23.700 7.347 1.00 22.02 417 SER A O 1
ATOM 5817 N N . THR A 1 378 ? 63.130 22.341 5.734 1.00 17.81 418 THR A N 1
ATOM 5818 C CA . THR A 1 378 ? 62.025 22.595 4.799 1.00 17.69 418 THR A CA 1
ATOM 5819 C C . THR A 1 378 ? 60.803 21.718 5.102 1.00 16.95 418 THR A C 1
ATOM 5820 O O . THR A 1 378 ? 59.793 21.804 4.398 1.00 17.80 418 THR A O 1
ATOM 5830 N N . ALA A 1 379 ? 60.882 20.875 6.109 1.00 15.72 419 ALA A N 1
ATOM 5831 C CA . ALA A 1 379 ? 59.767 19.972 6.430 1.00 16.40 419 ALA A CA 1
ATOM 5832 C C . ALA A 1 379 ? 58.567 20.737 6.976 1.00 17.55 419 ALA A C 1
ATOM 5833 O O . ALA A 1 379 ? 58.731 21.758 7.622 1.00 18.50 419 ALA A O 1
ATOM 5840 N N . GLY A 1 380 ? 57.383 20.209 6.731 1.00 16.29 420 GLY A N 1
ATOM 5841 C CA . GLY A 1 380 ? 56.195 20.589 7.454 1.00 17.15 420 GLY A CA 1
ATOM 5842 C C . GLY A 1 380 ? 55.868 19.516 8.495 1.00 15.30 420 GLY A C 1
ATOM 5843 O O . GLY A 1 380 ? 56.091 18.343 8.293 1.00 17.33 420 GLY A O 1
ATOM 5847 N N . TYR A 1 381 ? 55.301 19.974 9.618 1.00 16.35 421 TYR A N 1
ATOM 5848 C CA . TYR A 1 381 ? 55.034 19.108 10.759 1.00 17.56 421 TYR A CA 1
ATOM 5849 C C . TYR A 1 381 ? 53.548 19.013 11.070 1.00 16.91 421 TYR A C 1
ATOM 5850 O O . TYR A 1 381 ? 52.792 19.997 10.894 1.00 18.28 421 TYR A O 1
ATOM 5867 N N . PHE A 1 382 ? 53.157 17.841 11.561 1.00 16.00 422 PHE A N 1
ATOM 5868 C CA . PHE A 1 382 ? 51.752 17.507 11.818 1.00 16.37 422 PHE A CA 1
ATOM 5869 C C . PHE A 1 382 ? 51.523 16.972 13.206 1.00 16.31 422 PHE A C 1
ATOM 5870 O O . PHE A 1 382 ? 52.359 16.268 13.754 1.00 18.08 422 PHE A O 1
ATOM 5887 N N . THR A 1 383 ? 50.381 17.360 13.765 1.00 17.42 423 THR A N 1
ATOM 5888 C CA . THR A 1 383 ? 49.965 17.010 15.106 1.00 17.40 423 THR A CA 1
ATOM 5889 C C . THR A 1 383 ? 49.024 15.815 15.027 1.00 18.46 423 THR A C 1
ATOM 5890 O O . THR A 1 383 ? 48.106 15.775 14.181 1.00 18.98 423 THR A O 1
ATOM 5900 N N . THR A 1 384 ? 49.235 14.861 15.930 1.00 16.93 424 THR A N 1
ATOM 5901 C CA . THR A 1 384 ? 48.378 13.701 16.081 1.00 16.15 424 THR A CA 1
ATOM 5902 C C . THR A 1 384 ? 47.988 13.548 17.548 1.00 16.90 424 THR A C 1
ATOM 5903 O O . THR A 1 384 ? 48.460 14.290 18.382 1.00 20.03 424 THR A O 1
ATOM 5913 N N . ASP A 1 385 ? 47.179 12.542 17.851 1.00 16.88 425 ASP A N 1
ATOM 5914 C CA . ASP A 1 385 ? 46.719 12.367 19.226 1.00 17.08 425 ASP A CA 1
ATOM 5915 C C . ASP A 1 385 ? 46.473 10.928 19.551 1.00 17.22 425 ASP A C 1
ATOM 5916 O O . ASP A 1 385 ? 46.352 10.074 18.648 1.00 18.27 425 ASP A O 1
ATOM 5925 N N . THR A 1 386 ? 46.489 10.639 20.852 1.00 17.73 426 THR A N 1
ATOM 5926 C CA . THR A 1 386 ? 46.145 9.335 21.387 1.00 17.43 426 THR A CA 1
ATOM 5927 C C . THR A 1 386 ? 45.351 9.564 22.676 1.00 17.30 426 THR A C 1
ATOM 5928 O O . THR A 1 386 ? 45.297 10.671 23.212 1.00 19.54 426 THR A O 1
ATOM 5938 N N . PHE A 1 387 ? 44.810 8.483 23.204 1.00 18.30 427 PHE A N 1
ATOM 5939 C CA . PHE A 1 387 ? 44.158 8.467 24.518 1.00 18.05 427 PHE A CA 1
ATOM 5940 C C . PHE A 1 387 ? 44.650 7.284 25.325 1.00 18.69 427 PHE A C 1
ATOM 5941 O O . PHE A 1 387 ? 44.614 6.149 24.848 1.00 19.67 427 PHE A O 1
ATOM 5958 N N . GLU A 1 388 ? 45.127 7.527 26.531 1.00 17.76 428 GLU A N 1
ATOM 5959 C CA . GLU A 1 388 ? 45.474 6.406 27.435 1.00 18.23 428 GLU A CA 1
ATOM 5960 C C . GLU A 1 388 ? 45.177 6.801 28.866 1.00 20.52 428 GLU A C 1
ATOM 5961 O O . GLU A 1 388 ? 45.521 7.890 29.289 1.00 20.02 428 GLU A O 1
ATOM 5973 N N . TYR A 1 389 ? 44.555 5.897 29.615 1.00 20.71 429 TYR A N 1
ATOM 5974 C CA . TYR A 1 389 ? 44.442 6.024 31.074 1.00 22.50 429 TYR A CA 1
ATOM 5975 C C . TYR A 1 389 ? 43.980 7.414 31.472 1.00 26.25 429 TYR A C 1
ATOM 5976 O O . TYR A 1 389 ? 44.685 8.160 32.191 1.00 25.83 429 TYR A O 1
ATOM 5993 N N . ASP A 1 390 ? 42.813 7.764 30.978 1.00 28.36 430 ASP A N 1
ATOM 5994 C CA . ASP A 1 390 ? 42.089 8.959 31.402 1.00 26.84 430 ASP A CA 1
ATOM 5995 C C . ASP A 1 390 ? 42.574 10.285 30.790 1.00 22.83 430 ASP A C 1
ATOM 5996 O O . ASP A 1 390 ? 41.993 11.313 31.079 1.00 28.27 430 ASP A O 1
ATOM 6005 N N . GLU A 1 391 ? 43.607 10.266 29.935 1.00 21.65 431 GLU A N 1
ATOM 6006 C CA . GLU A 1 391 ? 44.141 11.483 29.355 1.00 23.47 431 GLU A CA 1
ATOM 6007 C C . GLU A 1 391 ? 44.239 11.438 27.820 1.00 20.16 431 GLU A C 1
ATOM 6008 O O . GLU A 1 391 ? 44.630 10.431 27.226 1.00 20.13 431 GLU A O 1
ATOM 6020 N N . PHE A 1 392 ? 43.786 12.527 27.197 1.00 22.24 432 PHE A N 1
ATOM 6021 C CA . PHE A 1 392 ? 43.971 12.769 25.781 1.00 19.76 432 PHE A CA 1
ATOM 6022 C C . PHE A 1 392 ? 45.307 13.460 25.587 1.00 20.53 432 PHE A C 1
ATOM 6023 O O . PHE A 1 392 ? 45.571 14.480 26.205 1.00 26.34 432 PHE A O 1
ATOM 6040 N N . TYR A 1 393 ? 46.149 12.889 24.721 1.00 20.36 433 TYR A N 1
ATOM 6041 C CA . TYR A 1 393 ? 47.500 13.389 24.455 1.00 22.83 433 TYR A CA 1
ATOM 6042 C C . TYR A 1 393 ? 47.533 14.021 23.050 1.00 21.92 433 TYR A C 1
ATOM 6043 O O . TYR A 1 393 ? 47.253 13.343 22.052 1.00 19.82 433 TYR A O 1
ATOM 6060 N N . ASN A 1 394 ? 47.900 15.288 22.982 1.00 23.47 434 ASN A N 1
ATOM 6061 C CA . ASN A 1 394 ? 48.102 15.978 21.733 1.00 22.11 434 ASN A CA 1
ATOM 6062 C C . ASN A 1 394 ? 49.603 16.034 21.493 1.00 24.44 434 ASN A C 1
ATOM 6063 O O . ASN A 1 394 ? 50.347 16.590 22.306 1.00 27.44 434 ASN A O 1
ATOM 6072 N N . ARG A 1 395 ? 50.055 15.541 20.355 1.00 20.25 435 ARG A N 1
ATOM 6073 C CA . ARG A 1 395 ? 51.479 15.477 20.054 1.00 21.92 435 ARG A CA 1
ATOM 6074 C C . ARG A 1 395 ? 51.805 16.303 18.837 1.00 18.42 435 ARG A C 1
ATOM 6075 O O . ARG A 1 395 ? 51.529 15.921 17.711 1.00 18.80 435 ARG A O 1
ATOM 6096 N N . THR A 1 396 ? 52.372 17.472 19.070 1.00 20.88 436 THR A N 1
ATOM 6097 C CA . THR A 1 396 ? 52.826 18.311 17.977 1.00 20.43 436 THR A CA 1
ATOM 6098 C C . THR A 1 396 ? 54.144 17.723 17.473 1.00 17.50 436 THR A C 1
ATOM 6099 O O . THR A 1 396 ? 54.814 16.902 18.130 1.00 19.06 436 THR A O 1
ATOM 6109 N N . LEU A 1 397 ? 54.478 18.115 16.263 1.00 17.89 437 LEU A N 1
ATOM 6110 C CA . LEU A 1 397 ? 55.701 17.662 15.607 1.00 16.77 437 LEU A CA 1
ATOM 6111 C C . LEU A 1 397 ? 55.789 16.123 15.607 1.00 16.25 437 LEU A C 1
ATOM 6112 O O . LEU A 1 397 ? 56.852 15.526 15.761 1.00 17.89 437 LEU A O 1
ATOM 6128 N N . SER A 1 398 ? 54.641 15.475 15.395 1.00 15.94 438 SER A N 1
ATOM 6129 C CA . SER A 1 398 ? 54.530 14.029 15.464 1.00 16.39 438 SER A CA 1
ATOM 6130 C C . SER A 1 398 ? 55.055 13.306 14.212 1.00 14.47 438 SER A C 1
ATOM 6131 O O . SER A 1 398 ? 55.679 12.257 14.324 1.00 16.21 438 SER A O 1
ATOM 6141 N N . TYR A 1 399 ? 54.779 13.867 13.051 1.00 14.76 439 TYR A N 1
ATOM 6142 C CA . TYR A 1 399 ? 55.379 13.403 11.821 1.00 14.35 439 TYR A CA 1
ATOM 6143 C C . TYR A 1 399 ? 55.699 14.582 10.953 1.00 13.99 439 TYR A C 1
ATOM 6144 O O . TYR A 1 399 ? 55.168 15.666 11.149 1.00 16.47 439 TYR A O 1
ATOM 6161 N N . CYS A 1 400 ? 56.626 14.393 10.024 1.00 14.63 440 CYS A N 1
ATOM 6162 C CA . CYS A 1 400 ? 57.021 15.465 9.121 1.00 15.43 440 CYS A CA 1
ATOM 6163 C C . CYS A 1 400 ? 56.921 15.008 7.685 1.00 14.54 440 CYS A C 1
ATOM 6164 O O . CYS A 1 400 ? 57.003 13.797 7.385 1.00 15.43 440 CYS A O 1
ATOM 6171 N N . VAL A 1 401 ? 56.755 15.995 6.811 1.00 15.17 441 VAL A N 1
ATOM 6172 C CA . VAL A 1 401 ? 56.672 15.811 5.389 1.00 14.21 441 VAL A CA 1
ATOM 6173 C C . VAL A 1 401 ? 57.648 16.749 4.711 1.00 15.62 441 VAL A C 1
ATOM 6174 O O . VAL A 1 401 ? 57.667 17.937 5.011 1.00 15.08 441 VAL A O 1
ATOM 6187 N N . PHE A 1 402 ? 58.490 16.237 3.826 1.00 14.42 442 PHE A N 1
ATOM 6188 C CA . PHE A 1 402 ? 59.462 17.052 3.133 1.00 14.32 442 PHE A CA 1
ATOM 6189 C C . PHE A 1 402 ? 59.790 16.512 1.760 1.00 13.36 442 PHE A C 1
ATOM 6190 O O . PHE A 1 402 ? 59.688 15.306 1.501 1.00 14.50 442 PHE A O 1
ATOM 6207 N N . GLU A 1 403 ? 60.180 17.423 0.874 1.00 13.87 443 GLU A N 1
ATOM 6208 C CA . GLU A 1 403 ? 60.675 17.053 -0.436 1.00 13.70 443 GLU A CA 1
ATOM 6209 C C . GLU A 1 403 ? 62.204 17.028 -0.414 1.00 14.29 443 GLU A C 1
ATOM 6210 O O . GLU A 1 403 ? 62.861 17.993 -0.079 1.00 17.95 443 GLU A O 1
ATOM 6222 N N . ASN A 1 404 ? 62.779 15.869 -0.698 1.00 14.06 444 ASN A N 1
ATOM 6223 C CA . ASN A 1 404 ? 64.227 15.764 -0.820 1.00 13.99 444 ASN A CA 1
ATOM 6224 C C . ASN A 1 404 ? 64.655 15.951 -2.262 1.00 14.87 444 ASN A C 1
ATOM 6225 O O . ASN A 1 404 ? 63.857 15.731 -3.170 1.00 15.23 444 ASN A O 1
ATOM 6234 N N . GLN A 1 405 ? 65.921 16.350 -2.456 1.00 14.89 445 GLN A N 1
ATOM 6235 C CA . GLN A 1 405 ? 66.597 16.192 -3.747 1.00 14.81 445 GLN A CA 1
ATOM 6236 C C . GLN A 1 405 ? 67.565 15.052 -3.540 1.00 14.80 445 GLN A C 1
ATOM 6237 O O . GLN A 1 405 ? 68.561 15.163 -2.824 1.00 15.66 445 GLN A O 1
ATOM 6249 N N . GLU A 1 406 ? 67.297 13.912 -4.154 1.00 14.25 446 GLU A N 1
ATOM 6250 C CA . GLU A 1 406 ? 68.192 12.796 -3.979 1.00 14.00 446 GLU A CA 1
ATOM 6251 C C . GLU A 1 406 ? 69.547 13.100 -4.618 1.00 16.09 446 GLU A C 1
ATOM 6252 O O . GLU A 1 406 ? 69.637 13.908 -5.526 1.00 16.67 446 GLU A O 1
ATOM 6264 N N . ASP A 1 407 ? 70.598 12.403 -4.145 1.00 15.69 447 ASP A N 1
ATOM 6265 C CA . ASP A 1 407 ? 71.974 12.686 -4.530 1.00 20.50 447 ASP A CA 1
ATOM 6266 C C . ASP A 1 407 ? 72.371 12.151 -5.909 1.00 17.93 447 ASP A C 1
ATOM 6267 O O . ASP A 1 407 ? 73.499 12.323 -6.319 1.00 27.48 447 ASP A O 1
ATOM 6276 N N . TYR A 1 408 ? 71.422 11.564 -6.609 1.00 14.51 448 TYR A N 1
ATOM 6277 C CA . TYR A 1 408 ? 71.610 11.001 -7.953 1.00 14.56 448 TYR A CA 1
ATOM 6278 C C . TYR A 1 408 ? 70.349 11.359 -8.761 1.00 14.40 448 TYR A C 1
ATOM 6279 O O . TYR A 1 408 ? 69.232 11.456 -8.201 1.00 15.36 448 TYR A O 1
ATOM 6296 N N . SER A 1 409 ? 70.538 11.546 -10.054 1.00 14.39 449 SER A N 1
ATOM 6297 C CA . SER A 1 409 ? 69.422 11.843 -10.934 1.00 15.37 449 SER A CA 1
ATOM 6298 C C . SER A 1 409 ? 68.494 10.630 -11.105 1.00 13.37 449 SER A C 1
ATOM 6299 O O . SER A 1 409 ? 68.890 9.495 -10.849 1.00 14.54 449 SER A O 1
ATOM 6310 N N . LEU A 1 410 ? 67.245 10.860 -11.503 1.00 14.24 450 LEU A N 1
ATOM 6311 C CA . LEU A 1 410 ? 66.318 9.735 -11.651 1.00 14.57 450 LEU A CA 1
ATOM 6312 C C . LEU A 1 410 ? 66.695 8.885 -12.855 1.00 13.54 450 LEU A C 1
ATOM 6313 O O . LEU A 1 410 ? 66.586 7.671 -12.807 1.00 14.71 450 LEU A O 1
ATOM 6329 N N . LEU A 1 411 ? 67.105 9.541 -13.937 1.00 15.04 451 LEU A N 1
ATOM 6330 C CA . LEU A 1 411 ? 67.604 8.852 -15.127 1.00 15.75 451 LEU A CA 1
ATOM 6331 C C . LEU A 1 411 ? 68.443 9.826 -15.949 1.00 15.22 451 LEU A C 1
ATOM 6332 O O . LEU A 1 411 ? 68.486 11.025 -15.668 1.00 16.33 451 LEU A O 1
ATOM 6348 N N . ARG A 1 412 ? 69.157 9.280 -16.921 1.00 14.86 452 ARG A N 1
ATOM 6349 C CA . ARG A 1 412 ? 69.840 10.112 -17.890 1.00 15.83 452 ARG A CA 1
ATOM 6350 C C . ARG A 1 412 ? 70.205 9.303 -19.115 1.00 15.84 452 ARG A C 1
ATOM 6351 O O . ARG A 1 412 ? 70.276 8.069 -19.051 1.00 15.44 452 ARG A O 1
ATOM 6372 N N . HIS A 1 413 ? 70.532 10.033 -20.187 1.00 15.85 453 HIS A N 1
ATOM 6373 C CA . HIS A 1 413 ? 71.299 9.448 -21.267 1.00 15.33 453 HIS A CA 1
ATOM 6374 C C . HIS A 1 413 ? 72.055 10.516 -22.041 1.00 15.90 453 HIS A C 1
ATOM 6375 O O . HIS A 1 413 ? 71.529 11.588 -22.280 1.00 17.19 453 HIS A O 1
ATOM 6388 N N . THR A 1 414 ? 73.257 10.162 -22.483 1.00 16.09 454 THR A N 1
ATOM 6389 C CA . THR A 1 414 ? 74.030 10.966 -23.428 1.00 15.91 454 THR A CA 1
ATOM 6390 C C . THR A 1 414 ? 74.215 10.149 -24.693 1.00 18.21 454 THR A C 1
ATOM 6391 O O . THR A 1 414 ? 74.727 9.049 -24.662 1.00 18.74 454 THR A O 1
ATOM 6401 N N . GLY A 1 415 ? 73.843 10.742 -25.817 1.00 21.58 455 GLY A N 1
ATOM 6402 C CA A GLY A 1 415 ? 74.200 10.163 -27.100 0.70 23.58 455 GLY A CA 1
ATOM 6403 C CA B GLY A 1 415 ? 73.967 10.100 -27.112 0.30 30.68 455 GLY A CA 1
ATOM 6404 C C A GLY A 1 415 ? 73.682 10.998 -28.216 0.70 24.77 455 GLY A C 1
ATOM 6405 C C B GLY A 1 415 ? 74.894 10.927 -27.956 0.30 27.48 455 GLY A C 1
ATOM 6406 O O A GLY A 1 415 ? 72.894 11.869 -27.977 0.70 23.66 455 GLY A O 1
ATOM 6407 O O B GLY A 1 415 ? 75.602 11.784 -27.420 0.30 22.13 455 GLY A O 1
ATOM 6413 N N A ALA A 1 416 ? 74.146 10.731 -29.429 0.70 19.02 456 ALA A N 1
ATOM 6414 N N B ALA A 1 416 ? 74.840 10.712 -29.266 0.30 25.24 456 ALA A N 1
ATOM 6415 C CA A ALA A 1 416 ? 73.606 11.345 -30.641 0.70 21.65 456 ALA A CA 1
ATOM 6416 C CA B ALA A 1 416 ? 75.750 11.353 -30.212 0.30 26.20 456 ALA A CA 1
ATOM 6417 C C A ALA A 1 416 ? 73.500 12.872 -30.505 0.70 24.79 456 ALA A C 1
ATOM 6418 C C B ALA A 1 416 ? 75.809 12.858 -30.059 0.30 25.02 456 ALA A C 1
ATOM 6419 O O A ALA A 1 416 ? 72.502 13.470 -30.920 0.70 30.91 456 ALA A O 1
ATOM 6420 O O B ALA A 1 416 ? 76.894 13.444 -30.129 0.30 32.56 456 ALA A O 1
ATOM 6433 N N A SER A 1 417 ? 74.531 13.485 -29.913 0.70 24.99 457 SER A N 1
ATOM 6434 N N B SER A 1 417 ? 74.657 13.497 -29.862 0.30 24.28 457 SER A N 1
ATOM 6435 C CA . SER A 1 417 ? 74.642 14.951 -29.761 1.00 25.53 457 SER A CA 1
ATOM 6436 C C . SER A 1 417 ? 73.619 15.572 -28.785 1.00 23.37 457 SER A C 1
ATOM 6437 O O . SER A 1 417 ? 73.318 16.764 -28.878 1.00 25.43 457 SER A O 1
ATOM 6449 N N . TYR A 1 418 ? 73.147 14.803 -27.815 1.00 19.78 458 TYR A N 1
ATOM 6450 C CA . TYR A 1 418 ? 72.329 15.356 -26.738 1.00 19.65 458 TYR A CA 1
ATOM 6451 C C . TYR A 1 418 ? 72.653 14.710 -25.405 1.00 19.16 458 TYR A C 1
ATOM 6452 O O . TYR A 1 418 ? 73.270 13.640 -25.347 1.00 18.51 458 TYR A O 1
ATOM 6469 N N . SER A 1 419 ? 72.286 15.417 -24.331 1.00 18.81 459 SER A N 1
ATOM 6470 C CA . SER A 1 419 ? 72.223 14.809 -23.017 1.00 17.58 459 SER A CA 1
ATOM 6471 C C . SER A 1 419 ? 70.892 15.135 -22.402 1.00 17.70 459 SER A C 1
ATOM 6472 O O . SER A 1 419 ? 70.471 16.293 -22.427 1.00 20.00 459 SER A O 1
ATOM 6479 N N . ALA A 1 420 ? 70.232 14.116 -21.882 1.00 17.39 460 ALA A N 1
ATOM 6480 C CA . ALA A 1 420 ? 68.917 14.266 -21.279 1.00 16.89 460 ALA A CA 1
ATOM 6481 C C . ALA A 1 420 ? 69.019 13.733 -19.855 1.00 17.69 460 ALA A C 1
ATOM 6482 O O . ALA A 1 420 ? 69.425 12.613 -19.650 1.00 19.76 460 ALA A O 1
ATOM 6489 N N . ILE A 1 421 ? 68.760 14.565 -18.861 1.00 16.51 461 ILE A N 1
ATOM 6490 C CA . ILE A 1 421 ? 68.862 14.169 -17.454 1.00 16.89 461 ILE A CA 1
ATOM 6491 C C . ILE A 1 421 ? 67.602 14.622 -16.711 1.00 16.07 461 ILE A C 1
ATOM 6492 O O . ILE A 1 421 ? 67.189 15.765 -16.865 1.00 1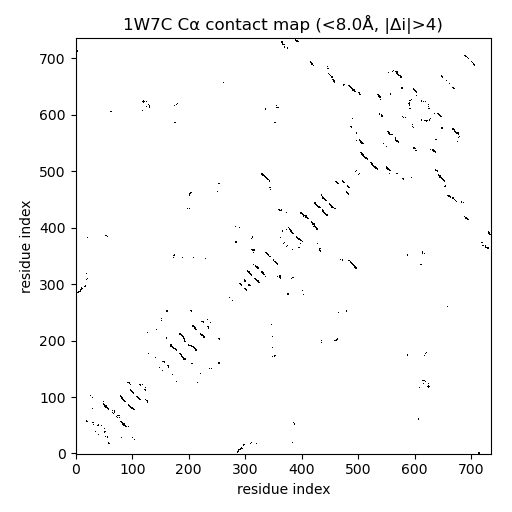6.75 461 ILE A O 1
ATOM 6508 N N . THR A 1 422 ? 67.055 13.737 -15.892 1.00 15.11 462 THR A N 1
ATOM 6509 C CA . THR A 1 422 ? 65.908 14.034 -15.058 1.00 15.35 462 THR A CA 1
ATOM 6510 C C . THR A 1 422 ? 66.334 14.017 -13.608 1.00 15.45 462 THR A C 1
ATOM 6511 O O . THR A 1 422 ? 66.975 13.080 -13.165 1.00 15.11 462 THR A O 1
ATOM 6521 N N . GLN A 1 423 ? 66.010 15.072 -12.889 1.00 15.05 463 GLN A N 1
ATOM 6522 C CA . GLN A 1 423 ? 66.257 15.170 -11.449 1.00 15.10 463 GLN A CA 1
ATOM 6523 C C . GLN A 1 423 ? 65.381 14.187 -10.679 1.00 14.66 463 GLN A C 1
ATOM 6524 O O . GLN A 1 423 ? 64.421 13.629 -11.199 1.00 15.49 463 GLN A O 1
ATOM 6536 N N . ASN A 1 424 ? 65.717 14.012 -9.415 1.00 15.80 464 ASN A N 1
ATOM 6537 C CA . ASN A 1 424 ? 65.076 13.007 -8.556 1.00 14.64 464 ASN A CA 1
ATOM 6538 C C . ASN A 1 424 ? 64.606 13.609 -7.221 1.00 14.45 464 ASN A C 1
ATOM 6539 O O . ASN A 1 424 ? 65.073 13.236 -6.171 1.00 14.37 464 ASN A O 1
ATOM 6548 N N . PRO A 1 425 ? 63.636 14.507 -7.282 1.00 13.96 465 PRO A N 1
ATOM 6549 C CA . PRO A 1 425 ? 62.946 14.952 -6.065 1.00 13.93 465 PRO A CA 1
ATOM 6550 C C . PRO A 1 425 ? 62.010 13.868 -5.579 1.00 13.48 465 PRO A C 1
ATOM 6551 O O . PRO A 1 425 ? 61.394 13.171 -6.371 1.00 14.03 465 PRO A O 1
ATOM 6562 N N . THR A 1 426 ? 61.928 13.713 -4.269 1.00 14.06 466 THR A N 1
ATOM 6563 C CA . THR A 1 426 ? 61.070 12.691 -3.647 1.00 14.20 466 THR A CA 1
ATOM 6564 C C . THR A 1 426 ? 60.255 13.319 -2.524 1.00 13.51 466 THR A C 1
ATOM 6565 O O . THR A 1 426 ? 60.719 14.243 -1.841 1.00 14.35 466 THR A O 1
ATOM 6575 N N . LEU A 1 427 ? 59.042 12.836 -2.349 1.00 12.92 467 LEU A N 1
ATOM 6576 C CA . LEU A 1 427 ? 58.273 13.171 -1.145 1.00 13.43 467 LEU A CA 1
ATOM 6577 C C . LEU A 1 427 ? 58.647 12.185 -0.043 1.00 14.35 467 LEU A C 1
ATOM 6578 O O . LEU A 1 427 ? 58.774 11.006 -0.288 1.00 14.09 467 LEU A O 1
ATOM 6594 N N . ASN A 1 428 ? 58.766 12.696 1.174 1.00 13.84 468 ASN A N 1
ATOM 6595 C CA . ASN A 1 428 ? 59.225 11.919 2.308 1.00 12.64 468 ASN A CA 1
ATOM 6596 C C . ASN A 1 428 ? 58.325 12.202 3.488 1.00 12.98 468 ASN A C 1
ATOM 6597 O O . ASN A 1 428 ? 58.089 13.373 3.809 1.00 14.34 468 ASN A O 1
ATOM 6606 N N . VAL A 1 429 ? 57.863 11.104 4.098 1.00 12.04 469 VAL A N 1
ATOM 6607 C CA . VAL A 1 429 ? 57.062 11.153 5.326 1.00 13.03 469 VAL A CA 1
ATOM 6608 C C . VAL A 1 429 ? 57.845 10.366 6.382 1.00 13.23 469 VAL A C 1
ATOM 6609 O O . VAL A 1 429 ? 58.182 9.181 6.179 1.00 13.80 469 VAL A O 1
ATOM 6622 N N . ARG A 1 430 ? 58.201 11.064 7.474 1.00 14.15 470 ARG A N 1
ATOM 6623 C CA . ARG A 1 430 ? 58.944 10.427 8.560 1.00 14.65 470 ARG A CA 1
ATOM 6624 C C . ARG A 1 430 ? 58.258 10.576 9.917 1.00 13.47 470 ARG A C 1
ATOM 6625 O O . ARG A 1 430 ? 57.651 11.620 10.202 1.00 14.28 470 ARG A O 1
ATOM 6646 N N . PHE A 1 431 ? 58.385 9.540 10.741 1.00 13.39 471 PHE A N 1
ATOM 6647 C CA . PHE A 1 431 ? 58.253 9.755 12.178 1.00 14.83 471 PHE A CA 1
ATOM 6648 C C . PHE A 1 431 ? 59.309 8.922 12.872 1.00 13.68 471 PHE A C 1
ATOM 6649 O O . PHE A 1 431 ? 59.864 7.982 12.276 1.00 14.48 471 PHE A O 1
ATOM 6666 N N . ILE A 1 432 ? 59.601 9.293 14.112 1.00 14.75 472 ILE A N 1
ATOM 6667 C CA . ILE A 1 432 ? 60.601 8.599 14.900 1.00 14.51 472 ILE A CA 1
ATOM 6668 C C . ILE A 1 432 ? 59.969 8.220 16.232 1.00 14.45 472 ILE A C 1
ATOM 6669 O O . ILE A 1 432 ? 59.385 9.067 16.925 1.00 16.34 472 ILE A O 1
ATOM 6685 N N . SER A 1 433 ? 60.053 6.947 16.565 1.00 14.31 473 SER A N 1
ATOM 6686 C CA . SER A 1 433 ? 59.581 6.427 17.833 1.00 14.73 473 SER A CA 1
ATOM 6687 C C . SER A 1 433 ? 60.750 6.007 18.712 1.00 14.04 473 SER A C 1
ATOM 6688 O O . SER A 1 433 ? 61.448 5.030 18.424 1.00 15.03 473 SER A O 1
ATOM 6695 N N . THR A 1 434 ? 60.957 6.766 19.789 1.00 14.88 474 THR A N 1
ATOM 6696 C CA . THR A 1 434 ? 61.939 6.407 20.787 1.00 14.55 474 THR A CA 1
ATOM 6697 C C . THR A 1 434 ? 61.203 5.659 21.881 1.00 15.06 474 THR A C 1
ATOM 6698 O O . THR A 1 434 ? 60.387 6.222 22.609 1.00 16.97 474 THR A O 1
ATOM 6708 N N . ILE A 1 435 ? 61.451 4.350 21.945 1.00 15.53 475 ILE A N 1
ATOM 6709 C CA . ILE A 1 435 ? 60.804 3.447 22.887 1.00 16.65 475 ILE A CA 1
ATOM 6710 C C . ILE A 1 435 ? 61.855 2.990 23.868 1.00 18.06 475 ILE A C 1
ATOM 6711 O O . ILE A 1 435 ? 62.638 2.071 23.593 1.00 18.50 475 ILE A O 1
ATOM 6727 N N . GLY A 1 436 ? 61.902 3.665 25.007 1.00 18.94 476 GLY A N 1
ATOM 6728 C CA . GLY A 1 436 ? 62.978 3.422 25.959 1.00 19.16 476 GLY A CA 1
ATOM 6729 C C . GLY A 1 436 ? 64.341 3.702 25.337 1.00 18.79 476 GLY A C 1
ATOM 6730 O O . GLY A 1 436 ? 64.657 4.831 24.979 1.00 18.87 476 GLY A O 1
ATOM 6734 N N . ASN A 1 437 ? 65.154 2.667 25.251 1.00 19.26 477 ASN A N 1
ATOM 6735 C CA . ASN A 1 437 ? 66.521 2.761 24.739 1.00 19.13 477 ASN A CA 1
ATOM 6736 C C . ASN A 1 437 ? 66.635 2.894 23.207 1.00 18.62 477 ASN A C 1
ATOM 6737 O O . ASN A 1 437 ? 67.628 3.399 22.715 1.00 20.07 477 ASN A O 1
ATOM 6777 N N A ASP A 1 439 ? 65.666 4.004 19.291 0.60 15.88 479 ASP A N 1
ATOM 6778 N N B ASP A 1 439 ? 65.676 3.940 19.233 0.40 15.13 479 ASP A N 1
ATOM 6779 C CA A ASP A 1 439 ? 65.110 5.054 18.462 0.60 15.12 479 ASP A CA 1
ATOM 6780 C CA B ASP A 1 439 ? 65.121 5.015 18.430 0.40 14.36 479 ASP A CA 1
ATOM 6781 C C A ASP A 1 439 ? 64.925 4.481 17.076 0.60 15.56 479 ASP A C 1
ATOM 6782 C C B ASP A 1 439 ? 64.873 4.474 17.030 0.40 14.95 479 ASP A C 1
ATOM 6783 O O A ASP A 1 439 ? 65.895 4.120 16.401 0.60 16.33 479 ASP A O 1
ATOM 6784 O O B ASP A 1 439 ? 65.810 4.206 16.280 0.40 15.42 479 ASP A O 1
ATOM 6798 N N A TYR A 1 440 ? 63.668 4.412 16.649 0.60 12.11 480 TYR A N 1
ATOM 6799 N N B TYR A 1 440 ? 63.605 4.305 16.680 0.40 17.70 480 TYR A N 1
ATOM 6800 C CA A TYR A 1 440 ? 63.324 3.859 15.343 0.60 17.02 480 TYR A CA 1
ATOM 6801 C CA B TYR A 1 440 ? 63.240 3.824 15.349 0.40 13.50 480 TYR A CA 1
ATOM 6802 C C A TYR A 1 440 ? 62.874 4.978 14.425 0.60 12.86 480 TYR A C 1
ATOM 6803 C C B TYR A 1 440 ? 62.946 4.999 14.428 0.40 15.17 480 TYR A C 1
ATOM 6804 O O A TYR A 1 440 ? 61.989 5.763 14.754 0.60 14.98 480 TYR A O 1
ATOM 6805 O O B TYR A 1 440 ? 62.198 5.906 14.775 0.40 15.25 480 TYR A O 1
ATOM 6838 N N A ASN A 1 441 ? 63.492 5.027 13.256 0.60 11.41 481 ASN A N 1
ATOM 6839 N N B ASN A 1 441 ? 63.491 4.943 13.225 0.40 18.39 481 ASN A N 1
ATOM 6840 C CA A ASN A 1 441 ? 63.314 6.097 12.301 0.60 13.32 481 ASN A CA 1
ATOM 6841 C CA B ASN A 1 441 ? 63.343 6.027 12.268 0.40 13.69 481 ASN A CA 1
ATOM 6842 C C A ASN A 1 441 ? 62.632 5.506 11.082 0.60 13.69 481 ASN A C 1
ATOM 6843 C C B ASN A 1 441 ? 62.647 5.502 11.025 0.40 14.02 481 ASN A C 1
ATOM 6844 O O A ASN A 1 441 ? 63.228 4.675 10.381 0.60 13.39 481 ASN A O 1
ATOM 6845 O O B ASN A 1 441 ? 63.245 4.792 10.226 0.40 13.02 481 ASN A O 1
ATOM 6859 N N A PHE A 1 442 ? 61.381 5.914 10.844 0.60 12.55 482 PHE A N 1
ATOM 6860 N N B PHE A 1 442 ? 61.372 5.848 10.877 0.40 13.16 482 PHE A N 1
ATOM 6861 C CA A PHE A 1 442 ? 60.540 5.349 9.781 0.60 12.77 482 PHE A CA 1
ATOM 6862 C CA B PHE A 1 442 ? 60.538 5.342 9.786 0.40 12.53 482 PHE A CA 1
ATOM 6863 C C . PHE A 1 442 ? 60.428 6.359 8.660 1.00 12.49 482 PHE A C 1
ATOM 6864 O O . PHE A 1 442 ? 60.130 7.533 8.911 1.00 15.07 482 PHE A O 1
ATOM 6883 N N . LEU A 1 443 ? 60.664 5.919 7.427 1.00 13.18 483 LEU A N 1
ATOM 6884 C CA . LEU A 1 443 ? 60.608 6.801 6.271 1.00 13.82 483 LEU A CA 1
ATOM 6885 C C . LEU A 1 443 ? 59.807 6.127 5.154 1.00 11.75 483 LEU A C 1
ATOM 6886 O O . LEU A 1 443 ? 59.975 4.958 4.879 1.00 13.58 483 LEU A O 1
ATOM 6902 N N . TYR A 1 444 ? 58.973 6.930 4.501 1.00 11.54 484 TYR A N 1
ATOM 6903 C CA . TYR A 1 444 ? 58.185 6.568 3.342 1.00 12.62 484 TYR A CA 1
ATOM 6904 C C . TYR A 1 444 ? 58.566 7.596 2.260 1.00 12.36 484 TYR A C 1
ATOM 6905 O O . TYR A 1 444 ? 58.346 8.790 2.442 1.00 13.42 484 TYR A O 1
ATOM 6922 N N . LYS A 1 445 ? 59.119 7.100 1.140 1.00 13.05 485 LYS A N 1
ATOM 6923 C CA . LYS A 1 445 ? 59.727 7.938 0.115 1.00 12.93 485 LYS A CA 1
ATOM 6924 C C . LYS A 1 445 ? 59.067 7.632 -1.227 1.00 12.26 485 LYS A C 1
ATOM 6925 O O . LYS A 1 445 ? 59.080 6.482 -1.693 1.00 13.79 485 LYS A O 1
ATOM 6941 N N . PHE A 1 446 ? 58.467 8.644 -1.817 1.00 12.84 486 PHE A N 1
ATOM 6942 C CA . PHE A 1 446 ? 57.697 8.543 -3.041 1.00 13.60 486 PHE A CA 1
ATOM 6943 C C . PHE A 1 446 ? 58.457 9.182 -4.217 1.00 12.70 486 PHE A C 1
ATOM 6944 O O . PHE A 1 446 ? 59.006 10.257 -4.052 1.00 13.29 486 PHE A O 1
ATOM 6961 N N . PHE A 1 447 ? 58.475 8.480 -5.347 1.00 13.33 487 PHE A N 1
ATOM 6962 C CA . PHE A 1 447 ? 59.253 8.886 -6.530 1.00 13.01 487 PHE A CA 1
ATOM 6963 C C . PHE A 1 447 ? 58.352 9.313 -7.686 1.00 14.08 487 PHE A C 1
ATOM 6964 O O . PHE A 1 447 ? 57.167 8.923 -7.766 1.00 13.32 487 PHE A O 1
ATOM 6981 N N . LEU A 1 448 ? 58.918 10.040 -8.640 1.00 13.99 488 LEU A N 1
ATOM 6982 C CA . LEU A 1 448 ? 58.131 10.636 -9.734 1.00 14.10 488 LEU A CA 1
ATOM 6983 C C . LEU A 1 448 ? 57.496 9.554 -10.671 1.00 13.19 488 LEU A C 1
ATOM 6984 O O . LEU A 1 448 ? 56.524 9.887 -11.355 1.00 14.85 488 LEU A O 1
ATOM 7000 N N . ASP A 1 449 ? 58.051 8.351 -10.742 1.00 14.25 489 ASP A N 1
ATOM 7001 C CA . ASP A 1 449 ? 57.564 7.353 -11.670 1.00 14.59 489 ASP A CA 1
ATOM 7002 C C . ASP A 1 449 ? 56.398 6.523 -11.120 1.00 14.21 489 ASP A C 1
ATOM 7003 O O . ASP A 1 449 ? 55.839 5.715 -11.870 1.00 14.82 489 ASP A O 1
ATOM 7012 N N . GLY A 1 450 ? 56.106 6.636 -9.816 1.00 13.93 490 GLY A N 1
ATOM 7013 C CA . GLY A 1 450 ? 55.139 5.776 -9.166 1.00 14.58 490 GLY A CA 1
ATOM 7014 C C . GLY A 1 450 ? 55.739 4.714 -8.231 1.00 13.79 490 GLY A C 1
ATOM 7015 O O . GLY A 1 450 ? 55.020 3.850 -7.720 1.00 13.81 490 GLY A O 1
ATOM 7019 N N . THR A 1 451 ? 57.057 4.800 -7.971 1.00 12.65 491 THR A N 1
ATOM 7020 C CA . THR A 1 451 ? 57.698 3.892 -6.999 1.00 12.30 491 THR A CA 1
ATOM 7021 C C . THR A 1 451 ? 57.581 4.471 -5.614 1.00 12.11 491 THR A C 1
ATOM 7022 O O . THR A 1 451 ? 57.696 5.673 -5.460 1.00 13.07 491 THR A O 1
ATOM 7032 N N . LEU A 1 452 ? 57.416 3.637 -4.607 1.00 13.00 492 LEU A N 1
ATOM 7033 C CA . LEU A 1 452 ? 57.447 4.013 -3.204 1.00 13.79 492 LEU A CA 1
ATOM 7034 C C . LEU A 1 452 ? 58.464 3.112 -2.486 1.00 12.66 492 LEU A C 1
ATOM 7035 O O . LEU A 1 452 ? 58.490 1.918 -2.716 1.00 15.38 492 LEU A O 1
ATOM 7064 N N . GLU A 1 453 ? 59.252 3.704 -1.595 1.00 13.33 493 GLU A N 1
ATOM 7065 C CA . GLU A 1 453 ? 60.203 2.960 -0.785 1.00 13.25 493 GLU A CA 1
ATOM 7066 C C . GLU A 1 453 ? 59.816 3.140 0.686 1.00 11.95 493 GLU A C 1
ATOM 7067 O O . GLU A 1 453 ? 59.642 4.286 1.141 1.00 13.81 493 GLU A O 1
ATOM 7085 N N . VAL A 1 454 ? 59.759 2.001 1.378 1.00 12.50 494 VAL A N 1
ATOM 7086 C CA . VAL A 1 454 ? 59.455 1.904 2.790 1.00 12.54 494 VAL A CA 1
ATOM 7087 C C . VAL A 1 454 ? 60.755 1.519 3.488 1.00 11.86 494 VAL A C 1
ATOM 7088 O O . VAL A 1 454 ? 61.371 0.520 3.113 1.00 12.83 494 VAL A O 1
ATOM 7101 N N . SER A 1 455 ? 61.156 2.287 4.506 1.00 12.58 495 SER A N 1
ATOM 7102 C CA . SER A 1 455 ? 62.387 1.952 5.193 1.00 13.51 495 SER A CA 1
ATOM 7103 C C . SER A 1 455 ? 62.327 2.219 6.677 1.00 12.64 495 SER A C 1
ATOM 7104 O O . SER A 1 455 ? 61.506 3.012 7.175 1.00 13.00 495 SER A O 1
ATOM 7111 N N . VAL A 1 456 ? 63.239 1.567 7.384 1.00 12.42 496 VAL A N 1
ATOM 7112 C CA . VAL A 1 456 ? 63.463 1.812 8.791 1.00 13.27 496 VAL A CA 1
ATOM 7113 C C . VAL A 1 456 ? 64.962 1.849 9.062 1.00 11.95 496 VAL A C 1
ATOM 7114 O O . VAL A 1 456 ? 65.734 1.128 8.420 1.00 13.56 496 VAL A O 1
ATOM 7127 N N . ARG A 1 457 ? 65.353 2.702 10.011 1.00 12.74 497 ARG A N 1
ATOM 7128 C CA . ARG A 1 457 ? 66.704 2.695 10.559 1.00 12.99 497 ARG A CA 1
ATOM 7129 C C . ARG A 1 457 ? 66.583 2.697 12.080 1.00 13.78 497 ARG A C 1
ATOM 7130 O O . ARG A 1 457 ? 65.666 3.303 12.628 1.00 14.21 497 ARG A O 1
ATOM 7151 N N . ALA A 1 458 ? 67.519 2.066 12.766 1.00 17.62 498 ALA A N 1
ATOM 7152 C CA . ALA A 1 458 ? 67.511 2.031 14.234 1.00 20.66 498 ALA A CA 1
ATOM 7153 C C . ALA A 1 458 ? 68.763 2.736 14.807 1.00 23.98 498 ALA A C 1
ATOM 7154 O O . ALA A 1 458 ? 69.882 2.720 14.219 1.00 21.24 498 ALA A O 1
ATOM 7161 N N . ALA A 1 459 ? 68.612 3.317 15.965 1.00 21.60 499 ALA A N 1
ATOM 7162 C CA . ALA A 1 459 ? 69.733 3.936 16.667 1.00 22.14 499 ALA A CA 1
ATOM 7163 C C . ALA A 1 459 ? 69.376 3.790 18.168 1.00 21.90 499 ALA A C 1
ATOM 7164 O O . ALA A 1 459 ? 68.391 3.115 18.568 1.00 23.26 499 ALA A O 1
ATOM 7171 N N . GLY A 1 460 ? 70.161 4.433 18.981 1.00 20.31 500 GLY A N 1
ATOM 7172 C CA . GLY A 1 460 ? 69.903 4.527 20.392 1.00 17.57 500 GLY A CA 1
ATOM 7173 C C . GLY A 1 460 ? 70.844 3.605 21.142 1.00 15.46 500 GLY A C 1
ATOM 7174 O O . GLY A 1 460 ? 71.893 3.234 20.615 1.00 17.26 500 GLY A O 1
ATOM 7178 N N . TYR A 1 461 ? 70.502 3.348 22.411 1.00 15.91 501 TYR A N 1
ATOM 7179 C CA . TYR A 1 461 ? 71.296 2.467 23.264 1.00 16.48 501 TYR A CA 1
ATOM 7180 C C . TYR A 1 461 ? 70.891 1.048 23.056 1.00 17.29 501 TYR A C 1
ATOM 7181 O O . TYR A 1 461 ? 69.717 0.704 23.064 1.00 20.59 501 TYR A O 1
ATOM 7198 N N . ILE A 1 462 ? 71.886 0.205 22.962 1.00 15.76 502 ILE A N 1
ATOM 7199 C CA . ILE A 1 462 ? 71.620 -1.229 22.930 1.00 15.17 502 ILE A CA 1
ATOM 7200 C C . ILE A 1 462 ? 71.224 -1.779 24.312 1.00 15.98 502 ILE A C 1
ATOM 7201 O O . ILE A 1 462 ? 71.614 -1.228 25.320 1.00 18.72 502 ILE A O 1
ATOM 7217 N N . GLN A 1 463 ? 70.491 -2.889 24.335 1.00 15.35 503 GLN A N 1
ATOM 7218 C CA . GLN A 1 463 ? 70.306 -3.661 25.540 1.00 15.69 503 GLN A CA 1
ATOM 7219 C C . GLN A 1 463 ? 71.446 -4.660 25.597 1.00 17.19 503 GLN A C 1
ATOM 7220 O O . GLN A 1 463 ? 71.382 -5.729 25.036 1.00 18.25 503 GLN A O 1
ATOM 7232 N N . ALA A 1 464 ? 72.519 -4.237 26.233 1.00 17.05 504 ALA A N 1
ATOM 7233 C CA . ALA A 1 464 ? 73.681 -5.071 26.419 1.00 15.35 504 ALA A CA 1
ATOM 7234 C C . ALA A 1 464 ? 73.445 -6.048 27.565 1.00 16.15 504 ALA A C 1
ATOM 7235 O O . ALA A 1 464 ? 72.347 -6.115 28.165 1.00 18.24 504 ALA A O 1
ATOM 7242 N N . GLY A 1 465 ? 74.423 -6.916 27.804 1.00 16.46 505 GLY A N 1
ATOM 7243 C CA . GLY A 1 465 ? 74.371 -7.814 28.926 1.00 17.64 505 GLY A CA 1
ATOM 7244 C C . GLY A 1 465 ? 75.661 -7.855 29.706 1.00 17.69 505 GLY A C 1
ATOM 7245 O O . GLY A 1 465 ? 76.698 -7.438 29.224 1.00 18.06 505 GLY A O 1
ATOM 7249 N N . TYR A 1 466 ? 75.617 -8.394 30.920 1.00 16.81 506 TYR A N 1
ATOM 7250 C CA . TYR A 1 466 ? 76.848 -8.571 31.681 1.00 16.37 506 TYR A CA 1
ATOM 7251 C C . TYR A 1 466 ? 77.722 -9.647 30.991 1.00 17.91 506 TYR A C 1
ATOM 7252 O O . TYR A 1 466 ? 77.218 -10.671 30.547 1.00 18.41 506 TYR A O 1
ATOM 7269 N N . TRP A 1 467 ? 79.007 -9.351 30.851 1.00 18.24 507 TRP A N 1
ATOM 7270 C CA . TRP A 1 467 ? 79.965 -10.268 30.249 1.00 19.04 507 TRP A CA 1
ATOM 7271 C C . TRP A 1 467 ? 80.539 -11.221 31.285 1.00 18.31 507 TRP A C 1
ATOM 7272 O O . TRP A 1 467 ? 81.337 -10.801 32.139 1.00 21.88 507 TRP A O 1
ATOM 7293 N N . ASN A 1 468 ? 80.124 -12.471 31.218 1.00 19.90 508 ASN A N 1
ATOM 7294 C CA . ASN A 1 468 ? 80.710 -13.530 32.020 1.00 21.87 508 ASN A CA 1
ATOM 7295 C C . ASN A 1 468 ? 81.615 -14.342 31.108 1.00 19.94 508 ASN A C 1
ATOM 7296 O O . ASN A 1 468 ? 81.127 -14.992 30.196 1.00 20.05 508 ASN A O 1
ATOM 7305 N N . PRO A 1 469 ? 82.928 -14.316 31.311 1.00 22.74 509 PRO A N 1
ATOM 7306 C CA . PRO A 1 469 ? 83.835 -14.996 30.377 1.00 25.33 509 PRO A CA 1
ATOM 7307 C C . PRO A 1 469 ? 83.521 -16.489 30.201 1.00 23.40 509 PRO A C 1
ATOM 7308 O O . PRO A 1 469 ? 83.830 -17.045 29.161 1.00 26.26 509 PRO A O 1
ATOM 7328 N N . GLU A 1 470 ? 82.960 -17.137 31.221 1.00 20.45 510 GLU A N 1
ATOM 7329 C CA . GLU A 1 470 ? 82.692 -18.566 31.150 1.00 21.55 510 GLU A CA 1
ATOM 7330 C C . GLU A 1 470 ? 81.544 -18.945 30.211 1.00 20.67 510 GLU A C 1
ATOM 7331 O O . GLU A 1 470 ? 81.526 -20.069 29.689 1.00 24.45 510 GLU A O 1
ATOM 7343 N N . THR A 1 471 ? 80.573 -18.044 30.037 1.00 19.71 511 THR A N 1
ATOM 7344 C CA . THR A 1 471 ? 79.344 -18.428 29.335 1.00 20.57 511 THR A CA 1
ATOM 7345 C C . THR A 1 471 ? 78.849 -17.453 28.268 1.00 19.04 511 THR A C 1
ATOM 7346 O O . THR A 1 471 ? 77.972 -17.822 27.474 1.00 19.99 511 THR A O 1
ATOM 7356 N N . SER A 1 472 ? 79.374 -16.229 28.230 1.00 18.45 512 SER A N 1
ATOM 7357 C CA . SER A 1 472 ? 78.775 -15.190 27.407 1.00 18.34 512 SER A CA 1
ATOM 7358 C C . SER A 1 472 ? 79.203 -15.187 25.940 1.00 18.04 512 SER A C 1
ATOM 7359 O O . SER A 1 472 ? 78.522 -14.561 25.122 1.00 17.87 512 SER A O 1
ATOM 7366 N N . ALA A 1 473 ? 80.342 -15.792 25.616 1.00 18.69 513 ALA A N 1
ATOM 7367 C CA . ALA A 1 473 ? 80.917 -15.658 24.283 1.00 19.02 513 ALA A CA 1
ATOM 7368 C C . ALA A 1 473 ? 80.059 -16.167 23.117 1.00 19.03 513 ALA A C 1
ATOM 7369 O O . ALA A 1 473 ? 80.145 -15.607 22.038 1.00 18.14 513 ALA A O 1
ATOM 7376 N N . PRO A 1 474 ? 79.264 -17.233 23.280 1.00 17.75 514 PRO A N 1
ATOM 7377 C CA . PRO A 1 474 ? 78.384 -17.641 22.177 1.00 17.32 514 PRO A CA 1
ATOM 7378 C C . PRO A 1 474 ? 77.284 -16.639 21.841 1.00 16.62 514 PRO A C 1
ATOM 7379 O O . PRO A 1 474 ? 76.574 -16.885 20.874 1.00 17.16 514 PRO A O 1
ATOM 7390 N N . TYR A 1 475 ? 77.100 -15.615 22.665 1.00 16.46 515 TYR A N 1
ATOM 7391 C CA . TYR A 1 475 ? 75.918 -14.790 22.560 1.00 16.08 515 TYR A CA 1
ATOM 7392 C C . TYR A 1 475 ? 76.201 -13.305 22.400 1.00 16.62 515 TYR A C 1
ATOM 7393 O O . TYR A 1 475 ? 75.270 -12.506 22.423 1.00 16.57 515 TYR A O 1
ATOM 7410 N N . GLY A 1 476 ? 77.459 -12.939 22.217 1.00 16.65 516 GLY A N 1
ATOM 7411 C CA . GLY A 1 476 ? 77.792 -11.529 22.081 1.00 16.47 516 GLY A CA 1
ATOM 7412 C C . GLY A 1 476 ? 79.281 -11.323 22.172 1.00 17.12 516 GLY A C 1
ATOM 7413 O O . GLY A 1 476 ? 80.009 -12.232 22.613 1.00 18.43 516 GLY A O 1
ATOM 7417 N N . LEU A 1 477 ? 79.715 -10.144 21.734 1.00 17.31 517 LEU A N 1
ATOM 7418 C CA . LEU A 1 477 ? 81.093 -9.723 21.817 1.00 17.14 517 LEU A CA 1
ATOM 7419 C C . LEU A 1 477 ? 81.322 -8.933 23.098 1.00 16.66 517 LEU A C 1
ATOM 7420 O O . LEU A 1 477 ? 80.441 -8.245 23.564 1.00 17.37 517 LEU A O 1
ATOM 7436 N N . LYS A 1 478 ? 82.510 -9.068 23.669 1.00 16.93 518 LYS A N 1
ATOM 7437 C CA . LYS A 1 478 ? 82.906 -8.222 24.785 1.00 17.43 518 LYS A CA 1
ATOM 7438 C C . LYS A 1 478 ? 83.266 -6.853 24.266 1.00 17.37 518 LYS A C 1
ATOM 7439 O O . LYS A 1 478 ? 84.266 -6.688 23.569 1.00 21.54 518 LYS A O 1
ATOM 7455 N N . ILE A 1 479 ? 82.424 -5.876 24.570 1.00 17.39 519 ILE A N 1
ATOM 7456 C CA . ILE A 1 479 ? 82.574 -4.524 24.025 1.00 17.23 519 ILE A CA 1
ATOM 7457 C C . ILE A 1 479 ? 82.922 -3.476 25.079 1.00 18.25 519 ILE A C 1
ATOM 7458 O O . ILE A 1 479 ? 83.185 -2.329 24.738 1.00 18.22 519 ILE A O 1
ATOM 7474 N N . HIS A 1 480 ? 82.950 -3.881 26.349 1.00 18.21 520 HIS A N 1
ATOM 7475 C CA . HIS A 1 480 ? 83.528 -3.006 27.366 1.00 18.90 520 HIS A CA 1
ATOM 7476 C C . HIS A 1 480 ? 83.985 -3.948 28.498 1.00 18.14 520 HIS A C 1
ATOM 7477 O O . HIS A 1 480 ? 83.843 -5.183 28.385 1.00 19.62 520 HIS A O 1
ATOM 7490 N N . ASP A 1 481 ? 84.596 -3.407 29.551 1.00 18.85 521 ASP A N 1
ATOM 7491 C CA . ASP A 1 481 ? 85.313 -4.240 30.512 1.00 20.63 521 ASP A CA 1
ATOM 7492 C C . ASP A 1 481 ? 84.473 -5.395 31.037 1.00 19.96 521 ASP A C 1
ATOM 7493 O O . ASP A 1 481 ? 84.983 -6.510 31.159 1.00 21.36 521 ASP A O 1
ATOM 7508 N N . VAL A 1 482 ? 83.203 -5.138 31.363 1.00 19.97 522 VAL A N 1
ATOM 7509 C CA . VAL A 1 482 ? 82.301 -6.195 31.823 1.00 19.51 522 VAL A CA 1
ATOM 7510 C C . VAL A 1 482 ? 80.980 -6.195 31.062 1.00 17.85 522 VAL A C 1
ATOM 7511 O O . VAL A 1 482 ? 79.933 -6.578 31.606 1.00 18.19 522 VAL A O 1
ATOM 7524 N N . LEU A 1 483 ? 81.065 -5.892 29.767 1.00 18.03 523 LEU A N 1
ATOM 7525 C CA . LEU A 1 483 ? 79.870 -5.696 28.945 1.00 18.03 523 LEU A CA 1
ATOM 7526 C C . LEU A 1 483 ? 79.905 -6.555 27.692 1.00 17.49 523 LEU A C 1
ATOM 7527 O O . LEU A 1 483 ? 80.897 -6.552 26.967 1.00 17.75 523 LEU A O 1
ATOM 7543 N N . SER A 1 484 ? 78.819 -7.289 27.458 1.00 17.35 524 SER A N 1
ATOM 7544 C CA . SER A 1 484 ? 78.581 -7.975 26.199 1.00 15.62 524 SER A CA 1
ATOM 7545 C C . SER A 1 484 ? 77.599 -7.202 25.332 1.00 17.43 524 SER A C 1
ATOM 7546 O O . SER A 1 484 ? 76.597 -6.716 25.821 1.00 18.45 524 SER A O 1
ATOM 7553 N N . GLY A 1 485 ? 77.866 -7.162 24.027 1.00 17.54 525 GLY A N 1
ATOM 7554 C CA A GLY A 1 485 ? 76.865 -6.725 23.050 0.60 23.31 525 GLY A CA 1
ATOM 7555 C CA B GLY A 1 485 ? 77.009 -6.412 23.121 0.40 16.02 525 GLY A CA 1
ATOM 7556 C C A GLY A 1 485 ? 75.873 -7.840 22.699 0.60 31.99 525 GLY A C 1
ATOM 7557 C C B GLY A 1 485 ? 75.681 -7.102 22.973 0.40 16.51 525 GLY A C 1
ATOM 7558 O O A GLY A 1 485 ? 75.977 -8.528 21.668 0.60 18.70 525 GLY A O 1
ATOM 7559 O O B GLY A 1 485 ? 74.718 -6.479 22.545 0.40 12.39 525 GLY A O 1
ATOM 7565 N N A SER A 1 486 ? 74.880 -8.020 23.551 0.60 16.82 526 SER A N 1
ATOM 7566 N N B SER A 1 486 ? 75.655 -8.374 23.376 0.40 14.36 526 SER A N 1
ATOM 7567 C CA A SER A 1 486 ? 73.946 -9.122 23.384 0.60 18.95 526 SER A CA 1
ATOM 7568 C CA B SER A 1 486 ? 74.514 -9.263 23.266 0.40 13.50 526 SER A CA 1
ATOM 7569 C C A SER A 1 486 ? 73.311 -9.203 21.981 0.60 19.34 526 SER A C 1
ATOM 7570 C C B SER A 1 486 ? 74.237 -9.494 21.780 0.40 12.10 526 SER A C 1
ATOM 7571 O O A SER A 1 486 ? 72.739 -8.277 21.466 0.60 19.24 526 SER A O 1
ATOM 7572 O O B SER A 1 486 ? 75.052 -9.147 20.957 0.40 12.99 526 SER A O 1
ATOM 7585 N N A PHE A 1 487 ? 73.342 -10.370 21.427 0.60 20.35 527 PHE A N 1
ATOM 7586 N N B PHE A 1 487 ? 73.148 -10.186 21.472 0.40 18.92 527 PHE A N 1
ATOM 7587 C CA . PHE A 1 487 ? 72.826 -10.619 20.102 1.00 16.22 527 PHE A CA 1
ATOM 7588 C C . PHE A 1 487 ? 71.299 -10.626 20.025 1.00 16.01 527 PHE A C 1
ATOM 7589 O O . PHE A 1 487 ? 70.636 -11.246 20.868 1.00 17.54 527 PHE A O 1
ATOM 7607 N N . HIS A 1 488 ? 70.728 -9.917 19.054 1.00 15.56 528 HIS A N 1
ATOM 7608 C CA . HIS A 1 488 ? 69.277 -9.862 18.950 1.00 15.77 528 HIS A CA 1
ATOM 7609 C C . HIS A 1 488 ? 68.842 -9.654 17.522 1.00 14.63 528 HIS A C 1
ATOM 7610 O O . HIS A 1 488 ? 69.602 -9.166 16.681 1.00 15.61 528 HIS A O 1
ATOM 7623 N N . ASP A 1 489 ? 67.605 -10.066 17.243 1.00 13.68 529 ASP A N 1
ATOM 7624 C CA . ASP A 1 489 ? 66.935 -9.767 16.003 1.00 14.08 529 ASP A CA 1
ATOM 7625 C C . ASP A 1 489 ? 65.919 -8.661 16.205 1.00 13.55 529 ASP A C 1
ATOM 7626 O O . ASP A 1 489 ? 65.146 -8.686 17.161 1.00 15.03 529 ASP A O 1
ATOM 7635 N N . HIS A 1 490 ? 65.941 -7.694 15.305 1.00 13.70 530 HIS A N 1
ATOM 7636 C CA . HIS A 1 490 ? 64.844 -6.754 15.091 1.00 13.70 530 HIS A CA 1
ATOM 7637 C C . HIS A 1 490 ? 64.058 -7.283 13.891 1.00 14.35 530 HIS A C 1
ATOM 7638 O O . HIS A 1 490 ? 64.667 -7.561 12.858 1.00 15.52 530 HIS A O 1
ATOM 7651 N N . VAL A 1 491 ? 62.735 -7.394 13.994 1.00 12.64 531 VAL A N 1
ATOM 7652 C CA . VAL A 1 491 ? 61.907 -7.740 12.844 1.00 13.05 531 VAL A CA 1
ATOM 7653 C C . VAL A 1 491 ? 60.650 -6.884 12.877 1.00 13.35 531 VAL A C 1
ATOM 7654 O O . VAL A 1 491 ? 60.060 -6.682 13.952 1.00 13.72 531 VAL A O 1
ATOM 7667 N N . LEU A 1 492 ? 60.263 -6.347 11.738 1.00 12.17 532 LEU A N 1
ATOM 7668 C CA . LEU A 1 492 ? 59.139 -5.398 11.594 1.00 12.80 532 LEU A CA 1
ATOM 7669 C C . LEU A 1 492 ? 58.215 -5.983 10.524 1.00 12.60 532 LEU A C 1
ATOM 7670 O O . LEU A 1 492 ? 58.699 -6.401 9.478 1.00 14.22 532 LEU A O 1
ATOM 7686 N N . ASN A 1 493 ? 56.908 -5.951 10.761 1.00 12.94 533 ASN A N 1
ATOM 7687 C CA . ASN A 1 493 ? 55.894 -6.422 9.819 1.00 12.22 533 ASN A CA 1
ATOM 7688 C C . ASN A 1 493 ? 55.123 -5.234 9.278 1.00 12.05 533 ASN A C 1
ATOM 7689 O O . ASN A 1 493 ? 54.650 -4.401 10.049 1.00 13.24 533 ASN A O 1
ATOM 7698 N N . TYR A 1 494 ? 54.975 -5.195 7.952 1.00 12.40 534 TYR A N 1
ATOM 7699 C CA . TYR A 1 494 ? 54.136 -4.210 7.287 1.00 12.07 534 TYR A CA 1
ATOM 7700 C C . TYR A 1 494 ? 52.988 -4.896 6.546 1.00 12.74 534 TYR A C 1
ATOM 7701 O O . TYR A 1 494 ? 53.177 -5.823 5.780 1.00 13.03 534 TYR A O 1
ATOM 7718 N N . LYS A 1 495 ? 51.782 -4.383 6.757 1.00 12.64 535 LYS A N 1
ATOM 7719 C CA . LYS A 1 495 ? 50.618 -4.779 5.975 1.00 12.16 535 LYS A CA 1
ATOM 7720 C C . LYS A 1 495 ? 50.601 -3.929 4.712 1.00 11.95 535 LYS A C 1
ATOM 7721 O O . LYS A 1 495 ? 50.485 -2.695 4.794 1.00 13.51 535 LYS A O 1
ATOM 7737 N N . VAL A 1 496 ? 50.771 -4.562 3.556 1.00 12.50 536 VAL A N 1
ATOM 7738 C CA . VAL A 1 496 ? 50.864 -3.873 2.284 1.00 12.85 536 VAL A CA 1
ATOM 7739 C C . VAL A 1 496 ? 49.703 -4.369 1.428 1.00 12.45 536 VAL A C 1
ATOM 7740 O O . VAL A 1 496 ? 49.803 -5.379 0.708 1.00 13.43 536 VAL A O 1
ATOM 7753 N N . ASP A 1 497 ? 48.581 -3.678 1.520 1.00 12.97 537 ASP A N 1
ATOM 7754 C CA . ASP A 1 497 ? 47.380 -4.085 0.813 1.00 13.68 537 ASP A CA 1
ATOM 7755 C C . ASP A 1 497 ? 47.365 -3.387 -0.543 1.00 13.91 537 ASP A C 1
ATOM 7756 O O . ASP A 1 497 ? 46.614 -2.453 -0.818 1.00 14.35 537 ASP A O 1
ATOM 7765 N N . LEU A 1 498 ? 48.197 -3.919 -1.427 1.00 14.16 538 LEU A N 1
ATOM 7766 C CA . LEU A 1 498 ? 48.247 -3.523 -2.833 1.00 13.39 538 LEU A CA 1
ATOM 7767 C C . LEU A 1 498 ? 46.916 -3.920 -3.459 1.00 13.46 538 LEU A C 1
ATOM 7768 O O . LEU A 1 498 ? 46.464 -5.048 -3.247 1.00 12.86 538 LEU A O 1
ATOM 7784 N N . ASP A 1 499 ? 46.377 -3.051 -4.295 1.00 13.70 539 ASP A N 1
ATOM 7785 C CA . ASP A 1 499 ? 45.185 -3.313 -5.096 1.00 13.91 539 ASP A CA 1
ATOM 7786 C C . ASP A 1 499 ? 45.559 -2.820 -6.514 1.00 14.43 539 ASP A C 1
ATOM 7787 O O . ASP A 1 499 ? 45.301 -1.660 -6.879 1.00 15.65 539 ASP A O 1
ATOM 7796 N N . VAL A 1 500 ? 46.273 -3.644 -7.251 1.00 14.21 540 VAL A N 1
ATOM 7797 C CA . VAL A 1 500 ? 46.814 -3.220 -8.531 1.00 14.12 540 VAL A CA 1
ATOM 7798 C C . VAL A 1 500 ? 45.775 -3.367 -9.628 1.00 15.22 540 VAL A C 1
ATOM 7799 O O . VAL A 1 500 ? 45.349 -4.469 -9.944 1.00 16.49 540 VAL A O 1
ATOM 7812 N N . GLY A 1 501 ? 45.353 -2.248 -10.188 1.00 16.06 541 GLY A N 1
ATOM 7813 C CA A GLY A 1 501 ? 44.316 -2.291 -11.200 0.60 16.23 541 GLY A CA 1
ATOM 7814 C CA B GLY A 1 501 ? 44.301 -2.229 -11.195 0.40 30.06 541 GLY A CA 1
ATOM 7815 C C A GLY A 1 501 ? 43.077 -2.975 -10.674 0.60 22.49 541 GLY A C 1
ATOM 7816 C C B GLY A 1 501 ? 42.881 -2.434 -10.673 0.40 23.09 541 GLY A C 1
ATOM 7817 O O A GLY A 1 501 ? 42.579 -3.927 -11.310 0.60 20.73 541 GLY A O 1
ATOM 7818 O O B GLY A 1 501 ? 41.924 -2.461 -11.441 0.40 22.05 541 GLY A O 1
ATOM 7824 N N A GLY A 1 502 ? 42.642 -2.498 -9.498 0.60 19.61 542 GLY A N 1
ATOM 7825 N N B GLY A 1 502 ? 42.736 -2.550 -9.365 0.40 19.38 542 GLY A N 1
ATOM 7826 C CA . GLY A 1 502 ? 41.495 -2.996 -8.756 1.00 19.30 542 GLY A CA 1
ATOM 7827 C C . GLY A 1 502 ? 41.853 -3.951 -7.635 1.00 18.28 542 GLY A C 1
ATOM 7828 O O . GLY A 1 502 ? 43.031 -4.252 -7.417 1.00 16.23 542 GLY A O 1
ATOM 7833 N N . THR A 1 503 ? 40.860 -4.402 -6.885 1.00 16.89 543 THR A N 1
ATOM 7834 C CA . THR A 1 503 ? 41.131 -5.361 -5.823 1.00 16.10 543 THR A CA 1
ATOM 7835 C C . THR A 1 503 ? 41.490 -6.749 -6.292 1.00 14.26 543 THR A C 1
ATOM 7836 O O . THR A 1 503 ? 42.271 -7.472 -5.631 1.00 16.11 543 THR A O 1
ATOM 7846 N N . LYS A 1 504 ? 40.878 -7.198 -7.383 1.00 16.24 544 LYS A N 1
ATOM 7847 C CA . LYS A 1 504 ? 41.018 -8.583 -7.811 1.00 16.27 544 LYS A CA 1
ATOM 7848 C C . LYS A 1 504 ? 42.379 -8.737 -8.485 1.00 15.20 544 LYS A C 1
ATOM 7849 O O . LYS A 1 504 ? 42.600 -8.191 -9.582 1.00 16.22 544 LYS A O 1
ATOM 7865 N N . ASN A 1 505 ? 43.269 -9.478 -7.821 1.00 15.33 545 ASN A N 1
ATOM 7866 C CA . ASN A 1 505 ? 44.659 -9.561 -8.202 1.00 15.22 545 ASN A CA 1
ATOM 7867 C C . ASN A 1 505 ? 45.135 -11.017 -8.223 1.00 14.82 545 ASN A C 1
ATOM 7868 O O . ASN A 1 505 ? 44.414 -11.946 -7.866 1.00 16.45 545 ASN A O 1
ATOM 7877 N N . ARG A 1 506 ? 46.370 -11.193 -8.715 1.00 15.01 546 ARG A N 1
ATOM 7878 C CA . ARG A 1 506 ? 47.094 -12.465 -8.673 1.00 14.34 546 ARG A CA 1
ATOM 7879 C C . ARG A 1 506 ? 48.491 -12.121 -8.203 1.00 16.84 546 ARG A C 1
ATOM 7880 O O . ARG A 1 506 ? 48.956 -11.010 -8.417 1.00 24.08 546 ARG A O 1
ATOM 7901 N N . ALA A 1 507 ? 49.130 -13.017 -7.492 1.00 15.54 547 ALA A N 1
ATOM 7902 C CA . ALA A 1 507 ? 50.519 -12.862 -7.127 1.00 16.57 547 ALA A CA 1
ATOM 7903 C C . ALA A 1 507 ? 51.321 -13.857 -7.945 1.00 15.19 547 ALA A C 1
ATOM 7904 O O . ALA A 1 507 ? 50.954 -15.008 -8.073 1.00 17.33 547 ALA A O 1
ATOM 7911 N N . SER A 1 508 ? 52.433 -13.387 -8.504 1.00 15.30 548 SER A N 1
ATOM 7912 C CA . SER A 1 508 ? 53.253 -14.216 -9.365 1.00 16.53 548 SER A CA 1
ATOM 7913 C C . SER A 1 508 ? 54.705 -13.970 -9.120 1.00 16.19 548 SER A C 1
ATOM 7914 O O . SER A 1 508 ? 55.100 -13.002 -8.480 1.00 14.82 548 SER A O 1
ATOM 7925 N N . GLN A 1 509 ? 55.530 -14.889 -9.581 1.00 14.95 549 GLN A N 1
ATOM 7926 C CA . GLN A 1 509 ? 56.964 -14.671 -9.593 1.00 16.72 549 GLN A CA 1
ATOM 7927 C C . GLN A 1 509 ? 57.520 -15.038 -10.960 1.00 15.12 549 GLN A C 1
ATOM 7928 O O . GLN A 1 509 ? 57.102 -16.040 -11.556 1.00 18.43 549 GLN A O 1
ATOM 7940 N N . TYR A 1 510 ? 58.438 -14.221 -11.446 1.00 15.60 550 TYR A N 1
ATOM 7941 C CA . TYR A 1 510 ? 59.286 -14.617 -12.566 1.00 15.66 550 TYR A CA 1
ATOM 7942 C C . TYR A 1 510 ? 60.546 -15.254 -11.998 1.00 14.00 550 TYR A C 1
ATOM 7943 O O . TYR A 1 510 ? 61.371 -14.544 -11.401 1.00 17.63 550 TYR A O 1
ATOM 7960 N N . VAL A 1 511 ? 60.665 -16.564 -12.143 1.00 15.05 551 VAL A N 1
ATOM 7961 C CA . VAL A 1 511 ? 61.783 -17.340 -11.642 1.00 15.55 551 VAL A CA 1
ATOM 7962 C C . VAL A 1 511 ? 62.863 -17.306 -12.715 1.00 15.51 551 VAL A C 1
ATOM 7963 O O . VAL A 1 511 ? 62.580 -17.490 -13.900 1.00 18.61 551 VAL A O 1
ATOM 7976 N N . MET A 1 512 ? 64.110 -17.112 -12.290 1.00 14.86 552 MET A N 1
ATOM 7977 C CA . MET A 1 512 ? 65.259 -17.037 -13.188 1.00 14.70 552 MET A CA 1
ATOM 7978 C C . MET A 1 512 ? 66.144 -18.218 -12.953 1.00 15.25 552 MET A C 1
ATOM 7979 O O . MET A 1 512 ? 66.490 -18.510 -11.827 1.00 16.77 552 MET A O 1
ATOM 7993 N N . LYS A 1 513 ? 66.580 -18.858 -14.026 1.00 16.41 553 LYS A N 1
ATOM 7994 C CA . LYS A 1 513 ? 67.425 -20.043 -13.884 1.00 16.50 553 LYS A CA 1
ATOM 7995 C C . LYS A 1 513 ? 68.348 -20.193 -15.060 1.00 16.09 553 LYS A C 1
ATOM 7996 O O . LYS A 1 513 ? 68.056 -19.715 -16.133 1.00 16.97 553 LYS A O 1
ATOM 8012 N N . ASP A 1 514 ? 69.485 -20.840 -14.844 1.00 16.64 554 ASP A N 1
ATOM 8013 C CA . ASP A 1 514 ? 70.304 -21.263 -15.964 1.00 17.21 554 ASP A CA 1
ATOM 8014 C C . ASP A 1 514 ? 69.776 -22.579 -16.506 1.00 17.87 554 ASP A C 1
ATOM 8015 O O . ASP A 1 514 ? 69.264 -23.431 -15.757 1.00 19.63 554 ASP A O 1
ATOM 8024 N N . VAL A 1 515 ? 69.883 -22.741 -17.815 1.00 16.95 555 VAL A N 1
ATOM 8025 C CA . VAL A 1 515 ? 69.306 -23.877 -18.528 1.00 18.76 555 VAL A CA 1
ATOM 8026 C C . VAL A 1 515 ? 70.184 -24.176 -19.755 1.00 17.92 555 VAL A C 1
ATOM 8027 O O . VAL A 1 515 ? 70.670 -23.258 -20.406 1.00 20.51 555 VAL A O 1
ATOM 8039 N N . ASP A 1 516 ? 70.305 -25.448 -20.096 1.00 18.94 556 ASP A N 1
ATOM 8040 C CA . ASP A 1 516 ? 70.979 -25.847 -21.305 1.00 19.66 556 ASP A CA 1
ATOM 8041 C C . ASP A 1 516 ? 69.924 -26.042 -22.406 1.00 19.52 556 ASP A C 1
ATOM 8042 O O . ASP A 1 516 ? 68.871 -26.655 -22.195 1.00 21.66 556 ASP A O 1
ATOM 8051 N N . VAL A 1 517 ? 70.206 -25.445 -23.558 1.00 19.52 557 VAL A N 1
ATOM 8052 C CA . VAL A 1 517 ? 69.294 -25.413 -24.697 1.00 21.86 557 VAL A CA 1
ATOM 8053 C C . VAL A 1 517 ? 70.056 -25.622 -25.988 1.00 21.18 557 VAL A C 1
ATOM 8054 O O . VAL A 1 517 ? 71.269 -25.480 -26.049 1.00 21.55 557 VAL A O 1
ATOM 8067 N N . GLU A 1 518 ? 69.316 -26.014 -27.012 1.00 20.99 558 GLU A N 1
ATOM 8068 C CA . GLU A 1 518 ? 69.790 -26.027 -28.367 1.00 20.74 558 GLU A CA 1
ATOM 8069 C C . GLU A 1 518 ? 68.865 -25.098 -29.120 1.00 21.18 558 GLU A C 1
ATOM 8070 O O . GLU A 1 518 ? 67.652 -25.096 -28.876 1.00 24.94 558 GLU A O 1
ATOM 8091 N N . TYR A 1 519 ? 69.426 -24.295 -30.021 1.00 20.32 559 TYR A N 1
ATOM 8092 C CA . TYR A 1 519 ? 68.656 -23.358 -30.825 1.00 20.68 559 TYR A CA 1
ATOM 8093 C C . TYR A 1 519 ? 68.489 -23.859 -32.249 1.00 20.88 559 TYR A C 1
ATOM 8094 O O . TYR A 1 519 ? 69.376 -24.555 -32.772 1.00 24.22 559 TYR A O 1
ATOM 8111 N N . PRO A 1 520 ? 67.373 -23.505 -32.893 1.00 23.40 560 PRO A N 1
ATOM 8112 C CA . PRO A 1 520 ? 67.131 -23.941 -34.276 1.00 23.00 560 PRO A CA 1
ATOM 8113 C C . PRO A 1 520 ? 68.165 -23.422 -35.270 1.00 23.11 560 PRO A C 1
ATOM 8114 O O . PRO A 1 520 ? 68.400 -24.073 -36.301 1.00 25.44 560 PRO A O 1
ATOM 8125 N N . TRP A 1 521 ? 68.808 -22.305 -34.938 1.00 22.48 561 TRP A N 1
ATOM 8126 C CA . TRP A 1 521 ? 69.809 -21.714 -35.815 1.00 23.15 561 TRP A CA 1
ATOM 8127 C C . TRP A 1 521 ? 71.221 -22.261 -35.595 1.00 23.62 561 TRP A C 1
ATOM 8128 O O . TRP A 1 521 ? 72.151 -21.884 -36.315 1.00 23.59 561 TRP A O 1
ATOM 8149 N N . ALA A 1 522 ? 71.401 -23.142 -34.619 1.00 24.04 562 ALA A N 1
ATOM 8150 C CA . ALA A 1 522 ? 72.667 -23.859 -34.495 1.00 28.46 562 ALA A CA 1
ATOM 8151 C C . ALA A 1 522 ? 72.424 -25.294 -34.057 1.00 26.02 562 ALA A C 1
ATOM 8152 O O . ALA A 1 522 ? 72.688 -25.653 -32.918 1.00 24.59 562 ALA A O 1
ATOM 8159 N N . PRO A 1 523 ? 71.901 -26.132 -34.953 1.00 28.63 563 PRO A N 1
ATOM 8160 C CA . PRO A 1 523 ? 71.498 -27.483 -34.557 1.00 28.71 563 PRO A CA 1
ATOM 8161 C C . PRO A 1 523 ? 72.665 -28.272 -33.977 1.00 28.30 563 PRO A C 1
ATOM 8162 O O . PRO A 1 523 ? 73.773 -28.229 -34.520 1.00 34.09 563 PRO A O 1
ATOM 8173 N N . GLY A 1 524 ? 72.424 -28.938 -32.857 1.00 30.31 564 GLY A N 1
ATOM 8174 C CA . GLY A 1 524 ? 73.398 -29.824 -32.255 1.00 36.92 564 GLY A CA 1
ATOM 8175 C C . GLY A 1 524 ? 74.331 -29.156 -31.248 1.00 33.94 564 GLY A C 1
ATOM 8176 O O . GLY A 1 524 ? 75.066 -29.845 -30.551 1.00 38.66 564 GLY A O 1
ATOM 8180 N N . THR A 1 525 ? 74.313 -27.824 -31.171 1.00 24.85 565 THR A N 1
ATOM 8181 C CA . THR A 1 525 ? 75.214 -27.097 -30.287 1.00 22.47 565 THR A CA 1
ATOM 8182 C C . THR A 1 525 ? 74.458 -26.728 -29.007 1.00 25.50 565 THR A C 1
ATOM 8183 O O . THR A 1 525 ? 73.486 -25.957 -29.036 1.00 25.99 565 THR A O 1
ATOM 8193 N N . VAL A 1 526 ? 74.912 -27.265 -27.876 1.00 22.28 566 VAL A N 1
ATOM 8194 C CA . VAL A 1 526 ? 74.288 -26.973 -26.582 1.00 21.74 566 VAL A CA 1
ATOM 8195 C C . VAL A 1 526 ? 74.870 -25.697 -26.008 1.00 19.47 566 VAL A C 1
ATOM 8196 O O . VAL A 1 526 ? 76.084 -25.510 -26.008 1.00 20.97 566 VAL A O 1
ATOM 8209 N N . TYR A 1 527 ? 73.985 -24.810 -25.575 1.00 21.15 567 TYR A N 1
ATOM 8210 C CA . TYR A 1 527 ? 74.343 -23.557 -24.910 1.00 17.05 567 TYR A CA 1
ATOM 8211 C C . TYR A 1 527 ? 73.788 -23.611 -23.491 1.00 18.81 567 TYR A C 1
ATOM 8212 O O . TYR A 1 527 ? 72.642 -24.000 -23.275 1.00 20.16 567 TYR A O 1
ATOM 8229 N N . ASN A 1 528 ? 74.584 -23.163 -22.538 1.00 16.54 568 ASN A N 1
ATOM 8230 C CA . ASN A 1 528 ? 74.105 -22.861 -21.205 1.00 17.32 568 ASN A CA 1
ATOM 8231 C C . ASN A 1 528 ? 73.718 -21.383 -21.199 1.00 17.21 568 ASN A C 1
ATOM 8232 O O . ASN A 1 528 ? 74.569 -20.518 -21.375 1.00 19.20 568 ASN A O 1
ATOM 8241 N N . THR A 1 529 ? 72.433 -21.130 -21.075 1.00 17.12 569 THR A N 1
ATOM 8242 C CA . THR A 1 529 ? 71.878 -19.797 -21.086 1.00 17.48 569 THR A CA 1
ATOM 8243 C C . THR A 1 529 ? 71.015 -19.597 -19.860 1.00 16.65 569 THR A C 1
ATOM 8244 O O . THR A 1 529 ? 71.121 -20.362 -18.899 1.00 17.00 569 THR A O 1
ATOM 8254 N N . LYS A 1 530 ? 70.191 -18.556 -19.862 1.00 16.03 570 LYS A N 1
ATOM 8255 C CA . LYS A 1 530 ? 69.300 -18.307 -18.755 1.00 15.31 570 LYS A CA 1
ATOM 8256 C C . LYS A 1 530 ? 67.925 -17.944 -19.282 1.00 16.38 570 LYS A C 1
ATOM 8257 O O . LYS A 1 530 ? 67.789 -17.335 -20.338 1.00 16.97 570 LYS A O 1
ATOM 8273 N N . GLN A 1 531 ? 66.906 -18.332 -18.523 1.00 15.71 571 GLN A N 1
ATOM 8274 C CA . GLN A 1 531 ? 65.518 -18.083 -18.853 1.00 15.32 571 GLN A CA 1
ATOM 8275 C C . GLN A 1 531 ? 64.743 -17.573 -17.643 1.00 15.64 571 GLN A C 1
ATOM 8276 O O . GLN A 1 531 ? 65.148 -17.759 -16.486 1.00 16.79 571 GLN A O 1
ATOM 8288 N N . ILE A 1 532 ? 63.586 -17.009 -17.950 1.00 15.26 572 ILE A N 1
ATOM 8289 C CA . ILE A 1 532 ? 62.521 -16.727 -16.995 1.00 14.40 572 ILE A CA 1
ATOM 8290 C C . ILE A 1 532 ? 61.339 -17.693 -17.163 1.00 15.40 572 ILE A C 1
ATOM 8291 O O . ILE A 1 532 ? 61.082 -18.171 -18.255 1.00 18.72 572 ILE A O 1
ATOM 8307 N N . ALA A 1 533 ? 60.612 -17.895 -16.070 1.00 16.67 573 ALA A N 1
ATOM 8308 C CA . ALA A 1 533 ? 59.359 -18.653 -16.081 1.00 16.51 573 ALA A CA 1
ATOM 8309 C C . ALA A 1 533 ? 58.422 -17.959 -15.090 1.00 16.53 573 ALA A C 1
ATOM 8310 O O . ALA A 1 533 ? 58.777 -17.756 -13.936 1.00 18.19 573 ALA A O 1
ATOM 8317 N N . ARG A 1 534 ? 57.241 -17.558 -15.553 1.00 16.38 574 ARG A N 1
ATOM 8318 C CA . ARG A 1 534 ? 56.219 -16.979 -14.678 1.00 15.85 574 ARG A CA 1
ATOM 8319 C C . ARG A 1 534 ? 55.490 -18.096 -13.964 1.00 16.09 574 ARG A C 1
ATOM 8320 O O . ARG A 1 534 ? 54.918 -18.980 -14.604 1.00 19.05 574 ARG A O 1
ATOM 8341 N N . GLU A 1 535 ? 55.441 -18.007 -12.639 1.00 16.80 575 GLU A N 1
ATOM 8342 C CA . GLU A 1 535 ? 54.716 -18.963 -11.815 1.00 18.08 575 GLU A CA 1
ATOM 8343 C C . GLU A 1 535 ? 53.717 -18.218 -10.962 1.00 15.22 575 GLU A C 1
ATOM 8344 O O . GLU A 1 535 ? 54.054 -17.245 -10.357 1.00 18.07 575 GLU A O 1
ATOM 8356 N N . VAL A 1 536 ? 52.484 -18.693 -10.932 1.00 18.47 576 VAL A N 1
ATOM 8357 C CA . VAL A 1 536 ? 51.418 -18.072 -10.141 1.00 18.66 576 VAL A CA 1
ATOM 8358 C C . VAL A 1 536 ? 51.391 -18.677 -8.750 1.00 16.25 576 VAL A C 1
ATOM 8359 O O . VAL A 1 536 ? 51.445 -19.872 -8.607 1.00 19.13 576 VAL A O 1
ATOM 8372 N N . PHE A 1 537 ? 51.334 -17.821 -7.730 1.00 17.47 577 PHE A N 1
ATOM 8373 C CA . PHE A 1 537 ? 51.105 -18.250 -6.342 1.00 18.04 577 PHE A CA 1
ATOM 8374 C C . PHE A 1 537 ? 49.593 -18.495 -6.204 1.00 17.41 577 PHE A C 1
ATOM 8375 O O . PHE A 1 537 ? 48.821 -17.566 -5.965 1.00 17.86 577 PHE A O 1
ATOM 8392 N N . GLU A 1 538 ? 49.170 -19.739 -6.424 1.00 17.33 578 GLU A N 1
ATOM 8393 C CA . GLU A 1 538 ? 47.745 -20.052 -6.531 1.00 20.20 578 GLU A CA 1
ATOM 8394 C C . GLU A 1 538 ? 47.007 -20.034 -5.198 1.00 18.11 578 GLU A C 1
ATOM 8395 O O . GLU A 1 538 ? 45.810 -19.805 -5.185 1.00 19.11 578 GLU A O 1
ATOM 8407 N N . ASN A 1 539 ? 47.724 -20.314 -4.106 1.00 18.18 579 ASN A N 1
ATOM 8408 C CA . ASN A 1 539 ? 47.133 -20.554 -2.791 1.00 16.70 579 ASN A CA 1
ATOM 8409 C C . ASN A 1 539 ? 47.998 -19.922 -1.738 1.00 17.13 579 ASN A C 1
ATOM 8410 O O . ASN A 1 539 ? 49.196 -19.775 -1.942 1.00 19.31 579 ASN A O 1
ATOM 8419 N N . GLU A 1 540 ? 47.409 -19.589 -0.603 1.00 16.33 580 GLU A N 1
ATOM 8420 C CA . GLU A 1 540 ? 48.177 -19.164 0.550 1.00 16.34 580 GLU A CA 1
ATOM 8421 C C . GLU A 1 540 ? 49.141 -20.311 0.922 1.00 15.29 580 GLU A C 1
ATOM 8422 O O . GLU A 1 540 ? 48.745 -21.469 1.024 1.00 18.79 580 GLU A O 1
ATOM 8434 N N . ASP A 1 541 ? 50.392 -19.933 1.172 1.00 16.36 581 ASP A N 1
ATOM 8435 C CA . ASP A 1 541 ? 51.453 -20.893 1.513 1.00 17.29 581 ASP A CA 1
ATOM 8436 C C . ASP A 1 541 ? 51.792 -20.712 2.993 1.00 16.31 581 ASP A C 1
ATOM 8437 O O . ASP A 1 541 ? 52.206 -19.635 3.416 1.00 16.67 581 ASP A O 1
ATOM 8452 N N . PHE A 1 542 ? 51.602 -21.745 3.797 1.00 16.66 582 PHE A N 1
ATOM 8453 C CA . PHE A 1 542 ? 51.898 -21.667 5.217 1.00 16.62 582 PHE A CA 1
ATOM 8454 C C . PHE A 1 542 ? 53.356 -21.295 5.485 1.00 17.69 582 PHE A C 1
ATOM 8455 O O . PHE A 1 542 ? 53.664 -20.666 6.469 1.00 17.19 582 PHE A O 1
ATOM 8472 N N . ASN A 1 543 ? 54.251 -21.708 4.594 1.00 16.20 583 ASN A N 1
ATOM 8473 C CA . ASN A 1 543 ? 55.684 -21.454 4.731 1.00 17.15 583 ASN A CA 1
ATOM 8474 C C . ASN A 1 543 ? 56.073 -20.006 4.462 1.00 16.99 583 ASN A C 1
ATOM 8475 O O . ASN A 1 543 ? 57.201 -19.599 4.744 1.00 18.89 583 ASN A O 1
ATOM 8484 N N . GLY A 1 544 ? 55.175 -19.183 3.894 1.00 15.99 584 GLY A N 1
ATOM 8485 C CA . GLY A 1 544 ? 55.531 -17.864 3.417 1.00 16.35 584 GLY A CA 1
ATOM 8486 C C . GLY A 1 544 ? 56.476 -17.930 2.238 1.00 17.44 584 GLY A C 1
ATOM 8487 O O . GLY A 1 544 ? 56.688 -18.990 1.644 1.00 19.05 584 GLY A O 1
ATOM 8491 N N . ILE A 1 545 ? 57.031 -16.787 1.912 1.00 15.81 585 ILE A N 1
ATOM 8492 C CA . ILE A 1 545 ? 57.932 -16.618 0.813 1.00 14.46 585 ILE A CA 1
ATOM 8493 C C . ILE A 1 545 ? 59.224 -16.052 1.367 1.00 15.18 585 ILE A C 1
ATOM 8494 O O . ILE A 1 545 ? 59.209 -15.053 2.075 1.00 17.75 585 ILE A O 1
ATOM 8510 N N . ASN A 1 546 ? 60.354 -16.669 1.015 1.00 15.38 586 ASN A N 1
ATOM 8511 C CA . ASN A 1 546 ? 61.653 -16.106 1.312 1.00 14.85 586 ASN A CA 1
ATOM 8512 C C . ASN A 1 546 ? 62.290 -15.634 0.013 1.00 17.09 586 ASN A C 1
ATOM 8513 O O . ASN A 1 546 ? 62.113 -16.271 -1.026 1.00 16.80 586 ASN A O 1
ATOM 8522 N N . TRP A 1 547 ? 62.972 -14.502 0.077 1.00 14.87 587 TRP A N 1
ATOM 8523 C CA . TRP A 1 547 ? 63.606 -13.966 -1.121 1.00 14.67 587 TRP A CA 1
ATOM 8524 C C . TRP A 1 547 ? 64.571 -15.019 -1.738 1.00 14.63 587 TRP A C 1
ATOM 8525 O O . TRP A 1 547 ? 65.238 -15.765 -1.022 1.00 15.79 587 TRP A O 1
ATOM 8546 N N . PRO A 1 548 ? 64.625 -15.102 -3.068 1.00 14.73 588 PRO A N 1
ATOM 8547 C CA . PRO A 1 548 ? 65.293 -16.217 -3.739 1.00 16.27 588 PRO A CA 1
ATOM 8548 C C . PRO A 1 548 ? 66.823 -16.118 -3.662 1.00 15.40 588 PRO A C 1
ATOM 8549 O O . PRO A 1 548 ? 67.409 -15.007 -3.625 1.00 15.80 588 PRO A O 1
ATOM 8560 N N . GLU A 1 549 ? 67.450 -17.282 -3.645 1.00 16.15 589 GLU A N 1
ATOM 8561 C CA . GLU A 1 549 ? 68.900 -17.367 -3.668 1.00 16.87 589 GLU A CA 1
ATOM 8562 C C . GLU A 1 549 ? 69.417 -16.584 -4.872 1.00 15.13 589 GLU A C 1
ATOM 8563 O O . GLU A 1 549 ? 68.896 -16.694 -5.972 1.00 15.70 589 GLU A O 1
ATOM 8581 N N . ASN A 1 550 ? 70.490 -15.850 -4.646 1.00 15.20 590 ASN A N 1
ATOM 8582 C CA . ASN A 1 550 ? 71.134 -15.036 -5.680 1.00 13.89 590 ASN A CA 1
ATOM 8583 C C . ASN A 1 550 ? 70.170 -14.092 -6.367 1.00 13.00 590 ASN A C 1
ATOM 8584 O O . ASN A 1 550 ? 70.399 -13.672 -7.495 1.00 14.66 590 ASN A O 1
ATOM 8593 N N . GLY A 1 551 ? 69.098 -13.712 -5.675 1.00 13.26 591 GLY A N 1
ATOM 8594 C CA . GLY A 1 551 ? 68.160 -12.764 -6.231 1.00 13.65 591 GLY A CA 1
ATOM 8595 C C . GLY A 1 551 ? 67.458 -13.243 -7.495 1.00 13.40 591 GLY A C 1
ATOM 8596 O O . GLY A 1 551 ? 66.961 -12.418 -8.264 1.00 13.46 591 GLY A O 1
ATOM 8600 N N . GLN A 1 552 ? 67.360 -14.533 -7.704 1.00 13.71 592 GLN A N 1
ATOM 8601 C CA . GLN A 1 552 ? 66.897 -15.106 -8.976 1.00 13.70 592 GLN A CA 1
ATOM 8602 C C . GLN A 1 552 ? 65.380 -15.205 -9.064 1.00 14.55 592 GLN A C 1
ATOM 8603 O O . GLN A 1 552 ? 64.809 -16.254 -9.423 1.00 15.80 592 GLN A O 1
ATOM 8615 N N . GLY A 1 553 ? 64.705 -14.094 -8.823 1.00 14.55 593 GLY A N 1
ATOM 8616 C CA . GLY A 1 553 ? 63.272 -14.042 -9.024 1.00 15.51 593 GLY A CA 1
ATOM 8617 C C . GLY A 1 553 ? 62.777 -12.620 -8.820 1.00 14.46 593 GLY A C 1
ATOM 8618 O O . GLY A 1 553 ? 63.445 -11.807 -8.164 1.00 15.37 593 GLY A O 1
ATOM 8622 N N . ILE A 1 554 ? 61.624 -12.343 -9.412 1.00 15.00 594 ILE A N 1
ATOM 8623 C CA . ILE A 1 554 ? 60.888 -11.062 -9.276 1.00 15.09 594 ILE A CA 1
ATOM 8624 C C . ILE A 1 554 ? 59.480 -11.387 -8.817 1.00 14.33 594 ILE A C 1
ATOM 8625 O O . ILE A 1 554 ? 58.793 -12.175 -9.461 1.00 17.13 594 ILE A O 1
ATOM 8641 N N . LEU A 1 555 ? 59.064 -10.771 -7.714 1.00 12.81 595 LEU A N 1
ATOM 8642 C CA . LEU A 1 555 ? 57.731 -10.991 -7.111 1.00 12.71 595 LEU A CA 1
ATOM 8643 C C . LEU A 1 555 ? 56.788 -9.856 -7.511 1.00 11.63 595 LEU A C 1
ATOM 8644 O O . LEU A 1 555 ? 57.072 -8.675 -7.305 1.00 12.89 595 LEU A O 1
ATOM 8660 N N . LEU A 1 556 ? 55.634 -10.239 -8.046 1.00 13.59 596 LEU A N 1
ATOM 8661 C CA . LEU A 1 556 ? 54.639 -9.315 -8.536 1.00 13.15 596 LEU A CA 1
ATOM 8662 C C . LEU A 1 556 ? 53.289 -9.491 -7.861 1.00 13.75 596 LEU A C 1
ATOM 8663 O O . LEU A 1 556 ? 52.849 -10.622 -7.629 1.00 13.96 596 LEU A O 1
ATOM 8679 N N . ILE A 1 557 ? 52.598 -8.369 -7.665 1.00 13.96 597 ILE A N 1
ATOM 8680 C CA . ILE A 1 557 ? 51.170 -8.347 -7.530 1.00 13.37 597 ILE A CA 1
ATOM 8681 C C . ILE A 1 557 ? 50.598 -7.796 -8.830 1.00 13.17 597 ILE A C 1
ATOM 8682 O O . ILE A 1 557 ? 50.861 -6.663 -9.203 1.00 14.38 597 ILE A O 1
ATOM 8698 N N . GLU A 1 558 ? 49.836 -8.645 -9.520 1.00 13.98 598 GLU A N 1
ATOM 8699 C CA . GLU A 1 558 ? 49.255 -8.333 -10.827 1.00 14.52 598 GLU A CA 1
ATOM 8700 C C . GLU A 1 558 ? 47.756 -8.079 -10.714 1.00 13.66 598 GLU A C 1
ATOM 8701 O O . GLU A 1 558 ? 47.063 -8.701 -9.914 1.00 15.72 598 GLU A O 1
ATOM 8713 N N . SER A 1 559 ? 47.252 -7.182 -11.546 1.00 14.93 599 SER A N 1
ATOM 8714 C CA . SER A 1 559 ? 45.812 -7.143 -11.788 1.00 16.02 599 SER A CA 1
ATOM 8715 C C . SER A 1 559 ? 45.379 -8.499 -12.354 1.00 15.98 599 SER A C 1
ATOM 8716 O O . SER A 1 559 ? 46.043 -9.031 -13.230 1.00 16.12 599 SER A O 1
ATOM 8723 N N . ALA A 1 560 ? 44.227 -9.009 -11.923 1.00 16.41 600 ALA A N 1
ATOM 8724 C CA . ALA A 1 560 ? 43.718 -10.261 -12.469 1.00 17.93 600 ALA A CA 1
ATOM 8725 C C . ALA A 1 560 ? 43.274 -10.108 -13.917 1.00 19.13 600 ALA A C 1
ATOM 8726 O O . ALA A 1 560 ? 43.418 -11.053 -14.702 1.00 22.59 600 ALA A O 1
ATOM 8733 N N . GLU A 1 561 ? 42.736 -8.939 -14.255 1.00 20.74 601 GLU A N 1
ATOM 8734 C CA . GLU A 1 561 ? 42.100 -8.726 -15.544 1.00 27.93 601 GLU A CA 1
ATOM 8735 C C . GLU A 1 561 ? 42.710 -7.618 -16.407 1.00 23.36 601 GLU A C 1
ATOM 8736 O O . GLU A 1 561 ? 42.633 -7.702 -17.637 1.00 27.00 601 GLU A O 1
ATOM 8748 N N . GLU A 1 562 ? 43.275 -6.572 -15.786 1.00 19.11 602 GLU A N 1
ATOM 8749 C CA . GLU A 1 562 ? 43.720 -5.392 -16.541 1.00 19.41 602 GLU A CA 1
ATOM 8750 C C . GLU A 1 562 ? 45.136 -5.644 -17.077 1.00 17.94 602 GLU A C 1
ATOM 8751 O O . GLU A 1 562 ? 46.004 -6.166 -16.361 1.00 18.08 602 GLU A O 1
ATOM 8763 N N . THR A 1 563 ? 45.359 -5.279 -18.334 1.00 20.33 603 THR A N 1
ATOM 8764 C CA . THR A 1 563 ? 46.674 -5.371 -18.959 1.00 18.37 603 THR A CA 1
ATOM 8765 C C . THR A 1 563 ? 47.083 -4.031 -19.514 1.00 19.30 603 THR A C 1
ATOM 8766 O O . THR A 1 563 ? 46.234 -3.163 -19.723 1.00 21.63 603 THR A O 1
ATOM 8776 N N . ASN A 1 564 ? 48.372 -3.889 -19.807 1.00 18.40 604 ASN A N 1
ATOM 8777 C CA . ASN A 1 564 ? 48.839 -2.769 -20.600 1.00 19.12 604 ASN A CA 1
ATOM 8778 C C . ASN A 1 564 ? 48.667 -3.080 -22.090 1.00 18.60 604 ASN A C 1
ATOM 8779 O O . ASN A 1 564 ? 48.041 -4.108 -22.460 1.00 21.03 604 ASN A O 1
ATOM 8788 N N . SER A 1 565 ? 49.120 -2.158 -22.931 1.00 22.06 605 SER A N 1
ATOM 8789 C CA . SER A 1 565 ? 48.817 -2.234 -24.360 1.00 22.40 605 SER A CA 1
ATOM 8790 C C . SER A 1 565 ? 49.485 -3.414 -25.045 1.00 23.46 605 SER A C 1
ATOM 8791 O O . SER A 1 565 ? 49.084 -3.784 -26.142 1.00 26.37 605 SER A O 1
ATOM 8798 N N . PHE A 1 566 ? 50.489 -4.003 -24.398 1.00 22.43 606 PHE A N 1
ATOM 8799 C CA . PHE A 1 566 ? 51.228 -5.133 -24.973 1.00 23.06 606 PHE A CA 1
ATOM 8800 C C . PHE A 1 566 ? 50.838 -6.476 -24.381 1.00 23.00 606 PHE A C 1
ATOM 8801 O O . PHE A 1 566 ? 51.488 -7.478 -24.626 1.00 27.83 606 PHE A O 1
ATOM 8818 N N . GLY A 1 567 ? 49.734 -6.491 -23.645 1.00 23.07 607 GLY A N 1
ATOM 8819 C CA . GLY A 1 567 ? 49.143 -7.725 -23.167 1.00 26.80 607 GLY A CA 1
ATOM 8820 C C . GLY A 1 567 ? 49.644 -8.185 -21.815 1.00 22.48 607 GLY A C 1
ATOM 8821 O O . GLY A 1 567 ? 49.217 -9.202 -21.325 1.00 23.46 607 GLY A O 1
ATOM 8825 N N . ASN A 1 568 ? 50.531 -7.419 -21.188 1.00 20.06 608 ASN A N 1
ATOM 8826 C CA . ASN A 1 568 ? 51.075 -7.815 -19.897 1.00 18.40 608 ASN A CA 1
ATOM 8827 C C . ASN A 1 568 ? 50.131 -7.386 -18.779 1.00 17.12 608 ASN A C 1
ATOM 8828 O O . ASN A 1 568 ? 49.677 -6.243 -18.778 1.00 17.59 608 ASN A O 1
ATOM 8837 N N . PRO A 1 569 ? 49.882 -8.254 -17.809 1.00 15.95 609 PRO A N 1
ATOM 8838 C CA . PRO A 1 569 ? 49.148 -7.828 -16.619 1.00 15.40 609 PRO A CA 1
ATOM 8839 C C . PRO A 1 569 ? 49.761 -6.573 -15.986 1.00 14.60 609 PRO A C 1
ATOM 8840 O O . PRO A 1 569 ? 50.982 -6.488 -15.783 1.00 15.49 609 PRO A O 1
ATOM 8851 N N . ARG A 1 570 ? 48.935 -5.606 -15.651 1.00 15.58 610 ARG A N 1
ATOM 8852 C CA . ARG A 1 570 ? 49.423 -4.456 -14.905 1.00 14.87 610 ARG A CA 1
ATOM 8853 C C . ARG A 1 570 ? 49.905 -4.966 -13.552 1.00 14.37 610 ARG A C 1
ATOM 8854 O O . ARG A 1 570 ? 49.213 -5.732 -12.897 1.00 15.47 610 ARG A O 1
ATOM 8875 N N . ALA A 1 571 ? 51.109 -4.555 -13.125 1.00 13.75 611 ALA A N 1
ATOM 8876 C CA . ALA A 1 571 ? 51.674 -5.130 -11.900 1.00 13.19 611 ALA A CA 1
ATOM 8877 C C . ALA A 1 571 ? 52.507 -4.128 -11.132 1.00 13.22 611 ALA A C 1
ATOM 8878 O O . ALA A 1 571 ? 52.945 -3.115 -11.660 1.00 13.47 611 ALA A O 1
ATOM 8885 N N . TYR A 1 572 ? 52.705 -4.438 -9.855 1.00 13.49 612 TYR A N 1
ATOM 8886 C CA . TYR A 1 572 ? 53.715 -3.807 -9.020 1.00 12.86 612 TYR A CA 1
ATOM 8887 C C . TYR A 1 572 ? 54.644 -4.895 -8.524 1.00 12.93 612 TYR A C 1
ATOM 8888 O O . TYR A 1 572 ? 54.215 -5.993 -8.148 1.00 14.46 612 TYR A O 1
ATOM 8905 N N . ASN A 1 573 ? 55.933 -4.565 -8.555 1.00 13.27 613 ASN A N 1
ATOM 8906 C CA . ASN A 1 573 ? 56.989 -5.453 -8.055 1.00 13.98 613 ASN A CA 1
ATOM 8907 C C . ASN A 1 573 ? 57.317 -5.053 -6.633 1.00 13.07 613 ASN A C 1
ATOM 8908 O O . ASN A 1 573 ? 57.612 -3.892 -6.384 1.00 13.89 613 ASN A O 1
ATOM 8917 N N . ILE A 1 574 ? 57.253 -6.050 -5.747 1.00 12.36 614 ILE A N 1
ATOM 8918 C CA . ILE A 1 574 ? 57.735 -5.904 -4.363 1.00 14.19 614 ILE A CA 1
ATOM 8919 C C . ILE A 1 574 ? 59.205 -6.306 -4.384 1.00 13.73 614 ILE A C 1
ATOM 8920 O O . ILE A 1 574 ? 59.522 -7.495 -4.536 1.00 14.31 614 ILE A O 1
ATOM 8936 N N . MET A 1 575 ? 60.084 -5.302 -4.268 1.00 13.93 615 MET A N 1
ATOM 8937 C CA . MET A 1 575 ? 61.534 -5.467 -4.502 1.00 15.87 615 MET A CA 1
ATOM 8938 C C . MET A 1 575 ? 62.224 -5.318 -3.137 1.00 14.79 615 MET A C 1
ATOM 8939 O O . MET A 1 575 ? 62.157 -4.259 -2.533 1.00 16.09 615 MET A O 1
ATOM 8961 N N . PRO A 1 576 ? 62.910 -6.345 -2.653 1.00 16.49 616 PRO A N 1
ATOM 8962 C CA . PRO A 1 576 ? 63.645 -6.184 -1.393 1.00 15.14 616 PRO A CA 1
ATOM 8963 C C . PRO A 1 576 ? 64.848 -5.272 -1.544 1.00 15.22 616 PRO A C 1
ATOM 8964 O O . PRO A 1 576 ? 65.482 -5.257 -2.576 1.00 18.30 616 PRO A O 1
ATOM 8975 N N . GLY A 1 577 ? 65.103 -4.468 -0.531 1.00 15.71 617 GLY A N 1
ATOM 8976 C CA . GLY A 1 577 ? 66.360 -3.762 -0.376 1.00 18.07 617 GLY A CA 1
ATOM 8977 C C . GLY A 1 577 ? 67.129 -4.464 0.726 1.00 19.27 617 GLY A C 1
ATOM 8978 O O . GLY A 1 577 ? 66.997 -5.656 0.973 1.00 22.73 617 GLY A O 1
ATOM 8982 N N . GLY A 1 578 ? 67.887 -3.705 1.464 1.00 24.72 618 GLY A N 1
ATOM 8983 C CA . GLY A 1 578 ? 68.553 -4.268 2.607 1.00 23.45 618 GLY A CA 1
ATOM 8984 C C . GLY A 1 578 ? 67.617 -4.676 3.701 1.00 16.26 618 GLY A C 1
ATOM 8985 O O . GLY A 1 578 ? 66.475 -4.297 3.772 1.00 17.44 618 GLY A O 1
ATOM 8989 N N . GLY A 1 579 ? 68.106 -5.579 4.522 1.00 15.94 619 GLY A N 1
ATOM 8990 C CA . GLY A 1 579 ? 67.349 -6.015 5.670 1.00 15.45 619 GLY A CA 1
ATOM 8991 C C . GLY A 1 579 ? 66.208 -6.929 5.351 1.00 13.89 619 GLY A C 1
ATOM 8992 O O . GLY A 1 579 ? 65.236 -7.013 6.072 1.00 14.42 619 GLY A O 1
ATOM 8996 N N . GLY A 1 580 ? 66.372 -7.709 4.288 1.00 13.85 620 GLY A N 1
ATOM 8997 C CA . GLY A 1 580 ? 65.395 -8.700 3.936 1.00 14.67 620 GLY A CA 1
ATOM 8998 C C . GLY A 1 580 ? 65.665 -10.008 4.686 1.00 13.95 620 GLY A C 1
ATOM 8999 O O . GLY A 1 580 ? 65.938 -11.054 4.098 1.00 15.34 620 GLY A O 1
ATOM 9003 N N . VAL A 1 581 ? 65.525 -9.945 6.017 1.00 13.41 621 VAL A N 1
ATOM 9004 C CA . VAL A 1 581 ? 65.773 -11.057 6.908 1.00 13.94 621 VAL A CA 1
ATOM 9005 C C . VAL A 1 581 ? 64.621 -11.252 7.883 1.00 13.54 621 VAL A C 1
ATOM 9006 O O . VAL A 1 581 ? 63.842 -10.359 8.139 1.00 15.32 621 VAL A O 1
ATOM 9019 N N . HIS A 1 582 ? 64.528 -12.478 8.392 1.00 13.32 622 HIS A N 1
ATOM 9020 C CA . HIS A 1 582 ? 63.530 -12.887 9.358 1.00 13.66 622 HIS A CA 1
ATOM 9021 C C . HIS A 1 582 ? 64.205 -13.493 10.597 1.00 13.36 622 HIS A C 1
ATOM 9022 O O . HIS A 1 582 ? 65.433 -13.579 10.665 1.00 13.76 622 HIS A O 1
ATOM 9035 N N . ARG A 1 583 ? 63.412 -13.909 11.572 1.00 13.03 623 ARG A N 1
ATOM 9036 C CA . ARG A 1 583 ? 63.951 -14.467 12.786 1.00 13.73 623 ARG A CA 1
ATOM 9037 C C . ARG A 1 583 ? 64.873 -15.624 12.524 1.00 13.43 623 ARG A C 1
ATOM 9038 O O . ARG A 1 583 ? 64.588 -16.496 11.700 1.00 15.03 623 ARG A O 1
ATOM 9059 N N . ILE A 1 584 ? 65.944 -15.674 13.278 1.00 14.36 624 ILE A N 1
ATOM 9060 C CA . ILE A 1 584 ? 66.825 -16.855 13.379 1.00 15.52 624 ILE A CA 1
ATOM 9061 C C . ILE A 1 584 ? 66.196 -17.934 14.240 1.00 14.68 624 ILE A C 1
ATOM 9062 O O . ILE A 1 584 ? 66.117 -19.091 13.835 1.00 15.55 624 ILE A O 1
ATOM 9078 N N . VAL A 1 585 ? 65.769 -17.572 15.438 1.00 14.68 625 VAL A N 1
ATOM 9079 C CA . VAL A 1 585 ? 65.148 -18.540 16.367 1.00 14.37 625 VAL A CA 1
ATOM 9080 C C . VAL A 1 585 ? 63.809 -19.044 15.790 1.00 14.09 625 VAL A C 1
ATOM 9081 O O . VAL A 1 585 ? 63.077 -18.247 15.170 1.00 14.82 625 VAL A O 1
ATOM 9094 N N . LYS A 1 586 ? 63.515 -20.318 16.016 1.00 14.96 626 LYS A N 1
ATOM 9095 C CA . LYS A 1 586 ? 62.307 -20.957 15.509 1.00 16.76 626 LYS A CA 1
ATOM 9096 C C . LYS A 1 586 ? 61.232 -21.127 16.578 1.00 16.97 626 LYS A C 1
ATOM 9097 O O . LYS A 1 586 ? 60.044 -20.948 16.302 1.00 18.58 626 LYS A O 1
ATOM 9117 N N . ASN A 1 587 ? 61.632 -21.546 17.771 1.00 16.07 627 ASN A N 1
ATOM 9118 C CA . ASN A 1 587 ? 60.699 -21.968 18.796 1.00 17.37 627 ASN A CA 1
ATOM 9119 C C . ASN A 1 587 ? 61.051 -21.322 20.128 1.00 16.74 627 ASN A C 1
ATOM 9120 O O . ASN A 1 587 ? 61.708 -21.948 20.954 1.00 18.08 627 ASN A O 1
ATOM 9129 N N . SER A 1 588 ? 60.580 -20.115 20.352 1.00 15.93 628 SER A N 1
ATOM 9130 C CA . SER A 1 588 ? 60.878 -19.367 21.577 1.00 15.28 628 SER A CA 1
ATOM 9131 C C . SER A 1 588 ? 59.870 -19.590 22.683 1.00 15.47 628 SER A C 1
ATOM 9132 O O . SER A 1 588 ? 58.662 -19.441 22.478 1.00 17.40 628 SER A O 1
ATOM 9139 N N . ARG A 1 589 ? 60.376 -19.917 23.858 1.00 16.49 629 ARG A N 1
ATOM 9140 C CA . ARG A 1 589 ? 59.526 -19.967 25.065 1.00 17.70 629 ARG A CA 1
ATOM 9141 C C . ARG A 1 589 ? 58.900 -18.614 25.422 1.00 16.58 629 ARG A C 1
ATOM 9142 O O . ARG A 1 589 ? 57.902 -18.553 26.135 1.00 18.24 629 ARG A O 1
ATOM 9163 N N . SER A 1 590 ? 59.533 -17.537 24.941 1.00 16.42 630 SER A N 1
ATOM 9164 C CA . SER A 1 590 ? 59.061 -16.173 25.177 1.00 16.27 630 SER A CA 1
ATOM 9165 C C . SER A 1 590 ? 58.204 -15.632 24.032 1.00 15.56 630 SER A C 1
ATOM 9166 O O . SER A 1 590 ? 57.749 -14.495 24.074 1.00 16.79 630 SER A O 1
ATOM 9173 N N . GLY A 1 591 ? 57.929 -16.466 23.030 1.00 16.32 631 GLY A N 1
ATOM 9174 C CA . GLY A 1 591 ? 56.972 -16.085 21.997 1.00 16.65 631 GLY A CA 1
ATOM 9175 C C . GLY A 1 591 ? 56.507 -17.256 21.157 1.00 15.52 631 GLY A C 1
ATOM 9176 O O . GLY A 1 591 ? 56.816 -17.339 19.968 1.00 16.19 631 GLY A O 1
ATOM 9180 N N . PRO A 1 592 ? 55.854 -18.234 21.792 1.00 16.08 632 PRO A N 1
ATOM 9181 C CA . PRO A 1 592 ? 55.481 -19.464 21.085 1.00 16.28 632 PRO A CA 1
ATOM 9182 C C . PRO A 1 592 ? 54.522 -19.215 19.921 1.00 15.66 632 PRO A C 1
ATOM 9183 O O . PRO A 1 592 ? 54.725 -19.738 18.825 1.00 16.94 632 PRO A O 1
ATOM 9194 N N . GLU A 1 593 ? 53.489 -18.423 20.166 1.00 15.90 633 GLU A N 1
ATOM 9195 C CA . GLU A 1 593 ? 52.449 -18.191 19.171 1.00 15.69 633 GLU A CA 1
ATOM 9196 C C . GLU A 1 593 ? 52.151 -16.715 18.939 1.00 15.48 633 GLU A C 1
ATOM 9197 O O . GLU A 1 593 ? 51.250 -16.397 18.178 1.00 14.98 633 GLU A O 1
ATOM 9209 N N . THR A 1 594 ? 52.901 -15.823 19.593 1.00 14.20 634 THR A N 1
ATOM 9210 C CA . THR A 1 594 ? 52.555 -14.422 19.637 1.00 13.37 634 THR A CA 1
ATOM 9211 C C . THR A 1 594 ? 53.036 -13.585 18.465 1.00 13.14 634 THR A C 1
ATOM 9212 O O . THR A 1 594 ? 52.581 -12.442 18.312 1.00 13.33 634 THR A O 1
ATOM 9222 N N . GLN A 1 595 ? 53.956 -14.095 17.661 1.00 14.91 635 GLN A N 1
ATOM 9223 C CA . GLN A 1 595 ? 54.656 -13.331 16.622 1.00 15.09 635 GLN A CA 1
ATOM 9224 C C . GLN A 1 595 ? 54.950 -14.225 15.419 1.00 13.53 635 GLN A C 1
ATOM 9225 O O . GLN A 1 595 ? 56.048 -14.181 14.850 1.00 14.12 635 GLN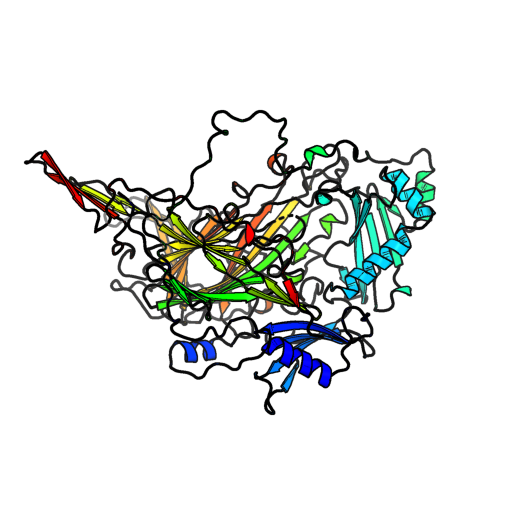 A O 1
ATOM 9237 N N . ASN A 1 596 ? 53.963 -15.013 14.991 1.00 13.68 636 ASN A N 1
ATOM 9238 C CA . ASN A 1 596 ? 54.195 -16.054 13.991 1.00 14.40 636 ASN A CA 1
ATOM 9239 C C . ASN A 1 596 ? 54.410 -15.577 12.548 1.00 13.51 636 ASN A C 1
ATOM 9240 O O . ASN A 1 596 ? 54.751 -16.340 11.688 1.00 14.03 636 ASN A O 1
ATOM 9249 N N . TRP A 1 597 ? 54.222 -14.279 12.307 1.00 13.28 637 TRP A N 1
ATOM 9250 C CA . TRP A 1 597 ? 54.524 -13.627 11.043 1.00 13.21 637 TRP A CA 1
ATOM 9251 C C . TRP A 1 597 ? 56.016 -13.424 10.802 1.00 12.83 637 TRP A C 1
ATOM 9252 O O . TRP A 1 597 ? 56.399 -13.140 9.676 1.00 13.38 637 TRP A O 1
ATOM 9273 N N . ALA A 1 598 ? 56.849 -13.579 11.840 1.00 13.35 638 ALA A N 1
ATOM 9274 C CA . ALA A 1 598 ? 58.243 -13.108 11.782 1.00 13.16 638 ALA A CA 1
ATOM 9275 C C . ALA A 1 598 ? 59.251 -14.160 11.304 1.00 12.75 638 ALA A C 1
ATOM 9276 O O . ALA A 1 598 ? 60.435 -13.928 11.329 1.00 13.92 638 ALA A O 1
ATOM 9283 N N . ARG A 1 599 ? 58.744 -15.272 10.782 1.00 13.14 639 ARG A N 1
ATOM 9284 C CA . ARG A 1 599 ? 59.525 -16.457 10.480 1.00 13.76 639 ARG A CA 1
ATOM 9285 C C . ARG A 1 599 ? 59.911 -16.645 9.009 1.00 14.36 639 ARG A C 1
ATOM 9286 O O . ARG A 1 599 ? 60.719 -17.531 8.725 1.00 14.11 639 ARG A O 1
ATOM 9307 N N . SER A 1 600 ? 59.358 -15.799 8.128 1.00 13.15 640 SER A N 1
ATOM 9308 C CA . SER A 1 600 ? 59.678 -15.806 6.705 1.00 12.79 640 SER A CA 1
ATOM 9309 C C . SER A 1 600 ? 59.793 -14.367 6.273 1.00 12.29 640 SER A C 1
ATOM 9310 O O . SER A 1 600 ? 59.432 -13.467 7.012 1.00 13.56 640 SER A O 1
ATOM 9317 N N . ASN A 1 601 ? 60.278 -14.126 5.059 1.00 12.39 641 ASN A N 1
ATOM 9318 C CA . ASN A 1 601 ? 60.387 -12.743 4.586 1.00 12.49 641 ASN A CA 1
ATOM 9319 C C . ASN A 1 601 ? 59.048 -12.042 4.313 1.00 12.40 641 ASN A C 1
ATOM 9320 O O . ASN A 1 601 ? 58.912 -10.848 4.534 1.00 13.05 641 ASN A O 1
ATOM 9329 N N . LEU A 1 602 ? 58.084 -12.808 3.782 1.00 13.13 642 LEU A N 1
ATOM 9330 C CA . LEU A 1 602 ? 56.793 -12.245 3.439 1.00 13.23 642 LEU A CA 1
ATOM 9331 C C 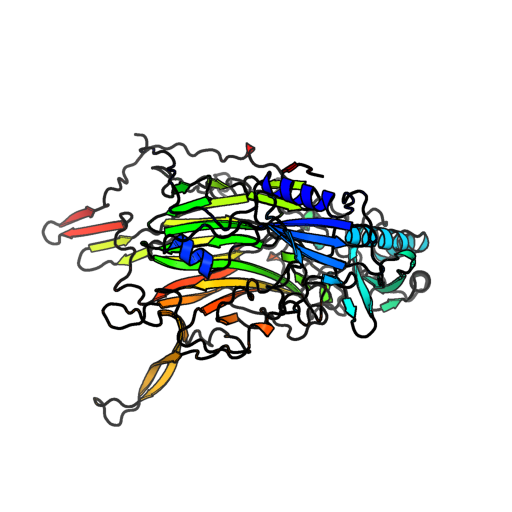. LEU A 1 602 ? 55.732 -13.341 3.336 1.00 13.65 642 LEU A C 1
ATOM 9332 O O . LEU A 1 602 ? 56.025 -14.529 3.130 1.00 14.02 642 LEU A O 1
ATOM 9348 N N . PHE A 1 603 ? 54.487 -12.914 3.533 1.00 13.15 643 PHE A N 1
ATOM 9349 C CA . PHE A 1 603 ? 53.340 -13.785 3.393 1.00 13.23 643 PHE A CA 1
ATOM 9350 C C . PHE A 1 603 ? 52.304 -13.103 2.526 1.00 13.18 643 PHE A C 1
ATOM 9351 O O . PHE A 1 603 ? 52.136 -11.889 2.568 1.00 14.78 643 PHE A O 1
ATOM 9368 N N . LEU A 1 604 ? 51.614 -13.901 1.716 1.00 13.48 644 LEU A N 1
ATOM 9369 C CA . LEU A 1 604 ? 50.474 -13.413 0.902 1.00 13.88 644 LEU A CA 1
ATOM 9370 C C . LEU A 1 604 ? 49.200 -14.043 1.396 1.00 13.92 644 LEU A C 1
ATOM 9371 O O . LEU A 1 604 ? 49.149 -15.284 1.535 1.00 15.97 644 LEU A O 1
ATOM 9387 N N . THR A 1 605 ? 48.186 -13.239 1.707 1.00 13.59 645 THR A N 1
ATOM 9388 C CA . THR A 1 605 ? 46.914 -13.766 2.152 1.00 14.21 645 THR A CA 1
ATOM 9389 C C . THR A 1 605 ? 45.758 -13.134 1.419 1.00 13.63 645 THR A C 1
ATOM 9390 O O . THR A 1 605 ? 45.877 -12.057 0.812 1.00 13.67 645 THR A O 1
ATOM 9400 N N . LYS A 1 606 ? 44.597 -13.776 1.515 1.00 14.25 646 LYS A N 1
ATOM 9401 C CA . LYS A 1 606 ? 43.346 -13.203 1.046 1.00 14.28 646 LYS A CA 1
ATOM 9402 C C . LYS A 1 606 ? 42.891 -12.145 2.033 1.00 14.33 646 LYS A C 1
ATOM 9403 O O . LYS A 1 606 ? 42.762 -12.405 3.215 1.00 14.76 646 LYS A O 1
ATOM 9419 N N . HIS A 1 607 ? 42.580 -10.970 1.529 1.00 14.38 647 HIS A N 1
ATOM 9420 C CA . HIS A 1 607 ? 42.134 -9.873 2.372 1.00 14.07 647 HIS A CA 1
ATOM 9421 C C . HIS A 1 607 ? 40.886 -10.261 3.145 1.00 15.39 647 HIS A C 1
ATOM 9422 O O . HIS A 1 607 ? 39.946 -10.795 2.561 1.00 15.54 647 HIS A O 1
ATOM 9435 N N . LYS A 1 608 ? 40.857 -9.974 4.443 1.00 15.20 648 LYS A N 1
ATOM 9436 C CA . LYS A 1 608 ? 39.642 -10.112 5.259 1.00 15.07 648 LYS A CA 1
ATOM 9437 C C . LYS A 1 608 ? 39.592 -8.989 6.273 1.00 15.15 648 LYS A C 1
ATOM 9438 O O . LYS A 1 608 ? 40.597 -8.622 6.879 1.00 15.58 648 LYS A O 1
ATOM 9454 N N . ASP A 1 609 ? 38.390 -8.458 6.509 1.00 16.35 649 ASP A N 1
ATOM 9455 C CA . ASP A 1 609 ? 38.194 -7.492 7.584 1.00 16.77 649 ASP A CA 1
ATOM 9456 C C . ASP A 1 609 ? 38.492 -8.092 8.951 1.00 16.29 649 ASP A C 1
ATOM 9457 O O . ASP A 1 609 ? 38.890 -7.334 9.854 1.00 18.13 649 ASP A O 1
ATOM 9466 N N . THR A 1 610 ? 38.292 -9.393 9.109 1.00 16.31 650 THR A N 1
ATOM 9467 C CA . THR A 1 610 ? 38.633 -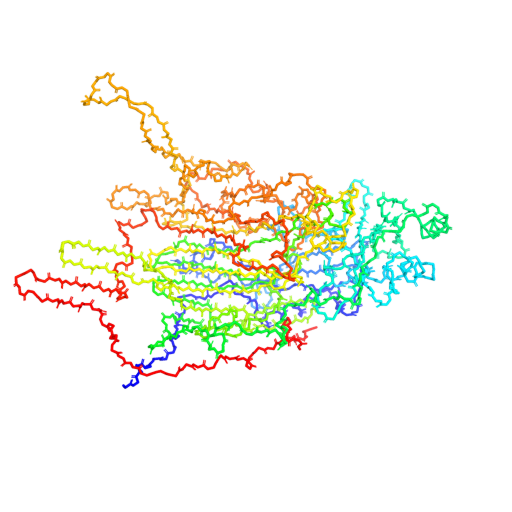10.104 10.343 1.00 17.01 650 THR A CA 1
ATOM 9468 C C . THR A 1 610 ? 40.136 -10.334 10.503 1.00 16.80 650 THR A C 1
ATOM 9469 O O . THR A 1 610 ? 40.570 -10.766 11.545 1.00 17.33 650 THR A O 1
ATOM 9479 N N . GLU A 1 611 ? 40.908 -10.064 9.454 1.00 15.54 651 GLU A N 1
ATOM 9480 C CA . GLU A 1 611 ? 42.363 -10.196 9.482 1.00 14.65 651 GLU A CA 1
ATOM 9481 C C . GLU A 1 611 ? 42.940 -8.796 9.267 1.00 14.94 651 GLU A C 1
ATOM 9482 O O . GLU A 1 611 ? 43.682 -8.503 8.330 1.00 16.72 651 GLU A O 1
ATOM 9494 N N . LEU A 1 612 ? 42.545 -7.928 10.195 1.00 14.31 652 LEU A N 1
ATOM 9495 C CA . LEU A 1 612 ? 42.877 -6.543 10.237 1.00 14.65 652 LEU A CA 1
ATOM 9496 C C . LEU A 1 612 ? 44.352 -6.327 10.476 1.00 14.46 652 LEU A C 1
ATOM 9497 O O . LEU A 1 612 ? 44.968 -5.441 9.870 1.00 14.12 652 LEU A O 1
ATOM 9513 N N . ARG A 1 613 ? 44.903 -7.146 11.362 1.00 13.87 653 ARG A N 1
ATOM 9514 C CA . ARG A 1 613 ? 46.221 -6.854 11.943 1.00 13.28 653 ARG A CA 1
ATOM 9515 C C . ARG A 1 613 ? 46.933 -8.156 12.322 1.00 13.64 653 ARG A C 1
ATOM 9516 O O . ARG A 1 613 ? 46.302 -9.117 12.742 1.00 13.88 653 ARG A O 1
ATOM 9537 N N . SER A 1 614 ? 48.264 -8.159 12.158 1.00 12.95 654 SER A N 1
ATOM 9538 C CA . SER A 1 614 ? 49.056 -9.357 12.363 1.00 13.03 654 SER A CA 1
ATOM 9539 C C . SER A 1 614 ? 49.515 -9.567 13.812 1.00 13.17 654 SER A C 1
ATOM 9540 O O . SER A 1 614 ? 50.038 -10.629 14.115 1.00 14.12 654 SER A O 1
ATOM 9547 N N . SER A 1 615 ? 49.417 -8.525 14.639 1.00 13.58 655 SER A N 1
ATOM 9548 C CA . SER A 1 615 ? 49.674 -8.582 16.067 1.00 14.27 655 SER A CA 1
ATOM 9549 C C . SER A 1 615 ? 48.732 -7.624 16.734 1.00 13.93 655 SER A C 1
ATOM 9550 O O . SER A 1 615 ? 47.987 -6.905 16.036 1.00 14.91 655 SER A O 1
ATOM 9557 N N . THR A 1 616 ? 48.730 -7.609 18.057 1.00 13.92 656 THR A N 1
ATOM 9558 C CA . THR A 1 616 ? 47.954 -6.638 18.844 1.00 13.89 656 THR A CA 1
ATOM 9559 C C . THR A 1 616 ? 48.782 -6.193 20.017 1.00 14.28 656 THR A C 1
ATOM 9560 O O . THR A 1 616 ? 49.743 -6.867 20.384 1.00 14.33 656 THR A O 1
ATOM 9570 N N . ALA A 1 617 ? 48.363 -5.127 20.670 1.00 14.50 657 ALA A N 1
ATOM 9571 C CA . ALA A 1 617 ? 49.012 -4.655 21.887 1.00 14.82 657 ALA A CA 1
ATOM 9572 C C . ALA A 1 617 ? 48.813 -5.641 23.049 1.00 16.09 657 ALA A C 1
ATOM 9573 O O . ALA A 1 617 ? 49.468 -5.511 24.060 1.00 16.17 657 ALA A O 1
ATOM 9580 N N . LEU A 1 618 ? 47.870 -6.564 22.866 1.00 14.71 658 LEU A N 1
ATOM 9581 C CA . LEU A 1 618 ? 47.468 -7.538 23.847 1.00 14.61 658 LEU A CA 1
ATOM 9582 C C . LEU A 1 618 ? 48.105 -8.906 23.607 1.00 14.87 658 LEU A C 1
ATOM 9583 O O . LEU A 1 618 ? 47.845 -9.844 24.361 1.00 16.28 658 LEU A O 1
ATOM 9599 N N . ASN A 1 619 ? 48.976 -9.019 22.597 1.00 15.14 659 ASN A N 1
ATOM 9600 C CA . ASN A 1 619 ? 49.573 -10.313 22.274 1.00 14.57 659 ASN A CA 1
ATOM 9601 C C . ASN A 1 619 ? 50.685 -10.785 23.209 1.00 14.78 659 ASN A C 1
ATOM 9602 O O . ASN A 1 619 ? 50.785 -11.967 23.508 1.00 15.91 659 ASN A O 1
ATOM 9611 N N . THR A 1 620 ? 51.554 -9.868 23.649 1.00 15.01 660 THR A N 1
ATOM 9612 C CA . THR A 1 620 ? 52.891 -10.275 24.088 1.00 14.46 660 THR A CA 1
ATOM 9613 C C . THR A 1 620 ? 52.937 -11.269 25.246 1.00 15.52 660 THR A C 1
ATOM 9614 O O . THR A 1 620 ? 53.747 -12.198 25.222 1.00 16.07 660 THR A O 1
ATOM 9624 N N . ASN A 1 621 ? 52.059 -11.100 26.253 1.00 15.92 661 ASN A N 1
ATOM 9625 C CA . ASN A 1 621 ? 52.028 -12.036 27.405 1.00 15.28 661 ASN A CA 1
ATOM 9626 C C . ASN A 1 621 ? 51.139 -13.250 27.218 1.00 14.99 661 ASN A C 1
ATOM 9627 O O . ASN A 1 621 ? 51.148 -14.160 28.050 1.00 16.43 661 ASN A O 1
ATOM 9636 N N . ALA A 1 622 ? 50.355 -13.260 26.155 1.00 16.10 662 ALA A N 1
ATOM 9637 C CA . ALA A 1 622 ? 49.430 -14.363 25.891 1.00 16.77 662 ALA A CA 1
ATOM 9638 C C . ALA A 1 622 ? 50.129 -15.376 24.991 1.00 15.48 662 ALA A C 1
ATOM 9639 O O . ALA A 1 622 ? 49.929 -15.430 23.772 1.00 15.78 662 ALA A O 1
ATOM 9646 N N . LEU A 1 623 ? 51.018 -16.161 25.604 1.00 16.50 663 LEU A N 1
ATOM 9647 C CA . LEU A 1 623 ? 52.054 -16.852 24.854 1.00 16.22 663 LEU A CA 1
ATOM 9648 C C . LEU A 1 623 ? 51.517 -17.935 23.920 1.00 16.41 663 LEU A C 1
ATOM 9649 O O . LEU A 1 623 ? 52.077 -18.158 22.858 1.00 17.76 663 LEU A O 1
ATOM 9665 N N . TYR A 1 624 ? 50.451 -18.620 24.337 1.00 16.69 664 TYR A N 1
ATOM 9666 C CA . TYR A 1 624 ? 49.907 -19.762 23.622 1.00 16.76 664 TYR A CA 1
ATOM 9667 C C . TYR A 1 624 ? 48.566 -19.473 22.925 1.00 17.05 664 TYR A C 1
ATOM 9668 O O . TYR A 1 624 ? 48.241 -20.089 21.905 1.00 20.57 664 TYR A O 1
ATOM 9685 N N . ASP A 1 625 ? 47.794 -18.547 23.491 1.00 17.96 665 ASP A N 1
ATOM 9686 C CA . ASP A 1 625 ? 46.474 -18.172 22.987 1.00 17.00 665 ASP A CA 1
ATOM 9687 C C . ASP A 1 625 ? 46.326 -16.662 22.800 1.00 16.82 665 ASP A C 1
ATOM 9688 O O . ASP A 1 625 ? 45.428 -16.047 23.378 1.00 19.04 665 ASP A O 1
ATOM 9697 N N . PRO A 1 626 ? 47.198 -16.054 21.993 1.00 15.67 666 PRO A N 1
ATOM 9698 C CA . PRO A 1 626 ? 47.106 -14.611 21.770 1.00 15.50 666 PRO A CA 1
ATOM 9699 C C . PRO A 1 626 ? 45.838 -14.204 21.039 1.00 15.35 666 PRO A C 1
ATOM 9700 O O . PRO A 1 626 ? 45.283 -15.007 20.284 1.00 16.27 666 PRO A O 1
ATOM 9711 N N . PRO A 1 627 ? 45.377 -12.989 21.276 1.00 16.14 667 PRO A N 1
ATOM 9712 C CA . PRO A 1 627 ? 44.258 -12.438 20.507 1.00 15.29 667 PRO A CA 1
ATOM 9713 C C . PRO A 1 627 ? 44.388 -12.670 19.016 1.00 15.01 667 PRO A C 1
ATOM 9714 O O . PRO A 1 627 ? 43.407 -13.137 18.401 1.00 16.09 667 PRO A O 1
ATOM 9725 N N . VAL A 1 628 ? 45.572 -12.412 18.453 1.00 15.43 668 VAL A N 1
ATOM 9726 C CA . VAL A 1 628 ? 45.859 -12.737 17.066 1.00 15.10 668 VAL A CA 1
ATOM 9727 C C . VAL A 1 628 ? 47.018 -13.726 16.998 1.00 14.29 668 VAL A C 1
ATOM 9728 O O . VAL A 1 628 ? 48.149 -13.431 17.451 1.00 14.96 668 VAL A O 1
ATOM 9741 N N . ASN A 1 629 ? 46.719 -14.887 16.424 1.00 15.32 669 ASN A N 1
ATOM 9742 C CA . ASN A 1 629 ? 47.729 -15.820 15.987 1.00 14.60 669 ASN A CA 1
ATOM 9743 C C . ASN A 1 629 ? 47.784 -15.699 14.474 1.00 14.68 669 ASN A C 1
ATOM 9744 O O . ASN A 1 629 ? 46.853 -16.089 13.793 1.00 14.91 669 ASN A O 1
ATOM 9753 N N . PHE A 1 630 ? 48.867 -15.111 13.970 1.00 14.44 670 PHE A N 1
ATOM 9754 C CA . PHE A 1 630 ? 48.989 -14.821 12.547 1.00 13.65 670 PHE A CA 1
ATOM 9755 C C . PHE A 1 630 ? 48.794 -16.077 11.687 1.00 14.79 670 PHE A C 1
ATOM 9756 O O . PHE A 1 630 ? 48.325 -15.988 10.574 1.00 15.11 670 PHE A O 1
ATOM 9773 N N . ASN A 1 631 ? 49.221 -17.240 12.187 1.00 14.77 671 ASN A N 1
ATOM 9774 C CA . ASN A 1 631 ? 49.120 -18.439 11.405 1.00 14.48 671 ASN A CA 1
ATOM 9775 C C . ASN A 1 631 ? 47.675 -18.814 11.076 1.00 15.81 671 ASN A C 1
ATOM 9776 O O . ASN A 1 631 ? 47.451 -19.545 10.130 1.00 15.94 671 ASN A O 1
ATOM 9785 N N . ALA A 1 632 ? 46.702 -18.279 11.824 1.00 15.18 672 ALA A N 1
ATOM 9786 C CA . ALA A 1 632 ? 45.297 -18.523 11.522 1.00 15.81 672 ALA A CA 1
ATOM 9787 C C . ALA A 1 632 ? 44.911 -17.958 10.146 1.00 15.78 672 ALA A C 1
ATOM 9788 O O . ALA A 1 632 ? 43.932 -18.393 9.536 1.00 18.15 672 ALA A O 1
ATOM 9795 N N . PHE A 1 633 ? 45.652 -16.948 9.661 1.00 15.66 673 PHE A N 1
ATOM 9796 C CA . PHE A 1 633 ? 45.347 -16.363 8.361 1.00 15.65 673 PHE A CA 1
ATOM 9797 C C . PHE A 1 633 ? 45.685 -17.313 7.198 1.00 16.56 673 PHE A C 1
ATOM 9798 O O . PHE A 1 633 ? 45.186 -17.143 6.094 1.00 15.46 673 PHE A O 1
ATOM 9815 N N . LEU A 1 634 ? 46.552 -18.291 7.462 1.00 15.34 674 LEU A N 1
ATOM 9816 C CA . LEU A 1 634 ? 47.145 -19.145 6.456 1.00 15.42 674 LEU A CA 1
ATOM 9817 C C . LEU A 1 634 ? 46.416 -20.463 6.421 1.00 16.43 674 LEU A C 1
ATOM 9818 O O . LEU A 1 634 ? 46.756 -21.408 7.131 1.00 18.53 674 LEU A O 1
ATOM 9834 N N . ASP A 1 635 ? 45.402 -20.511 5.578 1.00 15.72 675 ASP A N 1
ATOM 9835 C CA . ASP A 1 635 ? 44.487 -21.658 5.518 1.00 16.42 675 ASP A CA 1
ATOM 9836 C C . ASP A 1 635 ? 44.212 -22.058 4.072 1.00 15.84 675 ASP A C 1
ATOM 9837 O O . ASP A 1 635 ? 43.149 -22.557 3.721 1.00 16.65 675 ASP A O 1
ATOM 9846 N N . ASP A 1 636 ? 45.258 -21.928 3.248 1.00 15.82 676 ASP A N 1
ATOM 9847 C CA . ASP A 1 636 ? 45.319 -22.520 1.911 1.00 15.60 676 ASP A CA 1
ATOM 9848 C C . ASP A 1 636 ? 44.264 -21.946 0.974 1.00 14.55 676 ASP A C 1
ATOM 9849 O O . ASP A 1 636 ? 43.883 -22.585 -0.005 1.00 17.91 676 ASP A O 1
ATOM 9864 N N . GLU A 1 637 ? 43.857 -20.722 1.213 1.00 15.65 677 GLU A N 1
ATOM 9865 C CA . GLU A 1 637 ? 42.830 -20.134 0.373 1.00 15.31 677 GLU A CA 1
ATOM 9866 C C . GLU A 1 637 ? 43.402 -19.751 -0.986 1.00 15.58 677 GLU A C 1
ATOM 9867 O O . GLU A 1 637 ? 44.571 -19.414 -1.104 1.00 15.43 677 GLU A O 1
ATOM 9879 N N . SER A 1 638 ? 42.589 -19.868 -2.010 1.00 16.72 678 SER A N 1
ATOM 9880 C CA . SER A 1 638 ? 42.994 -19.442 -3.339 1.00 18.43 678 SER A CA 1
ATOM 9881 C C . SER A 1 638 ? 43.303 -17.949 -3.369 1.00 16.10 678 SER A C 1
ATOM 9882 O O . SER A 1 638 ? 42.569 -17.131 -2.831 1.00 17.06 678 SER A O 1
ATOM 9889 N N . LEU A 1 639 ? 44.397 -17.632 -4.036 1.00 16.45 679 LEU A N 1
ATOM 9890 C CA . LEU A 1 639 ? 44.789 -16.247 -4.287 1.00 17.43 679 LEU A CA 1
ATOM 9891 C C . LEU A 1 639 ? 44.668 -15.921 -5.787 1.00 16.60 679 LEU A C 1
ATOM 9892 O O . LEU A 1 639 ? 45.119 -14.880 -6.245 1.00 18.25 679 LEU A O 1
ATOM 9908 N N . ASP A 1 640 ? 44.086 -16.846 -6.546 1.00 18.83 680 ASP A N 1
ATOM 9909 C CA . ASP A 1 640 ? 44.109 -16.778 -7.997 1.00 18.22 680 ASP A CA 1
ATOM 9910 C C . ASP A 1 640 ? 42.913 -15.935 -8.479 1.00 19.19 680 ASP A C 1
ATOM 9911 O O . ASP A 1 640 ? 41.884 -16.459 -8.825 1.00 23.44 680 ASP A O 1
ATOM 9920 N N . GLY A 1 641 ? 43.050 -14.614 -8.406 1.00 18.82 681 GLY A N 1
ATOM 9921 C CA . GLY A 1 641 ? 41.966 -13.683 -8.731 1.00 18.73 681 GLY A CA 1
ATOM 9922 C C . GLY A 1 641 ? 41.185 -13.341 -7.470 1.00 18.94 681 GLY A C 1
ATOM 9923 O O . GLY A 1 641 ? 40.019 -13.696 -7.313 1.00 25.36 681 GLY A O 1
ATOM 9927 N N . GLU A 1 642 ? 41.868 -12.701 -6.540 1.00 15.50 682 GLU A N 1
ATOM 9928 C CA . GLU A 1 642 ? 41.356 -12.404 -5.226 1.00 15.22 682 GLU A CA 1
ATOM 9929 C C . GLU A 1 642 ? 41.978 -11.103 -4.750 1.00 14.98 682 GLU A C 1
ATOM 9930 O O . GLU A 1 642 ? 42.986 -10.667 -5.287 1.00 15.49 682 GLU A O 1
ATOM 9951 N N . ASP A 1 643 ? 41.397 -10.512 -3.716 1.00 14.98 683 ASP A N 1
ATOM 9952 C CA . ASP A 1 643 ? 42.019 -9.356 -3.054 1.00 14.46 683 ASP A CA 1
ATOM 9953 C C . ASP A 1 643 ? 43.122 -9.892 -2.151 1.00 13.94 683 ASP A C 1
ATOM 9954 O O . ASP A 1 643 ? 42.858 -10.657 -1.206 1.00 14.75 683 ASP A O 1
ATOM 9963 N N . ILE A 1 644 ? 44.360 -9.559 -2.499 1.00 14.19 684 ILE A N 1
ATOM 9964 C CA . ILE A 1 644 ? 45.549 -10.067 -1.842 1.00 13.05 684 ILE A CA 1
ATOM 9965 C C . ILE A 1 644 ? 46.107 -8.961 -0.956 1.00 12.78 684 ILE A C 1
ATOM 9966 O O . ILE A 1 644 ? 46.060 -7.755 -1.277 1.00 13.67 684 ILE A O 1
ATOM 9982 N N . VAL A 1 645 ? 46.651 -9.400 0.177 1.00 13.41 685 VAL A N 1
ATOM 9983 C CA . VAL A 1 645 ? 47.443 -8.553 1.063 1.00 13.62 685 VAL A CA 1
ATOM 9984 C C . VAL A 1 645 ? 48.838 -9.203 1.184 1.00 12.29 685 VAL A C 1
ATOM 9985 O O . VAL A 1 645 ? 48.953 -10.427 1.351 1.00 13.91 685 VAL A O 1
ATOM 9998 N N . ALA A 1 646 ? 49.882 -8.372 1.045 1.00 13.29 686 ALA A N 1
ATOM 9999 C CA . ALA A 1 646 ? 51.241 -8.823 1.316 1.00 13.42 686 ALA A CA 1
ATOM 10000 C C . ALA A 1 646 ? 51.639 -8.302 2.689 1.00 12.46 686 ALA A C 1
ATOM 10001 O O . ALA A 1 646 ? 51.528 -7.153 2.980 1.00 16.07 686 ALA A O 1
ATOM 10008 N N . TRP A 1 647 ? 52.131 -9.219 3.507 1.00 13.19 687 TRP A N 1
ATOM 10009 C CA . TRP A 1 647 ? 52.637 -8.891 4.853 1.00 13.24 687 TRP A CA 1
ATOM 10010 C C . TRP A 1 647 ? 54.157 -9.044 4.709 1.00 11.17 687 TRP A C 1
ATOM 10011 O O . TRP A 1 647 ? 54.659 -10.175 4.587 1.00 13.77 687 TRP A O 1
ATOM 10032 N N . VAL A 1 648 ? 54.843 -7.892 4.669 1.00 12.30 688 VAL A N 1
ATOM 10033 C CA . VAL A 1 648 ? 56.225 -7.800 4.279 1.00 12.22 688 VAL A CA 1
ATOM 10034 C C . VAL A 1 648 ? 57.081 -7.479 5.478 1.00 12.76 688 VAL A C 1
ATOM 10035 O O . VAL A 1 648 ? 56.789 -6.553 6.218 1.00 12.86 688 VAL A O 1
ATOM 10048 N N . ASN A 1 649 ? 58.133 -8.268 5.706 1.00 12.35 689 ASN A N 1
ATOM 10049 C CA . ASN A 1 649 ? 59.022 -8.058 6.823 1.00 12.60 689 ASN A CA 1
ATOM 10050 C C . ASN A 1 649 ? 60.344 -7.396 6.458 1.00 12.02 689 ASN A C 1
ATOM 10051 O O . ASN A 1 649 ? 60.932 -7.655 5.398 1.00 13.05 689 ASN A O 1
ATOM 10060 N N . LEU A 1 650 ? 60.803 -6.553 7.377 1.00 12.30 690 LEU A N 1
ATOM 10061 C CA . LEU A 1 650 ? 62.155 -5.981 7.381 1.00 12.38 690 LEU A CA 1
ATOM 10062 C C . LEU A 1 650 ? 62.813 -6.378 8.668 1.00 12.14 690 LEU A C 1
ATOM 10063 O O . LEU A 1 650 ? 62.169 -6.480 9.704 1.00 14.34 690 LEU A O 1
ATOM 10079 N N . GLY A 1 651 ? 64.119 -6.526 8.656 1.00 12.88 691 GLY A N 1
ATOM 10080 C CA . GLY A 1 651 ? 64.783 -6.965 9.859 1.00 15.14 691 GLY A CA 1
ATOM 10081 C C . GLY A 1 651 ? 66.258 -6.709 9.875 1.00 14.16 691 GLY A C 1
ATOM 10082 O O . GLY A 1 651 ? 66.840 -6.323 8.861 1.00 14.77 691 GLY A O 1
ATOM 10086 N N . LEU A 1 652 ? 66.857 -6.955 11.031 1.00 13.10 692 LEU A N 1
ATOM 10087 C CA . LEU A 1 652 ? 68.293 -6.824 11.262 1.00 13.09 692 LEU A CA 1
ATOM 10088 C C . LEU A 1 652 ? 68.712 -7.877 12.272 1.00 12.66 692 LEU A C 1
ATOM 10089 O O . LEU A 1 652 ? 68.094 -7.988 13.340 1.00 14.88 692 LEU A O 1
ATOM 10118 N N . HIS A 1 653 ? 69.766 -8.607 11.968 1.00 13.66 693 HIS A N 1
ATOM 10119 C CA . HIS A 1 653 ? 70.458 -9.411 12.964 1.00 13.20 693 HIS A CA 1
ATOM 10120 C C . HIS A 1 653 ? 71.556 -8.545 13.567 1.00 14.68 693 HIS A C 1
ATOM 10121 O O . HIS A 1 653 ? 72.581 -8.283 12.925 1.00 18.49 693 HIS A O 1
ATOM 10134 N N . HIS A 1 654 ? 71.353 -8.080 14.782 1.00 14.60 694 HIS A N 1
ATOM 10135 C CA . HIS A 1 654 ? 72.217 -7.070 15.392 1.00 14.25 694 HIS A CA 1
ATOM 10136 C C . HIS A 1 654 ? 73.133 -7.743 16.402 1.00 14.78 694 HIS A C 1
ATOM 10137 O O . HIS A 1 654 ? 72.693 -8.273 17.406 1.00 15.43 694 HIS A O 1
ATOM 10150 N N . LEU A 1 655 ? 74.432 -7.675 16.105 1.00 15.73 695 LEU A N 1
ATOM 10151 C CA . LEU A 1 655 ? 75.515 -8.174 16.951 1.00 16.93 695 LEU A CA 1
ATOM 10152 C C . LEU A 1 655 ? 76.371 -6.935 17.272 1.00 14.61 695 LEU A C 1
ATOM 10153 O O . LEU A 1 655 ? 77.328 -6.594 16.534 1.00 16.25 695 LEU A O 1
ATOM 10169 N N . PRO A 1 656 ? 76.020 -6.204 18.314 1.00 14.09 696 PRO A N 1
ATOM 10170 C CA . PRO A 1 656 ? 76.693 -4.941 18.582 1.00 14.55 696 PRO A CA 1
ATOM 10171 C C . PRO A 1 656 ? 78.196 -5.092 18.798 1.00 15.74 696 PRO A C 1
ATOM 10172 O O . PRO A 1 656 ? 78.669 -6.034 19.377 1.00 16.89 696 PRO A O 1
ATOM 10183 N N . ASN A 1 657 ? 78.919 -4.099 18.308 1.00 15.60 697 ASN A N 1
ATOM 10184 C CA . ASN A 1 657 ? 80.363 -4.022 18.440 1.00 15.09 697 ASN A CA 1
ATOM 10185 C C . ASN A 1 657 ? 80.749 -2.627 18.938 1.00 14.44 697 ASN A C 1
ATOM 10186 O O . ASN A 1 657 ? 79.897 -1.862 19.405 1.00 14.78 697 ASN A O 1
ATOM 10195 N N . SER A 1 658 ? 82.031 -2.271 18.846 1.00 15.62 698 SER A N 1
ATOM 10196 C CA . SER A 1 658 ? 82.480 -0.932 19.239 1.00 15.17 698 SER A CA 1
ATOM 10197 C C . SER A 1 658 ? 81.711 0.166 18.536 1.00 16.36 698 SER A C 1
ATOM 10198 O O . SER A 1 658 ? 81.511 1.248 19.103 1.00 15.61 698 SER A O 1
ATOM 10205 N N . ASN A 1 659 ? 81.246 -0.104 17.311 1.00 15.67 699 ASN A N 1
ATOM 10206 C CA . ASN A 1 659 ? 80.540 0.927 16.542 1.00 14.61 699 ASN A CA 1
ATOM 10207 C C . ASN A 1 659 ? 79.125 1.155 17.014 1.00 14.06 699 ASN A C 1
ATOM 10208 O O . ASN A 1 659 ? 78.413 1.942 16.399 1.00 15.74 699 ASN A O 1
ATOM 10217 N N . ASP A 1 660 ? 78.739 0.488 18.118 1.00 14.81 700 ASP A N 1
ATOM 10218 C CA . ASP A 1 660 ? 77.473 0.679 18.806 1.00 14.62 700 ASP A CA 1
ATOM 10219 C C . ASP A 1 660 ? 77.610 1.363 20.185 1.00 13.80 700 ASP A C 1
ATOM 10220 O O . ASP A 1 660 ? 76.625 1.474 20.893 1.00 16.62 700 ASP A O 1
ATOM 10229 N N . LEU A 1 661 ? 78.819 1.789 20.544 1.00 15.07 701 LEU A N 1
ATOM 10230 C CA . LEU A 1 661 ? 79.054 2.507 21.801 1.00 15.78 701 LEU A CA 1
ATOM 10231 C C . LEU A 1 661 ? 79.553 3.908 21.532 1.00 15.51 701 LEU A C 1
ATOM 10232 O O . LEU A 1 661 ? 80.522 4.053 20.798 1.00 17.09 701 LEU A O 1
ATOM 10248 N N . PRO A 1 662 ? 78.947 4.944 22.104 1.00 15.80 702 PRO A N 1
ATOM 10249 C CA . PRO A 1 662 ? 77.845 4.867 23.071 1.00 15.54 702 PRO A CA 1
ATOM 10250 C C . PRO A 1 662 ? 76.475 4.515 22.510 1.00 16.36 702 PRO A C 1
ATOM 10251 O O . PRO A 1 662 ? 75.623 4.082 23.280 1.00 16.54 702 PRO A O 1
ATOM 10262 N N . ASN A 1 663 ? 76.285 4.669 21.203 1.00 15.40 703 ASN A N 1
ATOM 10263 C CA . ASN A 1 663 ? 74.990 4.398 20.562 1.00 14.33 703 ASN A CA 1
ATOM 10264 C C . ASN A 1 663 ? 75.190 3.701 19.225 1.00 15.00 703 ASN A C 1
ATOM 10265 O O . ASN A 1 663 ? 76.213 3.862 18.557 1.00 15.75 703 ASN A O 1
ATOM 10274 N N . THR A 1 664 ? 74.173 2.943 18.827 1.00 15.67 704 THR A N 1
ATOM 10275 C CA . THR A 1 664 ? 74.034 2.441 17.477 1.00 15.02 704 THR A CA 1
ATOM 10276 C C . THR A 1 664 ? 73.797 3.603 16.516 1.00 16.29 704 THR A C 1
ATOM 10277 O O . THR A 1 664 ? 73.221 4.609 16.872 1.00 18.06 704 THR A O 1
ATOM 10287 N N . ILE A 1 665 ? 74.283 3.462 15.286 1.00 15.06 705 ILE A N 1
ATOM 10288 C CA . ILE A 1 665 ? 74.123 4.466 14.238 1.00 15.58 705 ILE A CA 1
ATOM 10289 C C . ILE A 1 665 ? 73.107 4.029 13.170 1.00 12.83 705 ILE A C 1
ATOM 10290 O O . ILE A 1 665 ? 72.995 2.860 12.822 1.00 14.56 705 ILE A O 1
ATOM 10306 N N . PHE A 1 666 ? 72.399 5.026 12.634 1.00 13.55 706 PHE A N 1
ATOM 10307 C CA . PHE A 1 666 ? 71.319 4.811 11.687 1.00 13.22 706 PHE A CA 1
ATOM 10308 C C . PHE A 1 666 ? 71.842 4.395 10.313 1.00 13.93 706 PHE A C 1
ATOM 10309 O O . PHE A 1 666 ? 71.114 3.764 9.549 1.00 14.62 706 PHE A O 1
ATOM 10326 N N . SER A 1 667 ? 73.064 4.774 9.955 1.00 14.14 707 SER A N 1
ATOM 10327 C CA . SER A 1 667 ? 73.570 4.544 8.589 1.00 13.34 707 SER A CA 1
ATOM 10328 C C . SER A 1 667 ? 73.717 3.061 8.254 1.00 15.80 707 SER A C 1
ATOM 10329 O O . SER A 1 667 ? 73.423 2.621 7.115 1.00 18.22 707 SER A O 1
ATOM 10336 N N . THR A 1 668 ? 74.156 2.247 9.212 1.00 14.29 708 THR A N 1
ATOM 10337 C CA . THR A 1 668 ? 74.379 0.831 8.996 1.00 14.97 708 THR A CA 1
ATOM 10338 C C . THR A 1 668 ? 73.352 -0.089 9.630 1.00 18.31 708 THR A C 1
ATOM 10339 O O . THR A 1 668 ? 73.522 -1.306 9.580 1.00 27.64 708 THR A O 1
ATOM 10349 N N . ALA A 1 669 ? 72.314 0.475 10.229 1.00 18.02 709 ALA A N 1
ATOM 10350 C CA . ALA A 1 669 ? 71.193 -0.281 10.798 1.00 18.24 709 ALA A CA 1
ATOM 10351 C C . ALA A 1 669 ? 69.930 0.063 10.014 1.00 17.90 709 ALA A C 1
ATOM 10352 O O . ALA A 1 669 ? 69.065 0.743 10.516 1.00 23.26 709 ALA A O 1
ATOM 10359 N N . HIS A 1 670 ? 69.879 -0.408 8.777 1.00 21.80 710 HIS A N 1
ATOM 10360 C CA . HIS A 1 670 ? 68.912 0.035 7.761 1.00 19.80 710 HIS A CA 1
ATOM 10361 C C . HIS A 1 670 ? 68.261 -1.154 7.095 1.00 14.52 710 HIS A C 1
ATOM 10362 O O . HIS A 1 670 ? 68.914 -2.161 6.821 1.00 16.65 710 HIS A O 1
ATOM 10375 N N . ALA A 1 671 ? 66.973 -1.023 6.841 1.00 13.98 711 ALA A N 1
ATOM 10376 C CA . ALA A 1 671 ? 66.228 -2.033 6.100 1.00 12.52 711 ALA A CA 1
ATOM 10377 C C . ALA A 1 671 ? 65.187 -1.325 5.235 1.00 13.28 711 ALA A C 1
ATOM 10378 O O . ALA A 1 671 ? 64.656 -0.280 5.620 1.00 13.42 711 ALA A O 1
ATOM 10385 N N . SER A 1 672 ? 64.916 -1.878 4.041 1.00 12.87 712 SER A N 1
ATOM 10386 C CA . SER A 1 672 ? 63.980 -1.167 3.143 1.00 12.12 712 SER A CA 1
ATOM 10387 C C . SER A 1 672 ? 63.397 -2.165 2.143 1.00 13.66 712 SER A C 1
ATOM 10388 O O . SER A 1 672 ? 63.977 -3.223 1.853 1.00 12.83 712 SER A O 1
ATOM 10395 N N . PHE A 1 673 ? 62.246 -1.803 1.580 1.00 12.79 713 PHE A N 1
ATOM 10396 C CA . PHE A 1 673 ? 61.739 -2.484 0.388 1.00 12.86 713 PHE A CA 1
ATOM 10397 C C . PHE A 1 673 ? 61.082 -1.415 -0.502 1.00 11.99 713 PHE A C 1
ATOM 10398 O O . PHE A 1 673 ? 60.743 -0.316 -0.045 1.00 13.15 713 PHE A O 1
ATOM 10415 N N . MET A 1 674 ? 60.950 -1.746 -1.785 1.00 13.11 714 MET A N 1
ATOM 10416 C CA . MET A 1 674 ? 60.311 -0.858 -2.749 1.00 12.38 714 MET A CA 1
ATOM 10417 C C . MET A 1 674 ? 59.087 -1.574 -3.370 1.00 13.37 714 MET A C 1
ATOM 10418 O O . MET A 1 674 ? 59.050 -2.774 -3.519 1.00 12.71 714 MET A O 1
ATOM 10432 N N . LEU A 1 675 ? 58.134 -0.711 -3.752 1.00 12.77 715 LEU A N 1
ATOM 10433 C CA . LEU A 1 675 ? 56.991 -1.092 -4.559 1.00 13.25 715 LEU A CA 1
ATOM 10434 C C . LEU A 1 675 ? 57.144 -0.282 -5.839 1.00 12.42 715 LEU A C 1
ATOM 10435 O O . LEU A 1 675 ? 57.024 0.936 -5.834 1.00 13.40 715 LEU A O 1
ATOM 10451 N N . THR A 1 676 ? 57.402 -1.003 -6.930 1.00 11.93 716 THR A N 1
ATOM 10452 C CA . THR A 1 676 ? 57.743 -0.337 -8.188 1.00 13.39 716 THR A CA 1
ATOM 10453 C C . THR A 1 676 ? 56.869 -0.813 -9.340 1.00 12.48 716 THR A C 1
ATOM 10454 O O . THR A 1 676 ? 56.573 -1.998 -9.452 1.00 13.33 716 THR A O 1
ATOM 10464 N N . PRO A 1 677 ? 56.397 0.104 -10.195 1.00 13.30 717 PRO A N 1
ATOM 10465 C CA . PRO A 1 677 ? 55.566 -0.330 -11.313 1.00 14.48 717 PRO A CA 1
ATOM 10466 C C . PRO A 1 677 ? 56.269 -1.333 -12.213 1.00 13.81 717 PRO A C 1
ATOM 10467 O O . PRO A 1 677 ? 57.468 -1.177 -12.487 1.00 15.18 717 PRO A O 1
ATOM 10487 N N . PHE A 1 678 ? 55.528 -2.339 -12.682 1.00 13.69 718 PHE A N 1
ATOM 10488 C CA . PHE A 1 678 ? 56.038 -3.382 -13.551 1.00 13.49 718 PHE A CA 1
ATOM 10489 C C . PHE A 1 678 ? 54.964 -3.713 -14.563 1.00 14.47 718 PHE A C 1
ATOM 10490 O O . PHE A 1 678 ? 53.988 -4.366 -14.252 1.00 15.36 718 PHE A O 1
ATOM 10507 N N . ASN A 1 679 ? 55.119 -3.165 -15.763 1.00 13.93 719 ASN A N 1
ATOM 10508 C CA . ASN A 1 679 ? 54.067 -3.252 -16.779 1.00 15.23 719 ASN A CA 1
ATOM 10509 C C . ASN A 1 679 ? 52.747 -2.608 -16.361 1.00 14.91 719 ASN A C 1
ATOM 10510 O O . ASN A 1 679 ? 51.704 -2.887 -16.915 1.00 16.50 719 ASN A O 1
ATOM 10519 N N . TYR A 1 680 ? 52.817 -1.718 -15.377 1.00 14.70 720 TYR A N 1
ATOM 10520 C CA . TYR A 1 680 ? 51.644 -1.064 -14.826 1.00 15.79 720 TYR A CA 1
ATOM 10521 C C . TYR A 1 680 ? 51.143 0.013 -15.802 1.00 15.43 720 TYR A C 1
ATOM 10522 O O . TYR A 1 680 ? 49.947 0.296 -15.865 1.00 16.35 720 TYR A O 1
ATOM 10539 N N . PHE A 1 681 ? 52.069 0.619 -16.534 1.00 15.76 721 PHE A N 1
ATOM 10540 C CA . PHE A 1 681 ? 51.812 1.503 -17.650 1.00 16.18 721 PHE A CA 1
ATOM 10541 C C . PHE A 1 681 ? 52.383 0.887 -18.930 1.00 15.96 721 PHE A C 1
ATOM 10542 O O . PHE A 1 681 ? 53.000 -0.177 -18.901 1.00 17.12 721 PHE A O 1
ATOM 10559 N N . ASP A 1 682 ? 52.252 1.591 -20.044 1.00 16.84 722 ASP A N 1
ATOM 10560 C CA . ASP A 1 682 ? 52.943 1.246 -21.263 1.00 16.53 722 ASP A CA 1
ATOM 10561 C C . ASP A 1 682 ? 54.402 1.709 -21.290 1.00 16.49 722 ASP A C 1
ATOM 10562 O O . ASP A 1 682 ? 55.184 1.234 -22.110 1.00 17.86 722 ASP A O 1
ATOM 10571 N N . SER A 1 683 ? 54.744 2.634 -20.411 1.00 17.60 723 SER A N 1
ATOM 10572 C CA . SER A 1 683 ? 56.049 3.251 -20.387 1.00 17.07 723 SER A CA 1
ATOM 10573 C C . SER A 1 683 ? 56.337 3.786 -18.980 1.00 14.60 723 SER A C 1
ATOM 10574 O O . SER A 1 683 ? 55.465 3.824 -18.102 1.00 16.18 723 SER A O 1
ATOM 10581 N N . GLU A 1 684 ? 57.560 4.255 -18.815 1.00 15.65 724 GLU A N 1
ATOM 10582 C CA . GLU A 1 684 ? 58.034 4.837 -17.563 1.00 15.67 724 GLU A CA 1
ATOM 10583 C C . GLU A 1 684 ? 57.437 6.253 -17.416 1.00 14.68 724 GLU A C 1
ATOM 10584 O O . GLU A 1 684 ? 57.522 7.099 -18.314 1.00 17.67 724 GLU A O 1
ATOM 10596 N N . ASN A 1 685 ? 56.815 6.520 -16.266 1.00 14.68 725 ASN A N 1
ATOM 10597 C CA . ASN A 1 685 ? 55.917 7.656 -16.126 1.00 14.88 725 ASN A CA 1
ATOM 10598 C C . ASN A 1 685 ? 56.429 8.915 -15.418 1.00 16.00 725 ASN A C 1
ATOM 10599 O O . ASN A 1 685 ? 55.662 9.837 -15.154 1.00 19.60 725 ASN A O 1
ATOM 10608 N N . SER A 1 686 ? 57.743 9.055 -15.286 1.00 16.09 726 SER A N 1
ATOM 10609 C CA . SER A 1 686 ? 58.305 10.328 -14.860 1.00 15.78 726 SER A CA 1
ATOM 10610 C C . SER A 1 686 ? 58.518 11.343 -15.970 1.00 16.04 726 SER A C 1
ATOM 10611 O O . SER A 1 686 ? 58.885 12.486 -15.680 1.00 18.01 726 SER A O 1
ATOM 10618 N N . ARG A 1 687 ? 58.319 10.934 -17.228 1.00 16.43 727 ARG A N 1
ATOM 10619 C CA . ARG A 1 687 ? 58.760 11.742 -18.367 1.00 17.15 727 ARG A CA 1
ATOM 10620 C C . ARG A 1 687 ? 58.081 13.107 -18.487 1.00 19.32 727 ARG A C 1
ATOM 10621 O O . ARG A 1 687 ? 58.609 14.021 -19.140 1.00 20.67 727 ARG A O 1
ATOM 10642 N N . ASP A 1 688 ? 56.927 13.265 -17.839 1.00 18.27 728 ASP A N 1
ATOM 10643 C CA . ASP A 1 688 ? 56.218 14.529 -17.842 1.00 16.99 728 ASP A CA 1
ATOM 10644 C C . ASP A 1 688 ? 56.693 15.589 -16.825 1.00 17.31 728 ASP A C 1
ATOM 10645 O O . ASP A 1 688 ? 56.247 16.744 -16.845 1.00 19.42 728 ASP A O 1
ATOM 10654 N N . THR A 1 689 ? 57.633 15.236 -15.950 1.00 18.08 729 THR A N 1
ATOM 10655 C CA . THR A 1 689 ? 58.133 16.234 -15.026 1.00 16.68 729 THR A CA 1
ATOM 10656 C C . THR A 1 689 ? 58.843 17.368 -15.759 1.00 16.92 729 THR A C 1
ATOM 10657 O O . THR A 1 689 ? 59.464 17.165 -16.808 1.00 18.67 729 THR A O 1
ATOM 10667 N N . THR A 1 690 ? 58.781 18.571 -15.215 1.00 17.63 730 THR A N 1
ATOM 10668 C CA . THR A 1 690 ? 59.587 19.659 -15.711 1.00 19.00 730 THR A CA 1
ATOM 10669 C C . THR A 1 690 ? 60.989 19.658 -15.104 1.00 16.84 730 THR A C 1
ATOM 10670 O O . THR A 1 690 ? 61.819 20.455 -15.552 1.00 18.18 730 THR A O 1
ATOM 10680 N N . GLN A 1 691 ? 61.250 18.802 -14.106 1.00 18.15 731 GLN A N 1
ATOM 10681 C CA . GLN A 1 691 ? 62.533 18.837 -13.409 1.00 17.21 731 GLN A CA 1
ATOM 10682 C C . GLN A 1 691 ? 63.540 17.978 -14.185 1.00 16.48 731 GLN A C 1
ATOM 10683 O O . GLN A 1 691 ? 63.985 16.918 -13.732 1.00 16.54 731 GLN A O 1
ATOM 10695 N N . GLN A 1 692 ? 63.858 18.459 -15.387 1.00 17.69 732 GLN A N 1
ATOM 10696 C CA . GLN A 1 692 ? 64.779 17.767 -16.281 1.00 17.39 732 GLN A CA 1
ATOM 10697 C C . GLN A 1 692 ? 65.443 18.781 -17.199 1.00 19.85 732 GLN A C 1
ATOM 10698 O O . GLN A 1 692 ? 65.005 19.948 -17.247 1.00 20.60 732 GLN A O 1
ATOM 10710 N N . VAL A 1 693 ? 66.495 18.342 -17.893 1.00 18.62 733 VAL A N 1
ATOM 10711 C CA . VAL A 1 693 ? 67.232 19.180 -18.845 1.00 19.30 733 VAL A CA 1
ATOM 10712 C C . VAL A 1 693 ? 67.387 18.375 -20.127 1.00 18.20 733 VAL A C 1
ATOM 10713 O O . VAL A 1 693 ? 67.548 17.158 -20.098 1.00 18.68 733 VAL A O 1
ATOM 10726 N N . PHE A 1 694 ? 67.355 19.098 -21.240 1.00 19.07 734 PHE A N 1
ATOM 10727 C CA . PHE A 1 694 ? 67.648 18.547 -22.549 1.00 19.91 734 PHE A CA 1
ATOM 10728 C C . PHE A 1 694 ? 68.659 19.463 -23.188 1.00 20.95 734 PHE A C 1
ATOM 10729 O O . PHE A 1 694 ? 68.355 20.584 -23.536 1.00 22.12 734 PHE A O 1
ATOM 10746 N N . TYR A 1 695 ? 69.877 18.967 -23.273 1.00 19.29 735 TYR A N 1
ATOM 10747 C CA . TYR A 1 695 ? 71.010 19.663 -23.866 1.00 20.14 735 TYR A CA 1
ATOM 10748 C C . TYR A 1 695 ? 71.212 19.095 -25.258 1.00 18.96 735 TYR A C 1
ATOM 10749 O O . TYR A 1 695 ? 71.215 17.875 -25.432 1.00 19.89 735 TYR A O 1
ATOM 10766 N N . THR A 1 696 ? 71.392 19.966 -26.242 1.00 20.39 736 THR A N 1
ATOM 10767 C CA . THR A 1 696 ? 71.757 19.531 -27.574 1.00 22.57 736 THR A CA 1
ATOM 10768 C C . THR A 1 696 ? 72.944 20.282 -28.086 1.00 23.32 736 THR A C 1
ATOM 10769 O O . THR A 1 696 ? 73.124 21.450 -27.763 1.00 25.31 736 THR A O 1
ATOM 10779 N N . TYR A 1 697 ? 73.711 19.598 -28.936 1.00 24.93 737 TYR A N 1
ATOM 10780 C CA . TYR A 1 697 ? 74.848 20.214 -29.596 1.00 29.14 737 TYR A CA 1
ATOM 10781 C C . TYR A 1 697 ? 74.655 20.067 -31.095 1.00 34.87 737 TYR A C 1
ATOM 10782 O O . TYR A 1 697 ? 74.322 18.997 -31.574 1.00 32.72 737 TYR A O 1
ATOM 10799 N N . ASP A 1 698 ? 74.850 21.168 -31.820 1.00 36.46 738 ASP A N 1
ATOM 10800 C CA . ASP A 1 698 ? 74.745 21.178 -33.269 1.00 58.06 738 ASP A CA 1
ATOM 10801 C C . ASP A 1 698 ? 76.142 20.989 -33.855 1.00 88.02 738 ASP A C 1
ATOM 10802 O O . ASP A 1 698 ? 77.059 21.747 -33.540 1.00 68.12 738 ASP A O 1
ATOM 10811 N N . ASP A 1 699 ? 76.297 19.965 -34.693 1.00 96.60 739 ASP A N 1
ATOM 10812 C CA . ASP A 1 699 ? 77.605 19.599 -35.243 1.00 81.98 739 ASP A CA 1
ATOM 10813 C C . ASP A 1 699 ? 78.118 20.665 -36.214 1.00 77.46 739 ASP A C 1
ATOM 10814 O O . ASP A 1 699 ? 79.315 20.975 -36.230 1.00 76.20 739 ASP A O 1
ATOM 10823 N N . GLU A 1 700 ? 77.201 21.228 -37.006 1.00 74.59 740 GLU A N 1
ATOM 10824 C CA . GLU A 1 700 ? 77.547 22.194 -38.049 1.00 87.86 740 GLU A CA 1
ATOM 10825 C C . GLU A 1 700 ? 77.826 23.584 -37.469 1.00 105.40 740 GLU A C 1
ATOM 10826 O O . GLU A 1 700 ? 78.892 24.158 -37.706 1.00 121.93 740 GLU A O 1
ATOM 10838 N N . THR A 1 701 ? 76.872 24.115 -36.706 1.00 95.16 741 THR A N 1
ATOM 10839 C CA . THR A 1 701 ? 76.991 25.468 -36.155 1.00 77.27 741 THR A CA 1
ATOM 10840 C C . THR A 1 701 ? 77.906 25.535 -34.922 1.00 75.19 741 THR A C 1
ATOM 10841 O O . THR A 1 701 ? 78.306 26.618 -34.512 1.00 69.62 741 THR A O 1
ATOM 10851 N N . GLU A 1 702 ? 78.240 24.381 -34.347 1.00 64.51 742 GLU A N 1
ATOM 10852 C CA . GLU A 1 702 ? 79.048 24.300 -33.124 1.00 67.79 742 GLU A CA 1
ATOM 10853 C C . GLU A 1 702 ? 78.410 25.041 -31.935 1.00 57.85 742 GLU A C 1
ATOM 10854 O O . GLU A 1 702 ? 79.115 25.536 -31.054 1.00 62.78 742 GLU A O 1
ATOM 10866 N N . GLU A 1 703 ? 77.079 25.084 -31.906 1.00 44.91 743 GLU A N 1
ATOM 10867 C CA . GLU A 1 703 ? 76.340 25.750 -30.837 1.00 39.15 743 GLU A CA 1
ATOM 10868 C C . GLU A 1 703 ? 75.639 24.739 -29.937 1.00 42.66 743 GLU A C 1
ATOM 10869 O O . GLU A 1 703 ? 75.123 23.732 -30.409 1.00 45.13 743 GLU A O 1
ATOM 10881 N N . SER A 1 704 ? 75.618 25.037 -28.642 1.00 38.86 744 SER A N 1
ATOM 10882 C CA . SER A 1 704 ? 74.887 24.242 -27.658 1.00 31.38 744 SER A CA 1
ATOM 10883 C C . SER A 1 704 ? 73.556 24.930 -27.381 1.00 33.54 744 SER A C 1
ATOM 10884 O O . SER A 1 704 ? 73.446 26.151 -27.486 1.00 36.13 744 SER A O 1
ATOM 10891 N N . ASN A 1 705 ? 72.543 24.146 -27.036 1.00 27.91 745 ASN A N 1
ATOM 10892 C CA . ASN A 1 705 ? 71.267 24.676 -26.546 1.00 25.37 745 ASN A CA 1
ATOM 10893 C C . ASN A 1 705 ? 70.886 23.922 -25.272 1.00 24.77 745 ASN A C 1
ATOM 10894 O O . ASN A 1 705 ? 71.065 22.712 -25.166 1.00 25.56 745 ASN A O 1
ATOM 10903 N N . TRP A 1 706 ? 70.337 24.667 -24.315 1.00 26.84 746 TRP A N 1
ATOM 10904 C CA . TRP A 1 706 ? 69.875 24.107 -23.042 1.00 25.14 746 TRP A CA 1
ATOM 10905 C C . TRP A 1 706 ? 68.391 24.378 -22.920 1.00 26.08 746 TRP A C 1
ATOM 10906 O O . TRP A 1 706 ? 67.970 25.507 -23.004 1.00 30.45 746 TRP A O 1
ATOM 10927 N N . GLU A 1 707 ? 67.611 23.321 -22.736 1.00 24.08 747 GLU A N 1
ATOM 10928 C CA . GLU A 1 707 ? 66.183 23.385 -22.445 1.00 22.00 747 GLU A CA 1
ATOM 10929 C C . GLU A 1 707 ? 65.969 22.955 -20.988 1.00 20.03 747 GLU A C 1
ATOM 10930 O O . GLU A 1 707 ? 66.274 21.817 -20.628 1.00 21.53 747 GLU A O 1
ATOM 10942 N N . PHE A 1 708 ? 65.469 23.901 -20.189 1.00 21.72 748 PHE A N 1
ATOM 10943 C CA . PHE A 1 708 ? 65.240 23.695 -18.755 1.00 22.58 748 PHE A CA 1
ATOM 10944 C C . PHE A 1 708 ? 63.756 23.627 -18.357 1.00 20.90 748 PHE A C 1
ATOM 10945 O O . PHE A 1 708 ? 63.440 23.536 -17.171 1.00 22.88 748 PHE A O 1
ATOM 10962 N N . TYR A 1 709 ? 62.859 23.684 -19.332 1.00 21.22 749 TYR A N 1
ATOM 10963 C CA . TYR A 1 709 ? 61.422 23.424 -19.104 1.00 23.35 749 TYR A CA 1
ATOM 10964 C C . TYR A 1 709 ? 60.815 24.346 -18.043 1.00 23.94 749 TYR A C 1
ATOM 10965 O O . TYR A 1 709 ? 59.995 23.943 -17.209 1.00 25.42 749 TYR A O 1
ATOM 10982 N N . GLY A 1 710 ? 61.233 25.603 -18.115 1.00 24.59 750 GLY A N 1
ATOM 10983 C CA . GLY A 1 710 ? 60.682 26.660 -17.285 1.00 24.79 750 GLY A CA 1
ATOM 10984 C C . GLY A 1 710 ? 61.362 26.897 -15.953 1.00 27.13 750 GLY A C 1
ATOM 10985 O O . GLY A 1 710 ? 60.963 27.765 -15.176 1.00 29.08 750 GLY A O 1
ATOM 10989 N N . ASN A 1 711 ? 62.380 26.098 -15.680 1.00 25.36 751 ASN A N 1
ATOM 10990 C CA . ASN A 1 711 ? 63.186 26.258 -14.492 1.00 23.63 751 ASN A CA 1
ATOM 10991 C C . ASN A 1 711 ? 64.369 27.187 -14.745 1.00 22.36 751 ASN A C 1
ATOM 10992 O O . ASN A 1 711 ? 65.261 26.864 -15.524 1.00 29.91 751 ASN A O 1
ATOM 11001 N N . ASP A 1 712 ? 64.377 28.317 -14.065 1.00 24.32 752 ASP A N 1
ATOM 11002 C CA . ASP A 1 712 ? 65.406 29.330 -14.245 1.00 27.82 752 ASP A CA 1
ATOM 11003 C C . ASP A 1 712 ? 66.525 29.102 -13.237 1.00 30.39 752 ASP A C 1
ATOM 11004 O O . ASP A 1 712 ? 66.355 29.373 -12.054 1.00 30.72 752 ASP A O 1
ATOM 11013 N N . TRP A 1 713 ? 67.664 28.591 -13.708 1.00 26.28 753 TRP A N 1
ATOM 11014 C CA . TRP A 1 713 ? 68.812 28.311 -12.830 1.00 24.41 753 TRP A CA 1
ATOM 11015 C C . TRP A 1 713 ? 69.711 29.526 -12.549 1.00 24.71 753 TRP A C 1
ATOM 11016 O O . TRP A 1 713 ? 70.713 29.405 -11.852 1.00 27.13 753 TRP A O 1
ATOM 11037 N N . SER A 1 714 ? 69.352 30.697 -13.081 1.00 27.06 754 SER A N 1
ATOM 11038 C CA . SER A 1 714 ? 70.081 31.946 -12.784 1.00 26.58 754 SER A CA 1
ATOM 11039 C C . SER A 1 714 ? 70.259 32.153 -11.277 1.00 30.00 754 SER A C 1
ATOM 11040 O O . SER A 1 714 ? 69.400 31.788 -10.470 1.00 28.56 754 SER A O 1
ATOM 11047 N N . SER A 1 715 ? 71.392 32.729 -10.905 1.00 29.71 755 SER A N 1
ATOM 11048 C CA . SER A 1 715 ? 71.700 33.003 -9.511 1.00 30.64 755 SER A CA 1
ATOM 11049 C C . SER A 1 715 ? 70.599 33.857 -8.915 1.00 26.77 755 SER A C 1
ATOM 11050 O O . SER A 1 715 ? 70.114 34.785 -9.551 1.00 29.67 755 SER A O 1
ATOM 11061 N N . CYS A 1 716 ? 70.178 33.522 -7.705 1.00 27.85 756 CYS A N 1
ATOM 11062 C CA . CYS A 1 716 ? 69.166 34.306 -7.018 1.00 24.61 756 CYS A CA 1
ATOM 11063 C C . CYS A 1 716 ? 69.344 34.173 -5.490 1.00 24.85 756 CYS A C 1
ATOM 11064 O O . CYS A 1 716 ? 69.977 33.249 -5.028 1.00 26.58 756 CYS A O 1
ATOM 11071 N N . GLY A 1 717 ? 68.859 35.161 -4.746 1.00 28.18 757 GLY A N 1
ATOM 11072 C CA . GLY A 1 717 ? 69.038 35.227 -3.311 1.00 37.26 757 GLY A CA 1
ATOM 11073 C C . GLY A 1 717 ? 67.852 34.650 -2.549 1.00 27.00 757 GLY A C 1
ATOM 11074 O O . GLY A 1 717 ? 66.685 34.873 -2.905 1.00 33.65 757 GLY A O 1
ATOM 11078 N N . VAL A 1 718 ? 68.165 33.915 -1.482 1.00 29.90 758 VAL A N 1
ATOM 11079 C CA . VAL A 1 718 ? 67.168 33.384 -0.564 1.00 34.10 758 VAL A CA 1
ATOM 11080 C C . VAL A 1 718 ? 67.641 33.587 0.858 1.00 31.23 758 VAL A C 1
ATOM 11081 O O . VAL A 1 718 ? 68.837 33.727 1.116 1.00 30.94 758 VAL A O 1
ATOM 11094 N N . GLU A 1 719 ? 66.683 33.577 1.770 1.00 29.21 759 GLU A N 1
ATOM 11095 C CA . GLU A 1 719 ? 66.941 33.472 3.193 1.00 28.26 759 GLU A CA 1
ATOM 11096 C C . GLU A 1 719 ? 66.911 32.002 3.598 1.00 29.96 759 GLU A C 1
ATOM 11097 O O . GLU A 1 719 ? 65.948 31.287 3.298 1.00 36.94 759 GLU A O 1
ATOM 11109 N N . VAL A 1 720 ? 67.982 31.544 4.246 1.00 25.27 760 VAL A N 1
ATOM 11110 C CA . VAL A 1 720 ? 68.083 30.198 4.796 1.00 30.03 760 VAL A CA 1
ATOM 11111 C C . VAL A 1 720 ? 67.509 30.273 6.205 1.00 28.31 760 VAL A C 1
ATOM 11112 O O . VAL A 1 720 ? 68.155 30.777 7.120 1.00 29.34 760 VAL A O 1
ATOM 11125 N N . ALA A 1 721 ? 66.295 29.765 6.376 1.00 27.81 761 ALA A N 1
ATOM 11126 C CA . ALA A 1 721 ? 65.510 30.058 7.562 1.00 27.68 761 ALA A CA 1
ATOM 11127 C C . ALA A 1 721 ? 65.917 29.205 8.753 1.00 29.42 761 ALA A C 1
ATOM 11128 O O . ALA A 1 721 ? 66.280 28.056 8.624 1.00 30.43 761 ALA A O 1
ATOM 11135 N N . GLU A 1 722 ? 65.803 29.782 9.934 1.00 25.76 762 GLU A N 1
ATOM 11136 C CA . GLU A 1 722 ? 65.930 29.038 11.177 1.00 24.02 762 GLU A CA 1
ATOM 11137 C C . GLU A 1 722 ? 64.774 28.051 11.332 1.00 25.08 762 GLU A C 1
ATOM 11138 O O . GLU A 1 722 ? 63.623 28.424 11.152 1.00 26.95 762 GLU A O 1
ATOM 11150 N N . PRO A 1 723 ? 65.073 26.795 11.646 1.00 23.21 763 PRO A N 1
ATOM 11151 C CA . PRO A 1 723 ? 64.041 25.827 11.993 1.00 24.31 763 PRO A CA 1
ATOM 11152 C C . PRO A 1 723 ? 63.173 26.316 13.138 1.00 20.94 763 PRO A C 1
ATOM 11153 O O . PRO A 1 723 ? 63.607 27.146 13.930 1.00 25.19 763 PRO A O 1
ATOM 11164 N N . ASN A 1 724 ? 61.989 25.724 13.228 1.00 27.10 764 ASN A N 1
ATOM 11165 C CA . ASN A 1 724 ? 61.020 25.969 14.297 1.00 29.62 764 ASN A CA 1
ATOM 11166 C C . ASN A 1 724 ? 61.384 25.339 15.649 1.00 23.35 764 ASN A C 1
ATOM 11167 O O . ASN A 1 724 ? 60.577 24.611 16.229 1.00 24.25 764 ASN A O 1
ATOM 11176 N N . PHE A 1 725 ? 62.586 25.611 16.167 1.00 24.78 765 PHE A N 1
ATOM 11177 C CA . PHE A 1 725 ? 63.059 24.918 17.373 1.00 23.38 765 PHE A CA 1
ATOM 11178 C C . PHE A 1 725 ? 62.138 25.220 18.566 1.00 26.31 765 PHE A C 1
ATOM 11179 O O . PHE A 1 725 ? 61.982 24.397 19.466 1.00 23.72 765 PHE A O 1
ATOM 11196 N N . GLU A 1 726 ? 61.559 26.411 18.583 1.00 26.23 766 GLU A N 1
ATOM 11197 C CA . GLU A 1 726 ? 60.682 26.831 19.677 1.00 28.01 766 GLU A CA 1
ATOM 11198 C C . GLU A 1 726 ? 59.445 25.944 19.852 1.00 28.01 766 GLU A C 1
ATOM 11199 O O . GLU A 1 726 ? 58.858 25.921 20.938 1.00 33.87 766 GLU A O 1
ATOM 11211 N N . ASP A 1 727 ? 59.060 25.225 18.796 1.00 26.36 767 ASP A N 1
ATOM 11212 C CA . ASP A 1 727 ? 57.912 24.329 18.825 1.00 27.54 767 ASP A CA 1
ATOM 11213 C C . ASP A 1 727 ? 58.253 22.966 19.474 1.00 23.00 767 ASP A C 1
ATOM 11214 O O . ASP A 1 727 ? 57.354 22.177 19.761 1.00 26.42 767 ASP A O 1
ATOM 11223 N N . TYR A 1 728 ? 59.539 22.660 19.665 1.00 22.12 768 TYR A N 1
ATOM 11224 C CA . TYR A 1 728 ? 59.955 21.397 20.283 1.00 25.07 768 TYR A CA 1
ATOM 11225 C C . TYR A 1 728 ? 60.015 21.519 21.787 1.00 27.34 768 TYR A C 1
ATOM 11226 O O . TYR A 1 728 ? 60.840 22.271 22.348 1.00 30.71 768 TYR A O 1
ATOM 11243 N N . THR A 1 729 ? 59.083 20.830 22.429 1.00 37.98 769 THR A N 1
ATOM 11244 C CA . THR A 1 729 ? 59.137 20.625 23.846 1.00 48.51 769 THR A CA 1
ATOM 11245 C C . THR A 1 729 ? 59.292 19.134 24.099 1.00 39.93 769 THR A C 1
ATOM 11246 O O . THR A 1 729 ? 58.605 18.269 23.506 1.00 59.72 769 THR A O 1
ATOM 11256 N N A TYR A 1 730 ? 60.186 18.837 25.037 0.70 41.87 770 TYR A N 1
ATOM 11257 N N B TYR A 1 730 ? 60.338 18.840 24.827 0.30 26.92 770 TYR A N 1
ATOM 11258 C CA A TYR A 1 730 ? 60.433 17.478 25.486 0.70 60.57 770 TYR A CA 1
ATOM 11259 C CA B TYR A 1 730 ? 60.491 17.588 25.467 0.30 19.25 770 TYR A CA 1
ATOM 11260 C C A TYR A 1 730 ? 59.167 16.878 26.093 0.70 36.96 770 TYR A C 1
ATOM 11261 C C B TYR A 1 730 ? 60.950 17.889 26.870 0.30 29.31 770 TYR A C 1
ATOM 11262 O O A TYR A 1 730 ? 58.339 17.573 26.664 0.70 33.77 770 TYR A O 1
ATOM 11263 O O B TYR A 1 730 ? 61.551 18.937 27.122 0.30 30.07 770 TYR A O 1
ATOM 11296 N N A GLY A 1 731 ? 59.023 15.573 25.939 0.70 22.23 771 GLY A N 1
ATOM 11297 N N B GLY A 1 731 ? 60.680 16.946 27.766 0.30 32.16 771 GLY A N 1
ATOM 11298 C CA A GLY A 1 731 ? 57.957 14.834 26.580 0.70 26.57 771 GLY A CA 1
ATOM 11299 C CA B GLY A 1 731 ? 61.046 17.071 29.159 0.30 28.71 771 GLY A CA 1
ATOM 11300 C C A GLY A 1 731 ? 57.107 14.095 25.578 0.70 22.24 771 GLY A C 1
ATOM 11301 C C B GLY A 1 731 ? 59.873 17.544 29.992 0.30 32.07 771 GLY A C 1
ATOM 11302 O O A GLY A 1 731 ? 57.222 14.281 24.347 0.70 21.93 771 GLY A O 1
ATOM 11303 O O B GLY A 1 731 ? 59.717 17.147 31.148 0.30 35.03 771 GLY A O 1
ATOM 11310 N N A ARG A 1 732 ? 56.254 13.229 26.110 0.70 22.54 772 ARG A N 1
ATOM 11311 N N B ARG A 1 732 ? 59.050 18.405 29.402 0.30 31.08 772 ARG A N 1
ATOM 11312 C CA A ARG A 1 732 ? 55.464 12.309 25.308 0.70 25.20 772 ARG A CA 1
ATOM 11313 C CA B ARG A 1 732 ? 57.827 18.853 30.045 0.30 39.39 772 ARG A CA 1
ATOM 11314 C C A ARG A 1 732 ? 54.043 12.833 25.047 0.70 26.09 772 ARG A C 1
ATOM 11315 O O A ARG A 1 732 ? 53.078 12.075 25.064 0.70 31.93 772 ARG A O 1
ATOM 11338 N N . GLY A 1 733 ? 53.945 14.125 24.754 0.70 29.54 773 GLY A N 1
ATOM 11339 C CA . GLY A 1 733 ? 52.678 14.777 24.434 0.70 28.08 773 GLY A CA 1
ATOM 11340 C C . GLY A 1 733 ? 52.080 15.582 25.571 0.70 32.17 773 GLY A C 1
ATOM 11341 O O . GLY A 1 733 ? 52.312 15.280 26.750 0.70 36.10 773 GLY A O 1
ATOM 11345 N N . THR A 1 734 ? 51.290 16.593 25.220 0.70 26.63 774 THR A N 1
ATOM 11346 C CA . THR A 1 734 ? 50.560 17.384 26.212 0.70 27.47 774 THR A CA 1
ATOM 11347 C C . THR A 1 734 ? 49.258 16.675 26.562 0.70 25.05 774 THR A C 1
ATOM 11348 O O . THR A 1 734 ? 48.475 16.357 25.673 0.70 31.38 774 THR A O 1
ATOM 11358 N N . ARG A 1 735 ? 49.021 16.498 27.866 0.70 28.28 775 ARG A N 1
ATOM 11359 C CA . ARG A 1 735 ? 47.890 15.721 28.387 0.70 33.35 775 ARG A CA 1
ATOM 11360 C C . ARG A 1 735 ? 46.754 16.608 28.878 0.70 43.82 775 ARG A C 1
ATOM 11361 O O . ARG A 1 735 ? 46.979 17.616 29.572 0.70 42.17 775 ARG A O 1
ATOM 11382 N N . ILE A 1 736 ? 45.530 16.222 28.533 0.70 50.08 776 ILE A N 1
ATOM 11383 C CA . ILE A 1 736 ? 44.328 16.809 29.117 0.70 52.58 776 ILE A CA 1
ATOM 11384 C C . ILE A 1 736 ? 43.518 15.672 29.740 0.70 35.94 776 ILE A C 1
ATOM 11385 O O . ILE A 1 736 ? 43.112 14.729 29.043 0.70 29.03 776 ILE A O 1
ATOM 11401 N N . ASN A 1 737 ? 43.315 15.747 31.053 0.70 35.45 777 ASN A N 1
ATOM 11402 C CA . ASN A 1 737 ? 42.581 14.717 31.783 0.70 41.91 777 ASN A CA 1
ATOM 11403 C C . ASN A 1 737 ? 41.082 14.821 31.501 0.70 47.73 777 ASN A C 1
ATOM 11404 O O . ASN A 1 737 ? 40.503 15.895 31.583 0.70 45.65 777 ASN A O 1
ATOM 11413 N N A LYS A 1 738 ? 40.470 13.682 31.188 0.35 39.69 778 LYS A N 1
ATOM 11414 N N B LYS A 1 738 ? 40.470 13.684 31.189 0.35 38.78 778 LYS A N 1
ATOM 11415 C CA A LYS A 1 738 ? 39.079 13.631 30.756 0.35 48.40 778 LYS A CA 1
ATOM 11416 C CA B LYS A 1 738 ? 39.081 13.628 30.754 0.35 48.18 778 LYS A CA 1
ATOM 11417 C C A LYS A 1 738 ? 38.174 12.937 31.765 0.35 54.02 778 LYS A C 1
ATOM 11418 C C B LYS A 1 738 ? 38.172 12.938 31.766 0.35 53.99 778 LYS A C 1
ATOM 11419 O O A LYS A 1 738 ? 36.956 13.033 31.654 0.35 37.57 778 LYS A O 1
ATOM 11420 O O B LYS A 1 738 ? 36.951 13.032 31.656 0.35 38.38 778 LYS A O 1
ATOM 11449 N N . LYS A 1 739 ? 38.760 12.226 32.728 0.70 56.14 779 LYS A N 1
ATOM 11450 C CA . LYS A 1 739 ? 37.987 11.536 33.764 0.70 65.95 779 LYS A CA 1
#

CATH classification: 2.70.98.20 (+2 more: 3.10.450.40, 3.10.450.40)

Radius of gyration: 28.57 Å; Cα contacts (8 Å, |Δi|>4): 1784; chains: 1; bounding box: 70×69×93 Å

Nearest PDB structures (foldseek):
  1w7c-assembly1_A  TM=1.001E+00  e=0.000E+00  Komagataella pastoris
  1n9e-assembly2_C  TM=1.000E+00  e=0.000E+00  Komagataella pastoris
  3pgb-assembly1_A  TM=9.460E-01  e=2.170E-77  Aspergillus nidulans
  1us1-assembly1_A  TM=9.183E-01  e=6.110E-57  Homo sapiens
  3ala-assembly2_C  TM=9.000E-01  e=5.802E-57  Homo sapiens

GO terms:
  GO:0052597 diamine oxidase activity (F, IDA)

Solvent-accessible surface area: 33222 Å² total

Secondary structure (P-SEA, 3-state):
cccccccbbbbbcccccccccccaaaaaaaaaaaaacccccccccccccbbbbcccccccccaaaaaaaaccccccccbbbbbbbbbccccbbbbbbbbccccccccccbbbbbcccccccccccccccccccaaaaaaaaaaaaaccccaaaaaaaaaacccccccbbbbbcccbbbbccccccccccbbbbbbccccccccccccccccccccccccccccccccccccccccaaaaaaaaaccccccccccccccccccccccccccccccccccccbbbbccccccbbbcccccbbbcccccbbbbbbccccbbbccccccccccccbbbbcbbbbbbbccccccccccccccccccccbbbbbccccccccbbbbbbbcccccbbbbbcccbbbbbbbccccccccccccbbbbbbbbbbbbbccccccccbbbbbbbcccbbbbbbcccccccbbbbbccccccccccccccccccbbbbbbbbbbcccccccccbbbbbbbbbbbbbcccccccccccccbbbbbbccccccccccccccccccccccccccccccccccccccccccccccccccccccccccccccccccccccccccccccccccccccccccccccccccccccccccccccccccccccccccccccbbbccccccccccccccccccccccccccbbbbbbbccccbbbbbccccccccccccccccccccccccccbbbbcc

B-factor: mean 23.4, std 11.75, range [10.66, 121.93]

Sequence (736 aa):
AECVSNENVEIEAPKTTNIWTSLAKKEEVQEVLDLLHSTYNITEVTKADFFSNYVLWIETLKPNKTEALTYLDEDGDLPPRNARTVVYFGEGEEGYFEELKVGPLPVSDETTIEPLSFYNTNGKSKLPFEVGHLDRIKSAAKSSFLNKNLNTTIMRDVLEGLIGVPYEDMGCHSAAPQLHDPATGATVDYGTCNINTENDAENLVPTGFFFKFDMTGRDVSQWKMLEYIYNNKVYTSAEELYEAMQKDDFVTLPKIDVDNLDWTVIQRNDSAPVRHLDDRKSPRLVEPEGRRWAYDGDEEYFSWMDWGFYTSWSRDTGISFYDITFKGERIVYELSLQELIAEYGSDDPFNQHTFYSDISYGVGNRFSLVPGYDCPSTAGYFTTDTFEYDEFYNRTLSYCVFENQEDYSLLRHTGGAASYSAITQNPTLNVRFISTIGNDDYYNNFFLYKFFLDGTLEVSVRAAGYIQAGYWNPETSAPYGLKIHDVLSGGSSFHDHVLNYKVDLDVGGGTKNRASQYVMKDVDVEYPWAPGTVYNTKQIAREVFENEDFNGINWPENGQGILLIESAEETNSFGNPRAYNIMPGGGGVHRIVKNSRSGPETQNWARSNLFLTKHKDTELRSSTALNTNALYDPPVNFNAFLDDESLDGEDIVAWVNLGLHHLPNSNDLPNTIFSTAHASFMLTPFNYFDSENSRDTTQQVFYTYDDETEESNWEFYGNDWSSCGVEVAEPNFEDYTYYGGRRGTRINKKK

Organism: Komagataella pastoris (NCBI:txid4922)

InterPro domains:
  IPR000269 Copper amine oxidase [PTHR10638] (57-735)
  IPR015328 Domain of unknown function DUF1965 [PF09248] (242-308)
  IPR015798 Copper amine oxidase, catalytic domain [PF01179] (338-733)
  IPR015800 Copper amine oxidase, N2-terminal [PF02727] (93-147)
  IPR016182 Copper amine oxidase, N-terminal [SSF54416] (42-169)
  IPR016182 Copper amine oxidase, N-terminal [SSF54416] (170-314)
  IPR036460 Copper amine oxidase, catalytic domain superfamily [G3DSA:2.70.98.20] (57-737)
  IPR036460 Copper amine oxidase, catalytic domain superfamily [SSF49998] (317-772)